Protein AF-A0A931Q323-F1 (afdb_monomer)

Mean predicted aligned error: 14.37 Å

Nearest PDB structures (foldseek):
  3t1w-assembly1_A-2  TM=3.167E-01  e=5.023E-09  Homo sapiens
  5mya-assembly1_A  TM=2.615E-01  e=4.024E-06  Homo sapiens
  7e72-assembly2_F  TM=3.720E-01  e=1.240E-02  Homo sapiens
  4lpt-assembly3_C  TM=5.864E-01  e=3.421E-01  synthetic construct
  4lpt-assembly2_B  TM=4.982E-01  e=3.794E-01  synthetic construct

pLDDT: mean 86.04, std 12.24, range [30.64, 98.75]

Solvent-accessible surface area (backbone atoms only — not comparable to full-atom values): 35130 Å² total; per-residue (Å²): 143,77,72,69,70,62,56,60,58,57,62,63,68,70,67,77,71,87,75,81,74,68,80,55,32,16,36,44,81,39,70,32,75,32,72,71,32,27,53,69,72,26,70,85,70,79,56,30,45,13,72,42,92,86,20,36,86,75,46,52,63,81,30,23,62,63,60,52,23,61,57,66,49,56,24,57,29,52,75,58,35,48,78,43,84,61,65,56,21,63,49,22,55,31,43,44,100,88,23,50,27,44,30,34,27,25,82,87,57,34,41,34,40,36,39,27,19,32,32,82,70,95,68,51,28,13,47,29,38,40,31,28,58,81,79,36,40,25,87,58,72,99,38,34,21,95,46,41,30,74,62,86,52,95,31,40,24,26,36,36,38,42,37,34,40,29,43,16,44,100,54,24,32,38,34,26,45,25,57,62,34,36,68,57,42,81,75,45,74,41,64,65,34,50,34,39,25,38,31,27,32,35,71,51,40,94,80,85,44,62,19,25,34,47,36,37,56,47,58,42,65,71,43,38,31,85,92,66,56,48,54,67,80,38,44,35,40,81,45,48,34,23,19,71,42,56,50,59,49,56,44,20,61,52,10,22,52,70,36,52,58,46,80,77,41,99,47,67,54,56,45,52,40,59,52,56,74,28,47,50,73,35,35,55,57,25,23,17,85,90,30,82,34,56,65,33,32,33,23,43,38,26,46,60,58,76,86,40,61,44,46,74,32,71,50,40,29,41,32,49,53,49,93,54,64,64,52,58,60,39,25,32,37,38,35,23,49,73,83,41,77,78,51,72,45,73,73,44,45,50,77,35,77,50,75,51,72,71,45,79,37,49,70,69,38,36,36,35,32,28,17,31,24,88,83,36,22,69,70,35,66,26,56,77,40,62,17,33,62,56,48,94,88,61,38,42,66,58,58,43,71,80,44,69,44,41,60,16,11,36,23,33,35,62,39,38,82,67,48,32,55,35,56,24,32,60,57,73,72,42,79,46,77,47,91,64,74,60,54,88,54,36,46,58,57,48,83,54,71,72,40,23,32,40,24,35,30,56,8,64,88,38,63,61,52,38,71,46,32,22,31,44,30,30,31,30,23,71,84,60,68,13,52,16,47,67,41,74,45,77,27,49,17,79,57,104,41,44,50,64,45,67,36,51,52,48,41,65,57,32,48,75,84,64,66,52,31,41,78,42,38,50,44,29,29,36,38,46,63,70,18,44,33,38,37,25,52,69,64,42,80,76,47,77,37,56,12,60,93,14,35,36,67,47,71,83,47,85,49,55,62,72,40,38,35,35,39,40,30,36,31,68,77,85,41,56,53,74,12,28,17,59,24,58,39,73,77,42,61,23,36,46,66,29,52,46,25,42,70,62,53,49,100,82,48,30,38,62,47,75,34,54,52,36,29,41,35,87,47,60,61,66,20,36,34,41,34,24,36,79,86,69,45,80,63,32,35,25,45,24,36,82,87,23,32,36,37,26,58,35,84,80,11,46,51,60,61,35,54,37,52,56,75,41,40,34,37,32,29,18,25,45,80,91,32,46,70,21,56,62,21,94,56,74,36,38,20,52,120

Foldseek 3Di:
DPPVVVVVVVVVVVPPPDDPPPQAAQAFPQAQPAPVLCCVQVVVNPRGQFCDSNHPPPDCCVRGPANWFFQAFLFQWDWPLWPDDGTLEAFTQHGDVVRGFKTWFDAPWKIKIKGKGSYHDLDWKKKKKFKAFPQAFACDDPRDAPLWFDDLDQQATDGGTQWMFMDGPQAWTWIWGCGSTLDTHTQDTGRSQSNFWTKTWHPDNPPVHTIMMTMGIDTCVSCCDPPNVDDQPTWMHIWIWMAPHRDDRRRGRTTDTTRARPVVAPHVSLVVRLGSNQFGTDGNQLRYPPHVHGAHTFWDFWAWDDDAAAAFFKTKTAGATDPTPNTDQFWKKFKDWVNHTPDIDGGHGHPDMDIDGGGHGDAQTKMKMFIGDDSGDRRDIYDIHGYHLDDPVQAAAEWAWPDQALEAWTKTWQDFPQKWKWKAFVLQRRTDTDPDQPDDQKHGWDDHPRITMIIGQNHDPDHGWDDFGKIWIWMARNVSRHIYDIDIDGHNTPDPAHALEAKAEWDWCPVVVPAAAQPDFKTKTFIDAQWKKFKDKSRDGPDIFGCHVRMTMDGRDGDDFFIKIKMKIWAHPSGRNHTHHMHMDDIHTHFYDFAAKAWSAPPVLADEFPAKTKTFGPDDWQKKKWKAWPVRHTQKIWTQHPSGMTIQCDCPMVVRHDGDHAQIKMWMWIGDDPGDIHDIHPGTHHYHD

Secondary structure (DSSP, 8-state):
--SSHHHHHHHHSSS-SS---PPPTTBEEE--SSHHHHHHHSTT-SSBSBSSTT--SS-TTTTBSS-PEE---SS---SS--SSS-TTSTT-B---TTS--EEEEE-SSEEEEEEEES---SS--EEEEEEE-SS--SSSSTT--TT-B--SSSS--BSS--EEEEEETTTEEEEEE-TT-SSPEEEEEES-GGGSEEEEE-S--TTSS--EEEEEEEETHHHHSTTT---TT--BEEEEEEESSSS-STTS-EEEETTS-GGGSSSHHHHHHHHHTTSPPB-GGGGSTTS--PPPPBPPPPEE-S---SEEEEEEEEE---SSTT--SEEEEEEEETTEEEEEEEEEETTEEEEEEEEEE-TTPEEEEEEEETTSB-------EE--S--TTTSPPPP-EEEE-SSS-EEEEEEPTTEEEEEEETTTTB--EE-SSSBTTBPPPBS-TT-EEEEETTTTTSSSPPPSEEEEEEEEETTT-PBPPPEEEEE--SSS---S-BPPPPEEEESTT---BTT--EEEEE-STT-EEEEEETTEEEEEEE-BTTEEEEES----TT-EEEEEEEE--S-GGG-EEEEEPPPEEPBPP-PPPEE---TTSEEETTSBPEEE-SSPTT-EEEEEETT--EEEEEE--TTSEEETTSTT-BSSS-BPPTT-EEEEEEE-TTSPPPPP-SSPEEEE-

Radius of gyration: 34.96 Å; Cα contacts (8 Å, |Δi|>4): 1923; chains: 1; bounding box: 77×56×142 Å

Sequence (689 aa):
MKLIFGIILLTICSNAWLLVQGQGDGVINRITTSSTGRAILDPNGDGYTSKTTSGFLGSDVTNSEIAYKIVPSFSTEPFGDLSRGPSHLFSDIVPTAGGSGFYAYYDGTNLLFRFRLGSIISGSKGYSVLIDTDGKFGATGTNADPNYQAATTGANGNPGFEIEVVLETNSRIAIYNVDGTSTPTLVKSYTNWQDMSQVSIAATSDNGTPDFFMDFYVPFSDLTASPFNLTTSSSIRFLATTVMSPQAAIGGPKSDIYGLADNLYSNTNDQYTAYINAQCGTTVTNLGSSGSGLCGMCTAPPTVNSPISTGTVNISGTWTVSSLTGAVTTATITIYKNGVSVGTIASVSSGTTWTLSGVSVAVNDVITAKAQGSGESMCLVSNSVTANSCNSTNKPATPTLNCYTTSKGITGTNLSTGWTIHVDNITRSTTNDNVTNSGGLFAAPTGSSPNLTWNYSSGCTGGSPLLSGSYKVYYTNNTSGCISEAVFVCVAGNGGSALAGTVATPVITSPSSGNITTATTSITGTTDAGASVKLYIDGINTASAAATGGTFTFSGLSLTPGQRVYITAEYNNGTVSTSKCEAQTATITVTCFTNPPIITVDNNNQLTAGQAITGTSGDGTGTTIRVYTLATTLVATTTVQSGGTWSTGNASTTPATYVAVAGTSYYATAQNGSCGVSSSTSNSASVTA

Structure (mmCIF, N/CA/C/O backbone):
data_AF-A0A931Q323-F1
#
_entry.id   AF-A0A931Q323-F1
#
loop_
_atom_site.group_PDB
_atom_site.id
_atom_site.type_symbol
_atom_site.label_atom_id
_atom_site.label_alt_id
_atom_site.label_comp_id
_atom_site.label_asym_id
_atom_site.label_entity_id
_atom_site.label_seq_id
_atom_site.pdbx_PDB_ins_code
_atom_site.Cartn_x
_atom_site.Cartn_y
_atom_site.Cartn_z
_atom_site.occupancy
_atom_site.B_iso_or_equiv
_atom_site.auth_seq_id
_atom_site.auth_comp_id
_atom_site.auth_asym_id
_atom_site.auth_atom_id
_atom_site.pdbx_PDB_model_num
ATOM 1 N N . MET A 1 1 ? 33.764 6.238 -83.952 1.00 49.66 1 MET A N 1
ATOM 2 C CA . MET A 1 1 ? 33.926 5.417 -82.727 1.00 49.66 1 MET A CA 1
ATOM 3 C C . MET A 1 1 ? 34.481 6.220 -81.529 1.00 49.66 1 MET A C 1
ATOM 5 O O . MET A 1 1 ? 35.293 5.710 -80.775 1.00 49.66 1 MET A O 1
ATOM 9 N N . LYS A 1 2 ? 34.043 7.477 -81.332 1.00 46.00 2 LYS A N 1
ATOM 10 C CA . LYS A 1 2 ? 34.343 8.311 -80.141 1.00 46.00 2 LYS A CA 1
ATOM 11 C C . LYS A 1 2 ? 33.105 9.033 -79.574 1.00 46.00 2 LYS A C 1
ATOM 13 O O . LYS A 1 2 ? 33.210 9.707 -78.564 1.00 46.00 2 LYS A O 1
ATOM 18 N N . LEU A 1 3 ? 31.931 8.852 -80.193 1.00 45.31 3 LEU A N 1
ATOM 19 C CA . LEU A 1 3 ? 30.672 9.491 -79.779 1.00 45.31 3 LEU A CA 1
ATOM 20 C C . LEU A 1 3 ? 29.697 8.542 -79.054 1.00 45.31 3 LEU A C 1
ATOM 22 O O . LEU A 1 3 ? 28.712 8.997 -78.495 1.00 45.31 3 LEU A O 1
ATOM 26 N N . ILE A 1 4 ? 29.975 7.232 -79.035 1.00 48.25 4 ILE A N 1
ATOM 27 C CA . ILE A 1 4 ? 29.092 6.219 -78.419 1.00 48.25 4 ILE A CA 1
ATOM 28 C C . ILE A 1 4 ? 29.469 5.951 -76.948 1.00 48.25 4 ILE A C 1
ATOM 30 O O . ILE A 1 4 ? 28.629 5.542 -76.157 1.00 48.25 4 ILE A O 1
ATOM 34 N N . PHE A 1 5 ? 30.696 6.287 -76.535 1.00 44.47 5 PHE A N 1
ATOM 35 C CA . PHE A 1 5 ? 31.138 6.145 -75.139 1.00 44.47 5 PHE A CA 1
ATOM 36 C C . PHE A 1 5 ? 30.662 7.280 -74.213 1.00 44.47 5 PHE A C 1
ATOM 38 O O . PHE A 1 5 ? 30.629 7.099 -73.002 1.00 44.47 5 PHE A O 1
ATOM 45 N N . GLY A 1 6 ? 30.255 8.432 -74.763 1.00 42.28 6 GLY A N 1
ATOM 46 C CA . GLY A 1 6 ? 29.763 9.568 -73.969 1.00 42.28 6 GLY A CA 1
ATOM 47 C C . GLY A 1 6 ? 28.302 9.439 -73.522 1.00 42.28 6 GLY A C 1
ATOM 48 O O . GLY A 1 6 ? 27.932 9.972 -72.483 1.00 42.28 6 GLY A O 1
ATOM 49 N N . ILE A 1 7 ? 27.476 8.699 -74.269 1.00 47.19 7 ILE A N 1
ATOM 50 C CA . ILE A 1 7 ? 26.033 8.568 -73.991 1.00 47.19 7 ILE A CA 1
ATOM 51 C C . ILE A 1 7 ? 25.752 7.416 -73.010 1.00 47.19 7 ILE A C 1
ATOM 53 O O . ILE A 1 7 ? 24.845 7.510 -72.187 1.00 47.19 7 ILE A O 1
ATOM 57 N N . ILE A 1 8 ? 26.586 6.371 -72.994 1.00 46.97 8 ILE A N 1
ATOM 58 C CA . ILE A 1 8 ? 26.449 5.264 -72.030 1.00 46.97 8 ILE A CA 1
ATOM 59 C C . ILE A 1 8 ? 26.866 5.700 -70.612 1.00 46.97 8 ILE A C 1
ATOM 61 O O . ILE A 1 8 ? 26.258 5.262 -69.641 1.00 46.97 8 ILE A O 1
ATOM 65 N N . LEU A 1 9 ? 27.809 6.640 -70.471 1.00 41.31 9 LEU A N 1
ATOM 66 C CA . LEU A 1 9 ? 28.220 7.149 -69.155 1.00 41.31 9 LEU A CA 1
ATOM 67 C C . LEU A 1 9 ? 27.206 8.141 -68.546 1.00 41.31 9 LEU A C 1
ATOM 69 O O . LEU A 1 9 ? 27.075 8.214 -67.328 1.00 41.31 9 LEU A O 1
ATOM 73 N N . LEU A 1 10 ? 26.430 8.855 -69.373 1.00 38.75 10 LEU A N 1
ATOM 74 C CA . LEU A 1 10 ? 25.414 9.810 -68.904 1.00 38.75 10 LEU A CA 1
ATOM 75 C C . LEU A 1 10 ? 24.067 9.146 -68.542 1.00 38.75 10 LEU A C 1
ATOM 77 O O . LEU A 1 10 ? 23.274 9.715 -67.792 1.00 38.75 10 LEU A O 1
ATOM 81 N N . THR A 1 11 ? 23.833 7.916 -69.015 1.00 41.34 11 THR A N 1
ATOM 82 C CA . THR A 1 11 ? 22.621 7.128 -68.703 1.00 41.34 11 THR A CA 1
ATOM 83 C C . THR A 1 11 ? 22.787 6.265 -67.438 1.00 41.34 11 THR A C 1
ATOM 85 O O . THR A 1 11 ? 21.804 5.820 -66.852 1.00 41.34 11 THR A O 1
ATOM 88 N N . ILE A 1 12 ? 24.025 6.071 -66.963 1.00 43.44 12 ILE A N 1
ATOM 89 C CA . ILE A 1 12 ? 24.319 5.376 -65.695 1.00 43.44 12 ILE A CA 1
ATOM 90 C C . ILE A 1 12 ? 24.349 6.361 -64.506 1.00 43.44 12 ILE A C 1
ATOM 92 O O . ILE A 1 12 ? 24.076 5.966 -63.378 1.00 43.44 12 ILE A O 1
ATOM 96 N N . CYS A 1 13 ? 24.567 7.663 -64.737 1.00 38.53 13 CYS A N 1
ATOM 97 C CA . CYS A 1 13 ? 24.536 8.685 -63.676 1.00 38.53 13 CYS A CA 1
ATOM 98 C C . CYS A 1 13 ? 23.164 9.346 -63.437 1.00 38.53 13 CYS A C 1
ATOM 100 O O . CYS A 1 13 ? 23.033 10.131 -62.504 1.00 38.53 13 CYS A O 1
ATOM 102 N N . SER A 1 14 ? 22.138 9.040 -64.236 1.00 36.84 14 SER A N 1
ATOM 103 C CA . SER A 1 14 ? 20.787 9.619 -64.102 1.00 36.84 14 SER A CA 1
ATOM 104 C C . SER A 1 14 ? 19.758 8.688 -63.437 1.00 36.84 14 SER A C 1
ATOM 106 O O . SER A 1 14 ? 18.636 9.114 -63.195 1.00 36.84 14 SER A O 1
ATOM 108 N N . ASN A 1 15 ? 20.156 7.468 -63.048 1.00 36.00 15 ASN A N 1
ATOM 109 C CA . ASN A 1 15 ? 19.351 6.528 -62.244 1.00 36.00 15 ASN A CA 1
ATOM 110 C C . ASN A 1 15 ? 19.906 6.317 -60.817 1.00 36.00 15 ASN A C 1
ATOM 112 O O . ASN A 1 15 ? 19.585 5.331 -60.166 1.00 36.00 15 ASN A O 1
ATOM 116 N N . ALA A 1 16 ? 20.742 7.233 -60.316 1.00 36.12 16 ALA A N 1
ATOM 117 C CA . ALA A 1 16 ? 21.230 7.219 -58.930 1.00 36.12 16 ALA A CA 1
ATOM 118 C C . ALA A 1 16 ? 20.386 8.100 -57.985 1.00 36.12 16 ALA A C 1
ATOM 120 O O . ALA A 1 16 ? 20.840 8.487 -56.911 1.00 36.12 16 ALA A O 1
ATOM 121 N N . TRP A 1 17 ? 19.158 8.434 -58.387 1.00 40.91 17 TRP A N 1
ATOM 122 C CA . TRP A 1 17 ? 18.153 9.017 -57.506 1.00 40.91 17 TRP A CA 1
ATOM 123 C C . TRP A 1 17 ? 17.156 7.913 -57.154 1.00 40.91 17 TRP A C 1
ATOM 125 O O . TRP A 1 17 ? 16.545 7.348 -58.053 1.00 40.91 17 TRP A O 1
ATOM 135 N N . LEU A 1 18 ? 17.009 7.659 -55.848 1.00 40.25 18 LEU A N 1
ATOM 136 C CA . LEU A 1 18 ? 16.135 6.670 -55.191 1.00 40.25 18 LEU A CA 1
ATOM 137 C C . LEU A 1 18 ? 16.700 5.246 -55.077 1.00 40.25 18 LEU A C 1
ATOM 139 O O . LEU A 1 18 ? 16.358 4.354 -55.840 1.00 40.25 18 LEU A O 1
ATOM 143 N N . LEU A 1 19 ? 17.526 5.045 -54.049 1.00 35.38 19 LEU A N 1
ATOM 144 C CA . LEU A 1 19 ? 17.333 4.039 -52.992 1.00 35.38 19 LEU A CA 1
ATOM 145 C C . LEU A 1 19 ? 18.432 4.278 -51.944 1.00 35.38 19 LEU A C 1
ATOM 147 O O . LEU A 1 19 ? 19.365 3.497 -51.781 1.00 35.38 19 LEU A O 1
ATOM 151 N N . VAL A 1 20 ? 18.316 5.385 -51.200 1.00 30.64 20 VAL A N 1
ATOM 152 C CA . VAL A 1 20 ? 18.675 5.291 -49.783 1.00 30.64 20 VAL A CA 1
ATOM 153 C C . VAL A 1 20 ? 17.660 4.290 -49.250 1.00 30.64 20 VAL A C 1
ATOM 155 O O . VAL A 1 20 ? 16.498 4.645 -49.069 1.00 30.64 20 VAL A O 1
ATOM 158 N N . GLN A 1 21 ? 18.038 3.018 -49.117 1.00 38.75 21 GLN A N 1
ATOM 159 C CA . GLN A 1 21 ? 17.304 2.172 -48.192 1.00 38.75 21 GLN A CA 1
ATOM 160 C C . GLN A 1 21 ? 17.534 2.824 -46.835 1.00 38.75 21 GLN A C 1
ATOM 162 O O . GLN A 1 21 ? 18.599 2.671 -46.239 1.00 38.75 21 GLN A O 1
ATOM 167 N N . GLY A 1 22 ? 16.577 3.650 -46.399 1.00 46.25 22 GLY A N 1
ATOM 168 C CA . GLY A 1 22 ? 16.417 3.884 -44.975 1.00 46.25 22 GLY A CA 1
ATOM 169 C C . GLY A 1 22 ? 16.419 2.497 -44.354 1.00 46.25 22 GLY A C 1
ATOM 170 O O . GLY A 1 22 ? 15.710 1.620 -44.852 1.00 46.25 22 GLY A O 1
ATOM 171 N N . GLN A 1 23 ? 17.326 2.259 -43.406 1.00 62.06 23 GLN A N 1
ATOM 172 C CA . GLN A 1 23 ? 17.383 0.975 -42.721 1.00 62.06 23 GLN A CA 1
ATOM 173 C C . GLN A 1 23 ? 15.958 0.659 -42.258 1.00 62.06 23 GLN A C 1
ATOM 175 O O . GLN A 1 23 ? 15.331 1.499 -41.613 1.00 62.06 23 GLN A O 1
ATOM 180 N N . GLY A 1 24 ? 15.432 -0.484 -42.705 1.00 81.31 24 GLY A N 1
ATOM 181 C CA . GLY A 1 24 ? 14.082 -0.905 -42.352 1.00 81.31 24 GLY A CA 1
ATOM 182 C C . GLY A 1 24 ? 13.953 -1.031 -40.839 1.00 81.31 24 GLY A C 1
ATOM 183 O O . GLY A 1 24 ? 14.942 -1.245 -40.131 1.00 81.31 24 GLY A O 1
ATOM 184 N N . ASP A 1 25 ? 12.735 -0.896 -40.344 1.00 89.88 25 ASP A N 1
ATOM 185 C CA . ASP A 1 25 ? 12.428 -1.244 -38.968 1.00 89.88 25 ASP A CA 1
ATOM 186 C C . ASP A 1 25 ? 12.803 -2.712 -38.682 1.00 89.88 25 ASP A C 1
ATOM 188 O O . ASP A 1 25 ? 12.932 -3.546 -39.579 1.00 89.88 25 ASP A O 1
ATOM 192 N N . GLY A 1 26 ? 13.088 -3.023 -37.422 1.00 93.31 26 GLY A N 1
ATOM 193 C CA . GLY A 1 26 ? 13.564 -4.336 -36.988 1.00 93.31 26 GLY A CA 1
ATOM 194 C C . GLY A 1 26 ? 15.043 -4.613 -37.264 1.00 93.31 26 GLY A C 1
ATOM 195 O O . GLY A 1 26 ? 15.602 -5.489 -36.614 1.00 93.31 26 GLY A O 1
ATOM 196 N N . VAL A 1 27 ? 15.723 -3.874 -38.150 1.00 96.12 27 VAL A N 1
ATOM 197 C CA . VAL A 1 27 ? 17.153 -4.100 -38.447 1.00 96.12 27 VAL A CA 1
ATOM 198 C C . VAL A 1 27 ? 18.012 -3.931 -37.190 1.00 96.12 27 VAL A C 1
ATOM 200 O O . VAL A 1 27 ? 17.963 -2.887 -36.533 1.00 96.12 27 VAL A O 1
ATOM 203 N N . ILE A 1 28 ? 18.867 -4.916 -36.896 1.00 96.94 28 ILE A N 1
ATOM 204 C CA . ILE A 1 28 ? 19.886 -4.832 -35.842 1.00 96.94 28 ILE A CA 1
ATOM 205 C C . ILE A 1 28 ? 21.068 -4.002 -36.354 1.00 96.94 28 ILE A C 1
ATOM 207 O O . ILE A 1 28 ? 21.864 -4.445 -37.181 1.00 96.94 28 ILE A O 1
ATOM 211 N N . ASN A 1 29 ? 21.214 -2.780 -35.842 1.00 93.88 29 ASN A N 1
ATOM 212 C CA . ASN A 1 29 ? 22.280 -1.856 -36.244 1.00 93.88 29 ASN A CA 1
ATOM 213 C C . ASN A 1 29 ? 23.520 -1.919 -35.330 1.00 93.88 29 ASN A C 1
ATOM 215 O O . ASN A 1 29 ? 24.600 -1.474 -35.724 1.00 93.88 29 ASN A O 1
ATOM 219 N N . ARG A 1 30 ? 23.399 -2.525 -34.141 1.00 94.81 30 ARG A N 1
ATOM 220 C CA . ARG A 1 30 ? 24.528 -2.939 -33.299 1.00 94.81 30 ARG A CA 1
ATOM 221 C C . ARG A 1 30 ? 24.304 -4.368 -32.838 1.00 94.81 30 ARG A C 1
ATOM 223 O O . ARG A 1 30 ? 23.612 -4.601 -31.851 1.00 94.81 30 ARG A O 1
ATOM 230 N N . ILE A 1 31 ? 24.929 -5.305 -33.535 1.00 94.25 31 ILE A N 1
ATOM 231 C CA . ILE A 1 31 ? 24.814 -6.725 -33.221 1.00 94.25 31 ILE A CA 1
ATOM 232 C C . ILE A 1 31 ? 25.636 -7.115 -31.994 1.00 94.25 31 ILE A C 1
ATOM 234 O O . ILE A 1 31 ? 26.700 -6.549 -31.733 1.00 94.25 31 ILE A O 1
ATOM 238 N N . THR A 1 32 ? 25.161 -8.125 -31.276 1.00 96.44 32 THR A N 1
ATOM 239 C CA . THR A 1 32 ? 25.899 -8.753 -30.183 1.00 96.44 32 THR A CA 1
ATOM 240 C C . THR A 1 32 ? 27.224 -9.345 -30.672 1.00 96.44 32 THR A C 1
ATOM 242 O O . THR A 1 32 ? 27.272 -10.038 -31.694 1.00 96.44 32 THR A O 1
ATOM 245 N N . THR A 1 33 ? 28.321 -9.098 -29.954 1.00 96.25 33 THR A N 1
ATOM 246 C CA . THR A 1 33 ? 29.676 -9.512 -30.375 1.00 96.25 33 THR A CA 1
ATOM 247 C C . THR A 1 33 ? 29.941 -11.007 -30.192 1.00 96.25 33 THR A C 1
ATOM 249 O O . THR A 1 33 ? 30.704 -11.591 -30.960 1.00 96.25 33 THR A O 1
ATOM 252 N N . SER A 1 34 ? 29.255 -11.647 -29.245 1.00 96.31 34 SER A N 1
ATOM 253 C CA . SER A 1 34 ? 29.331 -13.089 -28.990 1.00 96.31 34 SER A CA 1
ATOM 254 C C . SER A 1 34 ? 28.292 -13.877 -29.795 1.00 96.31 34 SER A C 1
ATOM 256 O O . SER A 1 34 ? 27.147 -13.447 -29.944 1.00 96.31 34 SER A O 1
ATOM 258 N N . SER A 1 35 ? 28.663 -15.070 -30.272 1.00 94.81 35 SER A N 1
ATOM 259 C CA . SER A 1 35 ? 27.733 -15.999 -30.931 1.00 94.81 35 SER A CA 1
ATOM 260 C C . SER A 1 35 ? 26.636 -16.496 -29.987 1.00 94.81 35 SER A C 1
ATOM 262 O O . SER A 1 35 ? 25.489 -16.615 -30.408 1.00 94.81 35 SER A O 1
ATOM 264 N N . THR A 1 36 ? 26.960 -16.730 -28.711 1.00 95.50 36 THR A N 1
ATOM 265 C CA . THR A 1 36 ? 25.982 -17.146 -27.695 1.00 95.50 36 THR A CA 1
ATOM 266 C C . THR A 1 36 ? 24.946 -16.058 -27.453 1.00 95.50 36 THR A C 1
ATOM 268 O O . THR A 1 36 ? 23.754 -16.337 -27.455 1.00 95.50 36 THR A O 1
ATOM 271 N N . GLY A 1 37 ? 25.388 -14.810 -27.277 1.00 96.81 37 GLY A N 1
ATOM 272 C CA . GLY A 1 37 ? 24.464 -13.703 -27.049 1.00 96.81 37 GLY A CA 1
ATOM 273 C C . GLY A 1 37 ? 23.607 -13.392 -28.274 1.00 96.81 37 GLY A C 1
ATOM 274 O O . GLY A 1 37 ? 22.427 -13.092 -28.125 1.00 96.81 37 GLY A O 1
ATOM 275 N N . ARG A 1 38 ? 24.160 -13.559 -29.481 1.00 96.31 38 ARG A N 1
ATOM 276 C CA . ARG A 1 38 ? 23.394 -13.454 -30.727 1.00 96.31 38 ARG A CA 1
ATOM 277 C C . ARG A 1 38 ? 22.285 -14.495 -30.801 1.00 96.31 38 ARG A C 1
ATOM 279 O O . ARG A 1 38 ? 21.160 -14.125 -31.060 1.00 96.31 38 ARG A O 1
ATOM 286 N N . ALA A 1 39 ? 22.561 -15.753 -30.460 1.00 96.88 39 ALA A N 1
ATOM 287 C CA . ALA A 1 39 ? 21.526 -16.790 -30.422 1.00 96.88 39 ALA A CA 1
ATOM 288 C C . ALA A 1 39 ? 20.408 -16.524 -29.386 1.00 96.88 39 ALA A C 1
ATOM 290 O O . ALA A 1 39 ? 19.351 -17.143 -29.469 1.00 96.88 39 ALA A O 1
ATOM 291 N N . ILE A 1 40 ? 20.639 -15.639 -28.406 1.00 98.00 40 ILE A N 1
ATOM 292 C CA . ILE A 1 40 ? 19.643 -15.233 -27.401 1.00 98.00 40 ILE A CA 1
ATOM 293 C C . ILE A 1 40 ? 18.823 -14.028 -27.885 1.00 98.00 40 ILE A C 1
ATOM 295 O O . ILE A 1 40 ? 17.607 -14.026 -27.718 1.00 98.00 40 ILE A O 1
ATOM 299 N N . LEU A 1 41 ? 19.474 -13.003 -28.446 1.00 97.81 41 LEU A N 1
ATOM 300 C CA . LEU A 1 41 ? 18.843 -11.723 -28.805 1.00 97.81 41 LEU A CA 1
ATOM 301 C C . LEU A 1 41 ? 18.390 -11.621 -30.280 1.00 97.81 41 LEU A C 1
ATOM 303 O O . LEU A 1 41 ? 17.565 -10.767 -30.602 1.00 97.81 41 LEU A O 1
ATOM 307 N N . ASP A 1 42 ? 18.889 -12.512 -31.135 1.00 97.12 42 ASP A N 1
ATOM 308 C CA . ASP A 1 42 ? 18.546 -12.727 -32.552 1.00 97.12 42 ASP A CA 1
ATOM 309 C C . ASP A 1 42 ? 18.402 -14.254 -32.778 1.00 97.12 42 ASP A C 1
ATOM 311 O O . ASP A 1 42 ? 19.317 -14.916 -33.291 1.00 97.12 42 ASP A O 1
ATOM 315 N N . PRO A 1 43 ? 17.319 -14.881 -32.264 1.00 95.88 43 PRO A N 1
ATOM 316 C CA . PRO A 1 43 ? 17.200 -16.339 -32.232 1.00 95.88 43 PRO A CA 1
ATOM 317 C C . PRO A 1 43 ? 17.158 -17.015 -33.606 1.00 95.88 43 PRO A C 1
ATOM 319 O O . PRO A 1 43 ? 17.490 -18.201 -33.700 1.00 95.88 43 PRO A O 1
ATOM 322 N N . ASN A 1 44 ? 16.729 -16.315 -34.662 1.00 94.94 44 ASN A N 1
ATOM 323 C CA . ASN A 1 44 ? 16.723 -16.863 -36.021 1.00 94.94 44 ASN A CA 1
ATOM 324 C C . ASN A 1 44 ? 18.024 -16.554 -36.799 1.00 94.94 44 ASN A C 1
ATOM 326 O O . ASN A 1 44 ? 18.293 -17.218 -37.804 1.00 94.94 44 ASN A O 1
ATOM 330 N N . GLY A 1 45 ? 18.851 -15.623 -36.307 1.00 95.06 45 GLY A N 1
ATOM 331 C CA . GLY A 1 45 ? 20.154 -15.265 -36.855 1.00 95.06 45 GLY A CA 1
ATOM 332 C C . GLY A 1 45 ? 20.093 -14.459 -38.151 1.00 95.06 45 GLY A C 1
ATOM 333 O O . GLY A 1 45 ? 21.073 -14.476 -38.905 1.00 95.06 45 GLY A O 1
ATOM 334 N N . ASP A 1 46 ? 18.963 -13.823 -38.460 1.00 95.12 46 ASP A N 1
ATOM 335 C CA . ASP A 1 46 ? 18.752 -13.112 -39.722 1.00 95.12 46 ASP A CA 1
ATOM 336 C C . ASP A 1 46 ? 19.178 -11.632 -39.670 1.00 95.12 46 ASP A C 1
ATOM 338 O O . ASP A 1 46 ? 19.230 -10.962 -40.708 1.00 95.12 46 ASP A O 1
ATOM 342 N N . GLY A 1 47 ? 19.581 -11.146 -38.489 1.00 95.62 47 GLY A N 1
ATOM 343 C CA . GLY A 1 47 ? 20.009 -9.769 -38.269 1.00 95.62 47 GLY A CA 1
ATOM 344 C C . GLY A 1 47 ? 18.859 -8.789 -38.028 1.00 95.62 47 GLY A C 1
ATOM 345 O O . GLY A 1 47 ? 19.082 -7.574 -38.108 1.00 95.62 47 GLY A O 1
ATOM 346 N N . TYR A 1 48 ? 17.658 -9.284 -37.734 1.00 96.50 48 TYR A N 1
ATOM 347 C CA . TYR A 1 48 ? 16.495 -8.490 -37.370 1.00 96.50 48 TYR A CA 1
ATOM 348 C C . TYR A 1 48 ? 15.983 -8.873 -35.975 1.00 96.50 48 TYR A C 1
ATOM 350 O O . TYR A 1 48 ? 16.253 -9.936 -35.441 1.00 96.50 48 TYR A O 1
ATOM 358 N N . THR A 1 49 ? 15.260 -7.958 -35.332 1.00 96.31 49 THR A N 1
ATOM 359 C CA . THR A 1 49 ? 14.468 -8.254 -34.126 1.00 96.31 49 THR A CA 1
ATOM 360 C C . THR A 1 49 ? 13.007 -8.551 -34.449 1.00 96.31 49 THR A C 1
ATOM 362 O O . THR A 1 49 ? 12.244 -8.984 -33.579 1.00 96.31 49 THR A O 1
ATOM 365 N N . SER A 1 50 ? 12.603 -8.312 -35.696 1.00 95.38 50 SER A N 1
ATOM 366 C CA . SER A 1 50 ? 11.314 -8.688 -36.262 1.00 95.38 50 SER A CA 1
ATOM 367 C C . SER A 1 50 ? 11.355 -10.110 -36.797 1.00 95.38 50 SER A C 1
ATOM 369 O O . SER A 1 50 ? 12.322 -10.470 -37.439 1.00 95.38 50 SER A O 1
ATOM 371 N N . LYS A 1 51 ? 10.257 -10.868 -36.685 1.00 93.81 51 LYS A N 1
ATOM 372 C CA . LYS A 1 51 ? 10.125 -12.283 -37.112 1.00 93.81 51 LYS A CA 1
ATOM 373 C C . LYS A 1 51 ? 10.653 -12.641 -38.508 1.00 93.81 51 LYS A C 1
ATOM 375 O O . LYS A 1 51 ? 10.781 -13.826 -38.811 1.00 93.81 51 LYS A O 1
ATOM 380 N N . THR A 1 52 ? 10.816 -11.650 -39.377 1.00 92.12 52 THR A N 1
ATOM 381 C CA . THR A 1 52 ? 11.354 -11.799 -40.725 1.00 92.12 52 THR A CA 1
ATOM 382 C C . THR A 1 52 ? 12.217 -10.590 -41.064 1.00 92.12 52 THR A C 1
ATOM 384 O O . THR A 1 52 ? 11.949 -9.490 -40.580 1.00 92.12 52 THR A O 1
ATOM 387 N N . THR A 1 53 ? 13.095 -10.737 -42.052 1.00 92.81 53 THR A N 1
ATOM 388 C CA . THR A 1 53 ? 13.889 -9.646 -42.646 1.00 92.81 53 THR A CA 1
ATOM 389 C C . THR A 1 53 ? 13.081 -8.547 -43.360 1.00 92.81 53 THR A C 1
ATOM 391 O O . THR A 1 53 ? 13.660 -7.670 -43.998 1.00 92.81 53 THR A O 1
ATOM 394 N N . SER A 1 54 ? 11.743 -8.607 -43.340 1.00 91.06 54 SER A N 1
ATOM 395 C CA . SER A 1 54 ? 10.869 -7.564 -43.904 1.00 91.06 54 SER A CA 1
ATOM 396 C C . SER A 1 54 ? 10.546 -6.439 -42.912 1.00 91.06 54 SER A C 1
ATOM 398 O O . SER A 1 54 ? 9.806 -5.533 -43.283 1.00 91.06 54 SER A O 1
ATOM 400 N N . GLY A 1 55 ? 11.063 -6.503 -41.679 1.00 91.00 55 GLY A N 1
ATOM 401 C CA . GLY A 1 55 ? 10.757 -5.551 -40.608 1.00 91.00 55 GLY A CA 1
ATOM 402 C C . GLY A 1 55 ? 9.478 -5.885 -39.837 1.00 91.00 55 GLY A C 1
ATOM 403 O O . GLY A 1 55 ? 8.942 -7.001 -39.926 1.00 91.00 55 GLY A O 1
ATOM 404 N N . PHE A 1 56 ? 8.968 -4.937 -39.045 1.00 91.12 56 PHE A N 1
ATOM 405 C CA . PHE A 1 56 ? 7.754 -5.139 -38.259 1.00 91.12 56 PHE A CA 1
ATOM 406 C C . PHE A 1 56 ? 6.514 -4.853 -39.114 1.00 91.12 56 PHE A C 1
ATOM 408 O O . PHE A 1 56 ? 6.158 -3.720 -39.422 1.00 91.12 56 PHE A O 1
ATOM 415 N N . LEU A 1 57 ? 5.773 -5.908 -39.459 1.00 84.00 57 LEU A N 1
ATOM 416 C CA . LEU A 1 57 ? 4.523 -5.806 -40.220 1.00 84.00 57 LEU A CA 1
ATOM 417 C C . LEU A 1 57 ? 3.365 -5.287 -39.338 1.00 84.00 57 LEU A C 1
ATOM 419 O O . LEU A 1 57 ? 2.442 -6.028 -38.986 1.00 84.00 57 LEU A O 1
ATOM 423 N N . GLY A 1 58 ? 3.433 -4.017 -38.932 1.00 80.50 58 GLY A N 1
ATOM 424 C CA . GLY A 1 58 ? 2.449 -3.329 -38.093 1.00 80.50 58 GLY A CA 1
ATOM 425 C C . GLY A 1 58 ? 2.906 -3.169 -36.643 1.00 80.50 58 GLY A C 1
ATOM 426 O O . GLY A 1 58 ? 3.451 -2.137 -36.278 1.00 80.50 58 GLY A O 1
ATOM 427 N N . SER A 1 59 ? 2.651 -4.170 -35.792 1.00 85.25 59 SER A N 1
ATOM 428 C CA . SER A 1 59 ? 3.021 -4.115 -34.366 1.00 85.25 59 SER A CA 1
ATOM 429 C C . SER A 1 59 ? 4.397 -4.727 -34.131 1.00 85.25 59 SER A C 1
ATOM 431 O O . SER A 1 59 ? 4.579 -5.926 -34.352 1.00 85.25 59 SER A O 1
ATOM 433 N N . ASP A 1 60 ? 5.332 -3.941 -33.609 1.00 88.00 60 ASP A N 1
ATOM 434 C CA . ASP A 1 60 ? 6.655 -4.416 -33.193 1.00 88.00 60 ASP A CA 1
ATOM 435 C C . ASP A 1 60 ? 6.653 -5.234 -31.894 1.00 88.00 60 ASP A C 1
ATOM 437 O O . ASP A 1 60 ? 7.621 -5.924 -31.604 1.00 88.00 60 ASP A O 1
ATOM 441 N N . VAL A 1 61 ? 5.541 -5.264 -31.156 1.00 87.81 61 VAL A N 1
ATOM 442 C CA . VAL A 1 61 ? 5.343 -6.200 -30.036 1.00 87.81 61 VAL A CA 1
ATOM 443 C C . VAL A 1 61 ? 4.922 -7.577 -30.554 1.00 87.81 61 VAL A C 1
ATOM 445 O O . VAL A 1 61 ? 5.505 -8.596 -30.194 1.00 87.81 61 VAL A O 1
ATOM 448 N N . THR A 1 62 ? 3.926 -7.630 -31.445 1.00 88.19 62 THR A N 1
ATOM 449 C CA . THR A 1 62 ? 3.375 -8.907 -31.949 1.00 88.19 62 THR A CA 1
ATOM 450 C C . THR A 1 62 ? 4.277 -9.562 -33.000 1.00 88.19 62 THR A C 1
ATOM 452 O O . THR A 1 62 ? 4.306 -10.792 -33.127 1.00 88.19 62 THR A O 1
ATOM 455 N N . ASN A 1 63 ? 5.019 -8.753 -33.762 1.00 91.62 63 ASN A N 1
ATOM 456 C CA . ASN A 1 63 ? 5.934 -9.213 -34.806 1.00 91.62 63 ASN A CA 1
ATOM 457 C C . ASN A 1 63 ? 7.400 -9.280 -34.357 1.00 91.62 63 ASN A C 1
ATOM 459 O O . ASN A 1 63 ? 8.256 -9.524 -35.200 1.00 91.62 63 ASN A O 1
ATOM 463 N N . SER A 1 64 ? 7.697 -9.104 -33.068 1.00 93.69 64 SER A N 1
ATOM 464 C CA . SER A 1 64 ? 9.033 -9.369 -32.520 1.00 93.69 64 SER A CA 1
ATOM 465 C C . SER A 1 64 ? 9.325 -10.872 -32.497 1.00 93.69 64 SER A C 1
ATOM 467 O O . SER A 1 64 ? 8.429 -11.686 -32.249 1.00 93.69 64 SER A O 1
ATOM 469 N N . GLU A 1 65 ? 10.575 -11.245 -32.767 1.00 94.69 65 GLU A N 1
ATOM 470 C CA . GLU A 1 65 ? 11.062 -12.627 -32.657 1.00 94.69 65 GLU A CA 1
ATOM 471 C C . GLU A 1 65 ? 10.957 -13.148 -31.231 1.00 94.69 65 GLU A C 1
ATOM 473 O O . GLU A 1 65 ? 10.438 -14.236 -30.977 1.00 94.69 65 GLU A O 1
ATOM 478 N N . ILE A 1 66 ? 11.409 -12.323 -30.290 1.00 95.75 66 ILE A N 1
ATOM 479 C CA . ILE A 1 66 ? 11.286 -12.571 -28.863 1.00 95.75 66 ILE A CA 1
ATOM 480 C C . ILE A 1 66 ? 9.947 -12.001 -28.410 1.00 95.75 66 ILE A C 1
ATOM 482 O O . ILE A 1 66 ? 9.652 -10.824 -28.637 1.00 95.75 66 ILE A O 1
ATOM 486 N N . ALA A 1 67 ? 9.139 -12.833 -27.754 1.00 94.12 67 ALA A N 1
ATOM 487 C CA . ALA A 1 67 ? 7.794 -12.494 -27.294 1.00 94.12 67 ALA A CA 1
ATOM 488 C C . ALA A 1 67 ? 7.812 -11.662 -25.997 1.00 94.12 67 ALA A C 1
ATOM 490 O O . ALA A 1 67 ? 7.228 -12.057 -24.983 1.00 94.12 67 ALA A O 1
ATOM 491 N N . TYR A 1 68 ? 8.500 -10.519 -26.041 1.00 94.25 68 TYR A N 1
ATOM 492 C CA . TYR A 1 68 ? 8.588 -9.556 -24.949 1.00 94.25 68 TYR A CA 1
ATOM 493 C C . TYR A 1 68 ? 7.207 -9.199 -24.391 1.00 94.25 68 TYR A C 1
ATOM 495 O O . TYR A 1 68 ? 6.254 -8.945 -25.131 1.00 94.25 68 TYR A O 1
ATOM 503 N N . LYS A 1 69 ? 7.104 -9.175 -23.062 1.00 93.56 69 LYS A N 1
ATOM 504 C CA . LYS A 1 69 ? 5.891 -8.791 -22.342 1.00 93.56 69 LYS A CA 1
ATOM 505 C C . LYS A 1 69 ? 6.005 -7.330 -21.935 1.00 93.56 69 LYS A C 1
ATOM 507 O O . LYS A 1 69 ? 7.028 -6.910 -21.398 1.00 93.56 69 LYS A O 1
ATOM 512 N N . ILE A 1 70 ? 4.945 -6.573 -22.194 1.00 91.94 70 ILE A N 1
ATOM 513 C CA . ILE A 1 70 ? 4.821 -5.183 -21.754 1.00 91.94 70 ILE A CA 1
ATOM 514 C C . ILE A 1 70 ? 4.866 -5.143 -20.229 1.00 91.94 70 ILE A C 1
ATOM 516 O O . ILE A 1 70 ? 4.143 -5.901 -19.579 1.00 91.94 70 ILE A O 1
ATOM 520 N N . VAL A 1 71 ? 5.673 -4.237 -19.678 1.00 92.25 71 VAL A N 1
ATOM 521 C CA . VAL A 1 71 ? 5.540 -3.805 -18.285 1.00 92.25 71 VAL A CA 1
ATOM 522 C C . VAL A 1 71 ? 4.472 -2.698 -18.255 1.00 92.25 71 VAL A C 1
ATOM 524 O O . VAL A 1 71 ? 4.678 -1.661 -18.891 1.00 92.25 71 VAL A O 1
ATOM 527 N N . PRO A 1 72 ? 3.303 -2.918 -17.623 1.00 89.06 72 PRO A N 1
ATOM 528 C CA . PRO A 1 72 ? 2.171 -1.996 -17.712 1.00 89.06 72 PRO A CA 1
ATOM 529 C C . PRO A 1 72 ? 2.432 -0.666 -17.013 1.00 89.06 72 PRO A C 1
ATOM 531 O O . PRO A 1 72 ? 3.106 -0.643 -15.990 1.00 89.06 72 PRO A O 1
ATOM 534 N N . SER A 1 73 ? 1.812 0.393 -17.537 1.00 86.12 73 SER A N 1
ATOM 535 C CA . SER A 1 73 ? 1.720 1.733 -16.948 1.00 86.12 73 SER A CA 1
ATOM 536 C C . SER A 1 73 ? 0.254 2.216 -16.969 1.00 86.12 73 SER A C 1
ATOM 538 O O . SER A 1 73 ? -0.563 1.641 -17.691 1.00 86.12 73 SER A O 1
ATOM 540 N N . PHE A 1 74 ? -0.108 3.233 -16.171 1.00 74.06 74 PHE A N 1
ATOM 541 C CA . PHE A 1 74 ? -1.452 3.846 -16.207 1.00 74.06 74 PHE A CA 1
ATOM 542 C C . PHE A 1 74 ? -1.661 4.762 -17.400 1.00 74.06 74 PHE A C 1
ATOM 544 O O . PHE A 1 74 ? -2.772 4.855 -17.919 1.00 74.06 74 PHE A O 1
ATOM 551 N N . SER A 1 75 ? -0.607 5.449 -17.817 1.00 76.25 75 SER A N 1
ATOM 552 C CA . SER A 1 75 ? -0.625 6.320 -18.977 1.00 76.25 75 SER A CA 1
ATOM 553 C C . SER A 1 75 ? 0.256 5.748 -20.069 1.00 76.25 75 SER A C 1
ATOM 555 O O . SER A 1 75 ? 1.209 5.013 -19.809 1.00 76.25 75 SER A O 1
ATOM 557 N N . THR A 1 76 ? -0.065 6.130 -21.304 1.00 82.50 76 THR A N 1
ATOM 558 C CA . THR A 1 76 ? 0.925 6.180 -22.378 1.00 82.50 76 THR A CA 1
ATOM 559 C C . THR A 1 76 ? 2.181 6.836 -21.829 1.00 82.50 76 THR A C 1
ATOM 561 O O . THR A 1 76 ? 2.066 7.895 -21.205 1.00 82.50 76 THR A O 1
ATOM 564 N N . GLU A 1 77 ? 3.330 6.205 -22.056 1.00 87.12 77 GLU A N 1
ATOM 565 C CA . GLU A 1 77 ? 4.609 6.805 -21.705 1.00 87.12 77 GLU A CA 1
ATOM 566 C C . GLU A 1 77 ? 4.671 8.235 -22.260 1.00 87.12 77 GLU A C 1
ATOM 568 O O . GLU A 1 77 ? 4.459 8.408 -23.470 1.00 87.12 77 GLU A O 1
ATOM 573 N N . PRO A 1 78 ? 4.813 9.265 -21.405 1.00 82.75 78 PRO A N 1
ATOM 574 C CA . PRO A 1 78 ? 4.882 10.633 -21.878 1.00 82.75 78 PRO A CA 1
ATOM 575 C C . PRO A 1 78 ? 6.175 10.858 -22.661 1.00 82.75 78 PRO A C 1
ATOM 577 O O . PRO A 1 78 ? 7.091 10.054 -22.648 1.00 82.75 78 PRO A O 1
ATOM 580 N N . PHE A 1 79 ? 6.218 11.959 -23.400 1.00 82.06 79 PHE A N 1
ATOM 581 C CA . PHE A 1 79 ? 7.416 12.342 -24.130 1.00 82.06 79 PHE A CA 1
ATOM 582 C C . PHE A 1 79 ? 8.082 13.526 -23.453 1.00 82.06 79 PHE A C 1
ATOM 584 O O . PHE A 1 79 ? 7.391 14.483 -23.081 1.00 82.06 79 PHE A O 1
ATOM 591 N N . GLY A 1 80 ? 9.415 13.539 -23.419 1.00 82.81 80 GLY A N 1
ATOM 592 C CA . GLY A 1 80 ? 10.178 14.710 -22.999 1.00 82.81 80 GLY A CA 1
ATOM 593 C C . GLY A 1 80 ? 9.926 15.130 -21.553 1.00 82.81 80 GLY A C 1
ATOM 594 O O . GLY A 1 80 ? 10.150 16.294 -21.218 1.00 82.81 80 GLY A O 1
ATOM 595 N N . ASP A 1 81 ? 9.441 14.212 -20.726 1.00 81.81 81 ASP A N 1
ATOM 596 C CA . ASP A 1 81 ? 9.098 14.378 -19.317 1.00 81.81 81 ASP A CA 1
ATOM 597 C C . ASP A 1 81 ? 10.270 14.121 -18.372 1.00 81.81 81 ASP A C 1
ATOM 599 O O . ASP A 1 81 ? 10.164 14.461 -17.200 1.00 81.81 81 ASP A O 1
ATOM 603 N N . LEU A 1 82 ? 11.400 13.649 -18.893 1.00 82.19 82 LEU A N 1
ATOM 604 C CA . LEU A 1 82 ? 12.671 13.493 -18.192 1.00 82.19 82 LEU A CA 1
ATOM 605 C C . LEU A 1 82 ? 13.066 14.651 -17.264 1.00 82.19 82 LEU A C 1
ATOM 607 O O . LEU A 1 82 ? 13.129 15.831 -17.624 1.00 82.19 82 LEU A O 1
ATOM 611 N N . SER A 1 83 ? 13.549 14.253 -16.094 1.00 79.94 83 SER A N 1
ATOM 612 C CA . SER A 1 83 ? 14.259 15.086 -15.128 1.00 79.94 83 SER A CA 1
ATOM 613 C C . SER A 1 83 ? 15.576 15.676 -15.661 1.00 79.94 83 SER A C 1
ATOM 615 O O . SER A 1 83 ? 16.011 16.744 -15.211 1.00 79.94 83 SER A O 1
ATOM 617 N N . ARG A 1 84 ? 16.286 14.975 -16.561 1.00 81.19 84 ARG A N 1
ATOM 618 C CA . ARG A 1 84 ? 17.591 15.405 -17.108 1.00 81.19 84 ARG A CA 1
ATOM 619 C C . ARG A 1 84 ? 17.789 14.929 -18.540 1.00 81.19 84 ARG A C 1
ATOM 621 O O . ARG A 1 84 ? 17.360 13.851 -18.899 1.00 81.19 84 ARG A O 1
ATOM 628 N N . GLY A 1 85 ? 18.591 15.664 -19.306 1.00 85.06 85 GLY A N 1
ATOM 629 C CA . GLY A 1 85 ? 18.963 15.270 -20.666 1.00 85.06 85 GLY A CA 1
ATOM 630 C C . GLY A 1 85 ? 18.057 15.879 -21.738 1.00 85.06 85 GLY A C 1
ATOM 631 O O . GLY A 1 85 ? 17.247 16.753 -21.436 1.00 85.06 85 GLY A O 1
ATOM 632 N N . PRO A 1 86 ? 18.282 15.524 -23.011 1.00 84.62 86 PRO A N 1
ATOM 633 C CA . PRO A 1 86 ? 17.512 16.062 -24.121 1.00 84.62 86 PRO A CA 1
ATOM 634 C C . PRO A 1 86 ? 16.267 15.218 -24.426 1.00 84.62 86 PRO A C 1
ATOM 636 O O . PRO A 1 86 ? 16.367 14.001 -24.578 1.00 84.62 86 PRO A O 1
ATOM 639 N N . SER A 1 87 ? 15.123 15.888 -24.579 1.00 86.44 87 SER A N 1
ATOM 640 C CA . SER A 1 87 ? 13.851 15.260 -24.946 1.00 86.44 87 SER A CA 1
ATOM 641 C C . SER A 1 87 ? 13.925 14.565 -26.306 1.00 86.44 87 SER A C 1
ATOM 643 O O . SER A 1 87 ? 14.553 15.068 -27.240 1.00 86.44 87 SER A O 1
ATOM 645 N N . HIS A 1 88 ? 13.233 13.435 -26.404 1.00 83.06 88 HIS A N 1
ATOM 646 C CA . HIS A 1 88 ? 13.092 12.542 -27.549 1.00 83.06 88 HIS A CA 1
ATOM 647 C C . HIS A 1 88 ? 14.397 11.953 -28.081 1.00 83.06 88 HIS A C 1
ATOM 649 O O . HIS A 1 88 ? 14.514 11.668 -29.272 1.00 83.06 88 HIS A O 1
ATOM 655 N N . LEU A 1 89 ? 15.403 11.797 -27.223 1.00 88.94 89 LEU A N 1
ATOM 656 C CA . LEU A 1 89 ? 16.699 11.243 -27.604 1.00 88.94 89 LEU A CA 1
ATOM 657 C C . LEU A 1 89 ? 17.064 10.034 -26.724 1.00 88.94 89 LEU A C 1
ATOM 659 O O . LEU A 1 89 ? 16.213 9.293 -26.251 1.00 88.94 89 LEU A O 1
ATOM 663 N N . PHE A 1 90 ? 18.358 9.794 -26.539 1.00 89.75 90 PHE A N 1
ATOM 664 C CA . PHE A 1 90 ? 18.949 8.566 -25.996 1.00 89.75 90 PHE A CA 1
ATOM 665 C C . PHE A 1 90 ? 18.658 8.243 -24.528 1.00 89.75 90 PHE A C 1
ATOM 667 O O . PHE A 1 90 ? 19.094 7.199 -24.047 1.00 89.75 90 PHE A O 1
ATOM 674 N N . SER A 1 91 ? 18.015 9.138 -23.790 1.00 90.62 91 SER A N 1
ATOM 675 C CA . SER A 1 91 ? 17.639 8.907 -22.395 1.00 90.62 91 SER A CA 1
ATOM 676 C C . SER A 1 91 ? 16.153 9.126 -22.137 1.00 90.62 91 SER A C 1
ATOM 678 O O . SER A 1 91 ? 15.746 8.986 -20.994 1.00 90.62 91 SER A O 1
ATOM 680 N N . ASP A 1 92 ? 15.384 9.433 -23.180 1.00 91.00 92 ASP A N 1
ATOM 681 C CA . ASP A 1 92 ? 13.926 9.538 -23.163 1.00 91.00 92 ASP A CA 1
ATOM 682 C C . ASP A 1 92 ? 13.358 8.182 -23.597 1.00 91.00 92 ASP A C 1
ATOM 684 O O . ASP A 1 92 ? 13.666 7.697 -24.698 1.00 91.00 92 ASP A O 1
ATOM 688 N N . ILE A 1 93 ? 12.632 7.526 -22.701 1.00 92.94 93 ILE A N 1
ATOM 689 C CA . ILE A 1 93 ? 11.901 6.300 -22.969 1.00 92.94 93 ILE A CA 1
ATOM 690 C C . ILE A 1 93 ? 10.645 6.711 -23.724 1.00 92.94 93 ILE A C 1
ATOM 692 O O . ILE A 1 93 ? 9.842 7.499 -23.254 1.00 92.94 93 ILE A O 1
ATOM 696 N N . VAL A 1 94 ? 10.465 6.160 -24.920 1.00 91.00 94 VAL A N 1
ATOM 697 C CA . VAL A 1 94 ? 9.358 6.567 -25.790 1.00 91.00 94 VAL A CA 1
ATOM 698 C C . VAL A 1 94 ? 8.321 5.445 -25.927 1.00 91.00 94 VAL A C 1
ATOM 700 O O . VAL A 1 94 ? 8.678 4.258 -25.906 1.00 91.00 94 VAL A O 1
ATOM 703 N N . PRO A 1 95 ? 7.020 5.766 -26.023 1.00 88.62 95 PRO A N 1
ATOM 704 C CA . PRO A 1 95 ? 5.945 4.792 -26.165 1.00 88.62 95 PRO A CA 1
ATOM 705 C C . PRO A 1 95 ? 5.942 4.077 -27.526 1.00 88.62 95 PRO A C 1
ATOM 707 O O . PRO A 1 95 ? 6.363 4.580 -28.553 1.00 88.62 95 PRO A O 1
ATOM 710 N N . THR A 1 96 ? 5.349 2.884 -27.571 1.00 83.75 96 THR A N 1
ATOM 711 C CA . THR A 1 96 ? 4.785 2.335 -28.816 1.00 83.75 96 THR A CA 1
ATOM 712 C C . THR A 1 96 ? 3.452 3.020 -29.151 1.00 83.75 96 THR A C 1
ATOM 714 O O . THR A 1 96 ? 2.871 3.705 -28.313 1.00 83.75 96 THR A O 1
ATOM 717 N N . ALA A 1 97 ? 2.850 2.724 -30.305 1.00 68.50 97 ALA A N 1
ATOM 718 C CA . ALA A 1 97 ? 1.469 3.128 -30.609 1.00 68.50 97 ALA A CA 1
ATOM 719 C C . ALA A 1 97 ? 0.439 2.652 -29.552 1.00 68.50 97 ALA A C 1
ATOM 721 O O . ALA A 1 97 ? -0.621 3.252 -29.398 1.00 68.50 97 ALA A O 1
ATOM 722 N N . GLY A 1 98 ? 0.747 1.575 -28.819 1.00 70.06 98 GLY A N 1
ATOM 723 C CA . GLY A 1 98 ? -0.019 1.083 -27.663 1.00 70.06 98 GLY A CA 1
ATOM 724 C C . GLY A 1 98 ? 0.368 1.682 -26.299 1.00 70.06 98 GLY A C 1
ATOM 725 O O . GLY A 1 98 ? -0.156 1.230 -25.287 1.00 70.06 98 GLY A O 1
ATOM 726 N N . GLY A 1 99 ? 1.285 2.654 -26.256 1.00 81.06 99 GLY A N 1
ATOM 727 C CA . GLY A 1 99 ? 1.654 3.426 -25.066 1.00 81.06 99 GLY A CA 1
ATOM 728 C C . GLY A 1 99 ? 2.796 2.901 -24.192 1.00 81.06 99 GLY A C 1
ATOM 729 O O . GLY A 1 99 ? 3.047 3.490 -23.149 1.00 81.06 99 GLY A O 1
ATOM 730 N N . SER A 1 100 ? 3.500 1.831 -24.578 1.00 88.88 100 SER A N 1
ATOM 731 C CA . SER A 1 100 ? 4.555 1.210 -23.748 1.00 88.88 100 SER A CA 1
ATOM 732 C C . SER A 1 100 ? 5.971 1.404 -24.295 1.00 88.88 100 SER A C 1
ATOM 734 O O . SER A 1 100 ? 6.215 1.189 -25.482 1.00 88.88 100 SER A O 1
ATOM 736 N N . GLY A 1 101 ? 6.921 1.706 -23.416 1.00 92.75 101 GLY A N 1
ATOM 737 C CA . GLY A 1 101 ? 8.340 1.917 -23.733 1.00 92.75 101 GLY A CA 1
ATOM 738 C C . GLY A 1 101 ? 9.283 0.876 -23.121 1.00 92.75 101 GLY A C 1
ATOM 739 O O . GLY A 1 101 ? 10.443 0.781 -23.521 1.00 92.75 101 GLY A O 1
ATOM 740 N N . PHE A 1 102 ? 8.785 0.034 -22.210 1.00 95.31 102 PHE A N 1
ATOM 741 C CA . PHE A 1 102 ? 9.590 -0.959 -21.504 1.00 95.31 102 PHE A CA 1
ATOM 742 C C . PHE A 1 102 ? 8.962 -2.357 -21.505 1.00 95.31 102 PHE A C 1
ATOM 744 O O . PHE A 1 102 ? 7.752 -2.537 -21.325 1.00 95.31 102 PHE A O 1
ATOM 751 N N . TYR A 1 103 ? 9.817 -3.361 -21.705 1.00 95.62 103 TYR A N 1
ATOM 752 C CA . TYR A 1 103 ? 9.415 -4.751 -21.859 1.00 95.62 103 TYR A CA 1
ATOM 753 C C . TYR A 1 103 ? 10.416 -5.708 -21.206 1.00 95.62 103 TYR A C 1
ATOM 755 O O . TYR A 1 103 ? 11.622 -5.454 -21.181 1.00 95.62 103 TYR A O 1
ATOM 763 N N . ALA A 1 104 ? 9.915 -6.856 -20.749 1.00 97.06 104 ALA A N 1
ATOM 764 C CA . ALA A 1 104 ? 10.721 -7.922 -20.160 1.00 97.06 104 ALA A CA 1
ATOM 765 C C . ALA A 1 104 ? 10.339 -9.300 -20.722 1.00 97.06 104 ALA A C 1
ATOM 767 O O . ALA A 1 104 ? 9.207 -9.518 -21.161 1.00 97.06 104 ALA A O 1
ATOM 768 N N . TYR A 1 105 ? 11.281 -10.241 -20.715 1.00 97.81 105 TYR A N 1
ATOM 769 C CA . TYR A 1 105 ? 11.058 -11.617 -21.159 1.00 97.81 105 TYR A CA 1
ATOM 770 C C . TYR A 1 105 ? 11.937 -12.598 -20.385 1.00 97.81 105 TYR A C 1
ATOM 772 O O . TYR A 1 105 ? 13.085 -12.291 -20.078 1.00 97.81 105 TYR A O 1
ATOM 780 N N . TYR A 1 106 ? 11.418 -13.791 -20.100 1.00 98.00 106 TYR A N 1
ATOM 781 C CA . TYR A 1 106 ? 12.196 -14.878 -19.506 1.00 98.00 106 TYR A CA 1
ATOM 782 C C . TYR A 1 106 ? 12.242 -16.066 -20.467 1.00 98.00 106 TYR A C 1
ATOM 784 O O . TYR A 1 106 ? 11.217 -16.685 -20.745 1.00 98.00 106 TYR A O 1
ATOM 792 N N . ASP A 1 107 ? 13.427 -16.409 -20.969 1.00 96.81 107 ASP A N 1
ATOM 793 C CA . ASP A 1 107 ? 13.585 -17.492 -21.955 1.00 96.81 107 ASP A CA 1
ATOM 794 C C . ASP A 1 107 ? 13.670 -18.900 -21.321 1.00 96.81 107 ASP A C 1
ATOM 796 O O . ASP A 1 107 ? 13.823 -19.897 -22.025 1.00 96.81 107 ASP A O 1
ATOM 800 N N . GLY A 1 108 ? 13.564 -18.989 -19.989 1.00 96.19 108 GLY A N 1
ATOM 801 C CA . GLY A 1 108 ? 13.799 -20.206 -19.203 1.00 96.19 108 GLY A CA 1
ATOM 802 C C . GLY A 1 108 ? 15.196 -20.283 -18.572 1.00 96.19 108 GLY A C 1
ATOM 803 O O . GLY A 1 108 ? 15.414 -21.082 -17.666 1.00 96.19 108 GLY A O 1
ATOM 804 N N . THR A 1 109 ? 16.129 -19.428 -18.992 1.00 97.69 109 THR A N 1
ATOM 805 C CA . THR A 1 109 ? 17.521 -19.356 -18.512 1.00 97.69 109 THR A CA 1
ATOM 806 C C . THR A 1 109 ? 17.939 -17.923 -18.175 1.00 97.69 109 THR A C 1
ATOM 808 O O . THR A 1 109 ? 18.537 -17.677 -17.128 1.00 97.69 109 THR A O 1
ATOM 811 N N . ASN A 1 110 ? 17.603 -16.971 -19.035 1.00 98.38 110 ASN A N 1
ATOM 812 C CA . ASN A 1 110 ? 17.980 -15.570 -18.984 1.00 98.38 110 ASN A 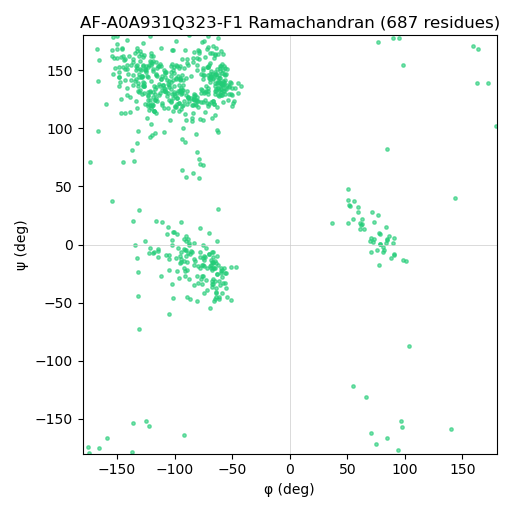CA 1
ATOM 813 C C . ASN A 1 110 ? 16.745 -14.694 -18.792 1.00 98.38 110 ASN A C 1
ATOM 815 O O . ASN A 1 110 ? 15.664 -14.981 -19.312 1.00 98.38 110 ASN A O 1
ATOM 819 N N . LEU A 1 111 ? 16.939 -13.592 -18.074 1.00 98.25 111 LEU A N 1
ATOM 820 C CA . LEU A 1 111 ? 15.989 -12.496 -17.990 1.00 98.25 111 LEU A CA 1
ATOM 821 C C . LEU A 1 111 ? 16.450 -11.388 -18.942 1.00 98.25 111 LEU A C 1
ATOM 823 O O . LEU A 1 111 ? 17.566 -10.880 -18.821 1.00 98.25 111 LEU A O 1
ATOM 827 N N . LEU A 1 112 ? 15.604 -11.072 -19.916 1.00 98.56 112 LEU A N 1
ATOM 828 C CA . LEU A 1 112 ? 15.859 -10.127 -20.993 1.00 98.56 112 LEU A CA 1
ATOM 829 C C . LEU A 1 112 ? 15.035 -8.861 -20.766 1.00 98.56 112 LEU A C 1
ATOM 831 O O . LEU A 1 112 ? 13.874 -8.928 -20.355 1.00 98.56 112 LEU A O 1
ATOM 835 N N . PHE A 1 113 ? 15.614 -7.724 -21.131 1.00 98.50 113 PHE A N 1
ATOM 836 C CA . PHE A 1 113 ? 15.001 -6.407 -21.039 1.00 98.50 113 PHE A CA 1
ATOM 837 C C . PHE A 1 113 ? 15.103 -5.687 -22.379 1.00 98.50 113 PHE A C 1
ATOM 839 O O . PHE A 1 113 ? 16.101 -5.836 -23.087 1.00 98.50 113 PHE A O 1
ATOM 846 N N . ARG A 1 114 ? 14.072 -4.910 -22.710 1.00 97.69 114 ARG A N 1
ATOM 847 C CA . ARG A 1 114 ? 14.012 -4.062 -23.902 1.00 97.69 114 ARG A CA 1
ATOM 848 C C . ARG A 1 114 ? 13.502 -2.683 -23.517 1.00 97.69 114 ARG A C 1
ATOM 850 O O . ARG A 1 114 ? 12.403 -2.559 -22.979 1.00 97.69 114 ARG A O 1
ATOM 857 N N . PHE A 1 115 ? 14.292 -1.666 -23.836 1.00 97.00 115 PHE A N 1
ATOM 858 C CA . PHE A 1 115 ? 13.915 -0.256 -23.744 1.00 97.00 115 PHE A CA 1
ATOM 859 C C . PHE A 1 115 ? 13.654 0.270 -25.151 1.00 97.00 115 PHE A C 1
ATOM 861 O O . PHE A 1 115 ? 14.441 -0.019 -26.052 1.00 97.00 115 PHE A O 1
ATOM 868 N N . ARG A 1 116 ? 12.591 1.052 -25.340 1.00 95.12 116 ARG A N 1
ATOM 869 C CA . ARG A 1 116 ? 12.377 1.862 -26.543 1.00 95.12 116 ARG A CA 1
ATOM 870 C C . ARG A 1 116 ? 12.834 3.290 -26.259 1.00 95.12 116 ARG A C 1
ATOM 872 O O . ARG A 1 116 ? 12.401 3.876 -25.277 1.00 95.12 116 ARG A O 1
ATOM 879 N N . LEU A 1 117 ? 13.717 3.822 -27.095 1.00 94.12 117 LEU A N 1
ATOM 880 C CA . LEU A 1 117 ? 14.353 5.128 -26.913 1.00 94.12 117 LEU A CA 1
ATOM 881 C C . LEU A 1 117 ? 14.202 5.970 -28.179 1.00 94.12 117 LEU A C 1
ATOM 883 O O . LEU A 1 117 ? 14.324 5.431 -29.281 1.00 94.12 117 LEU A O 1
ATOM 887 N N . GLY A 1 118 ? 14.038 7.285 -28.030 1.00 90.75 118 GLY A N 1
ATOM 888 C CA . GLY A 1 118 ? 13.897 8.195 -29.177 1.00 90.75 118 GLY A CA 1
ATOM 889 C C . GLY A 1 118 ? 15.168 8.330 -30.029 1.00 90.75 118 GLY A C 1
ATOM 890 O O . GLY A 1 118 ? 15.126 8.679 -31.207 1.00 90.75 118 GLY A O 1
ATOM 891 N N . SER A 1 119 ? 16.340 8.028 -29.459 1.00 91.06 119 SER A N 1
ATOM 892 C CA . SER A 1 119 ? 17.590 7.928 -30.218 1.00 91.06 119 SER A CA 1
ATOM 893 C C . SER A 1 119 ? 18.599 6.997 -29.545 1.00 91.06 119 SER A C 1
ATOM 895 O O . SER A 1 119 ? 18.389 6.490 -28.449 1.00 91.06 119 SER A O 1
ATOM 897 N N . ILE A 1 120 ? 19.756 6.813 -30.179 1.00 90.56 120 ILE A N 1
ATOM 898 C CA . ILE A 1 120 ? 20.947 6.228 -29.550 1.00 90.56 120 ILE A CA 1
ATOM 899 C C . ILE A 1 120 ? 22.120 7.205 -29.612 1.00 90.56 120 ILE A C 1
ATOM 901 O O . ILE A 1 120 ? 22.154 8.101 -30.455 1.00 90.56 120 ILE A O 1
ATOM 905 N N . ILE A 1 121 ? 23.097 7.038 -28.721 1.00 90.56 121 ILE A N 1
ATOM 906 C CA . ILE A 1 121 ? 24.334 7.826 -28.706 1.00 90.56 121 ILE A CA 1
ATOM 907 C C . ILE A 1 121 ? 25.541 6.923 -28.434 1.00 90.56 121 ILE A C 1
ATOM 909 O O . ILE A 1 121 ? 25.419 5.875 -27.805 1.00 90.56 121 ILE A O 1
ATOM 913 N N . SER A 1 122 ? 26.722 7.341 -28.894 1.00 86.06 122 SER A N 1
ATOM 914 C CA . SER A 1 122 ? 27.993 6.667 -28.596 1.00 86.06 122 SER A CA 1
ATOM 915 C C . SER A 1 122 ? 28.511 6.928 -27.177 1.00 86.06 122 SER A C 1
ATOM 917 O O . SER A 1 122 ? 29.386 6.207 -26.707 1.00 86.06 122 SER A O 1
ATOM 919 N N . GLY A 1 123 ? 28.007 7.961 -26.497 1.00 87.31 123 GLY A N 1
ATOM 920 C CA . GLY A 1 123 ? 28.394 8.309 -25.132 1.00 87.31 123 GLY A CA 1
ATOM 921 C C . GLY A 1 123 ? 27.855 7.321 -24.097 1.00 87.31 123 GLY A C 1
ATOM 922 O O . GLY A 1 123 ? 26.804 6.720 -24.284 1.00 87.31 123 GLY A O 1
ATOM 923 N N . SER A 1 124 ? 28.559 7.190 -22.975 1.00 92.56 124 SER A N 1
ATOM 924 C CA . SER A 1 124 ? 28.199 6.248 -21.912 1.00 92.56 124 SER A CA 1
ATOM 925 C C . SER A 1 124 ? 26.986 6.726 -21.099 1.00 92.56 124 SER A C 1
ATOM 927 O O . SER A 1 124 ? 26.935 7.879 -20.654 1.00 92.56 124 SER A O 1
ATOM 929 N N . LYS A 1 125 ? 26.012 5.836 -20.924 1.00 95.00 125 LYS A N 1
ATOM 930 C CA . LYS A 1 125 ? 24.705 6.010 -20.260 1.00 95.00 125 LYS A CA 1
ATOM 931 C C . LYS A 1 125 ? 24.318 4.733 -19.511 1.00 95.00 125 LYS A C 1
ATOM 933 O O . LYS A 1 125 ? 24.831 3.663 -19.854 1.00 95.00 125 LYS A O 1
ATOM 938 N N . GLY A 1 126 ? 23.426 4.856 -18.532 1.00 96.25 126 GLY A N 1
ATOM 939 C CA . GLY A 1 126 ? 22.826 3.730 -17.816 1.00 96.25 126 GLY A CA 1
ATOM 940 C C . GLY A 1 126 ? 21.379 3.489 -18.252 1.00 96.25 126 GLY A C 1
ATOM 941 O O . GLY A 1 126 ? 20.610 4.442 -18.361 1.00 96.25 126 GLY A O 1
ATOM 942 N N . TYR A 1 127 ? 21.009 2.229 -18.473 1.00 97.75 127 TYR A N 1
ATOM 943 C CA . TYR A 1 127 ? 19.621 1.786 -18.666 1.00 97.75 127 TYR A CA 1
ATOM 944 C C . TYR A 1 127 ? 19.309 0.765 -17.583 1.00 97.75 127 TYR A C 1
ATOM 946 O O . TYR A 1 127 ? 19.829 -0.352 -17.616 1.00 97.75 127 TYR A O 1
ATOM 954 N N . SER A 1 128 ? 18.564 1.198 -16.573 1.00 97.81 128 SER A N 1
ATOM 955 C CA . SER A 1 128 ? 18.424 0.508 -15.299 1.00 97.81 128 SER A CA 1
ATOM 956 C C . SER A 1 128 ? 17.031 -0.084 -15.138 1.00 97.81 128 SER A C 1
ATOM 958 O O . SER A 1 128 ? 16.026 0.548 -15.459 1.00 97.81 128 SER A O 1
ATOM 960 N N . VAL A 1 129 ? 16.993 -1.313 -14.635 1.00 98.50 129 VAL A N 1
ATOM 961 C CA . VAL A 1 129 ? 15.792 -2.037 -14.244 1.00 98.50 129 VAL A CA 1
ATOM 962 C C . VAL A 1 129 ? 15.863 -2.280 -12.744 1.00 98.50 129 VAL A C 1
ATOM 964 O O . VAL A 1 129 ? 16.715 -3.028 -12.260 1.00 98.50 129 VAL A O 1
ATOM 967 N N . LEU A 1 130 ? 14.950 -1.643 -12.023 1.00 98.00 130 LEU A N 1
ATOM 968 C CA . LEU A 1 130 ? 14.766 -1.776 -10.586 1.00 98.00 130 LEU A CA 1
ATOM 969 C C . LEU A 1 130 ? 13.716 -2.854 -10.318 1.00 98.00 130 LEU A C 1
ATOM 971 O O . LEU A 1 130 ? 12.663 -2.876 -10.966 1.00 98.00 130 LEU A O 1
ATOM 975 N N . ILE A 1 131 ? 14.022 -3.758 -9.391 1.00 98.12 131 ILE A N 1
ATOM 976 C CA . ILE A 1 131 ? 13.197 -4.925 -9.083 1.00 98.12 131 ILE A CA 1
ATOM 977 C C . ILE A 1 131 ? 12.896 -4.939 -7.588 1.00 98.12 131 ILE A C 1
ATOM 979 O O . ILE A 1 131 ? 13.810 -4.984 -6.762 1.00 98.12 131 ILE A O 1
ATOM 983 N N . ASP A 1 132 ? 11.606 -4.914 -7.273 1.00 97.56 132 ASP A N 1
ATOM 984 C CA . ASP A 1 132 ? 11.081 -5.257 -5.952 1.00 97.56 132 ASP A CA 1
ATOM 985 C C . ASP A 1 132 ? 10.719 -6.746 -5.947 1.00 97.56 132 ASP A C 1
ATOM 987 O O . ASP A 1 132 ? 10.233 -7.282 -6.949 1.00 97.56 132 ASP A O 1
ATOM 991 N N . THR A 1 133 ? 10.981 -7.411 -4.830 1.00 96.06 133 THR A N 1
ATOM 992 C CA . THR A 1 133 ? 10.974 -8.869 -4.699 1.00 96.06 133 THR A CA 1
ATOM 993 C C . THR A 1 133 ? 10.205 -9.368 -3.477 1.00 96.06 133 THR A C 1
ATOM 995 O O . THR A 1 133 ? 9.906 -10.564 -3.390 1.00 96.06 133 THR A O 1
ATOM 998 N N . ASP A 1 134 ? 9.839 -8.481 -2.550 1.00 92.69 134 ASP A N 1
ATOM 999 C CA . ASP A 1 134 ? 9.133 -8.839 -1.317 1.00 92.69 134 ASP A CA 1
ATOM 1000 C C . ASP A 1 134 ? 7.736 -8.197 -1.193 1.00 92.69 134 ASP A C 1
ATOM 1002 O O . ASP A 1 134 ? 6.949 -8.562 -0.308 1.00 92.69 134 ASP A O 1
ATOM 1006 N N . GLY A 1 135 ? 7.373 -7.304 -2.121 1.00 90.88 135 GLY A N 1
ATOM 1007 C CA . GLY A 1 135 ? 6.073 -6.646 -2.129 1.00 90.88 135 GLY A CA 1
ATOM 1008 C C . GLY A 1 135 ? 5.962 -5.511 -1.106 1.00 90.88 135 GLY A C 1
ATOM 1009 O O . GLY A 1 135 ? 4.848 -5.025 -0.864 1.00 90.88 135 GLY A O 1
ATOM 1010 N N . LYS A 1 136 ? 7.072 -5.106 -0.484 1.00 88.75 136 LYS A N 1
ATOM 1011 C CA . LYS A 1 136 ? 7.165 -3.975 0.434 1.00 88.75 136 LYS A CA 1
ATOM 1012 C C . LYS A 1 136 ? 7.707 -2.763 -0.311 1.00 88.75 136 LYS A C 1
ATOM 1014 O O . LYS A 1 136 ? 8.429 -2.880 -1.281 1.00 88.75 136 LYS A O 1
ATOM 1019 N N . PHE A 1 137 ? 7.190 -1.584 0.010 1.00 92.38 137 PHE A N 1
ATOM 1020 C CA . PHE A 1 137 ? 7.568 -0.347 -0.652 1.00 92.38 137 PHE A CA 1
ATOM 1021 C C . PHE A 1 137 ? 7.081 0.885 0.114 1.00 92.38 137 PHE A C 1
ATOM 1023 O O . PHE A 1 137 ? 5.940 0.958 0.579 1.00 92.38 137 PHE A O 1
ATOM 1030 N N . GLY A 1 138 ? 7.921 1.912 0.152 1.00 86.75 138 GLY A N 1
ATOM 1031 C CA . GLY A 1 138 ? 7.641 3.207 0.756 1.00 86.75 138 GLY A CA 1
ATOM 1032 C C . GLY A 1 138 ? 7.720 3.210 2.285 1.00 86.75 138 GLY A C 1
ATOM 1033 O O . GLY A 1 138 ? 7.887 2.188 2.943 1.00 86.75 138 GLY A O 1
ATOM 1034 N N . ALA A 1 139 ? 7.582 4.400 2.870 1.00 80.12 139 ALA A N 1
ATOM 1035 C CA . ALA A 1 139 ? 7.796 4.618 4.304 1.00 80.12 139 ALA A CA 1
ATOM 1036 C C . ALA A 1 139 ? 6.597 4.261 5.205 1.00 80.12 139 ALA A C 1
ATOM 1038 O O . ALA A 1 139 ? 6.725 4.258 6.429 1.00 80.12 139 ALA A O 1
ATOM 1039 N N . THR A 1 140 ? 5.401 4.072 4.637 1.00 73.56 140 THR A N 1
ATOM 1040 C CA . THR A 1 140 ? 4.145 3.963 5.401 1.00 73.56 140 THR A CA 1
ATOM 1041 C C . THR A 1 140 ? 3.156 2.991 4.754 1.00 73.56 140 THR A C 1
ATOM 1043 O O . THR A 1 140 ? 3.332 2.567 3.615 1.00 73.56 140 THR A O 1
ATOM 1046 N N . GLY A 1 141 ? 2.099 2.634 5.490 1.00 68.25 141 GLY A N 1
ATOM 1047 C CA . GLY A 1 141 ? 1.069 1.695 5.040 1.00 68.25 141 GLY A CA 1
ATOM 1048 C C . GLY A 1 141 ? 1.374 0.236 5.388 1.00 68.25 141 GLY A C 1
ATOM 1049 O O . GLY A 1 141 ? 2.401 -0.093 5.973 1.00 68.25 141 GLY A O 1
ATOM 1050 N N . THR A 1 142 ? 0.457 -0.669 5.041 1.00 67.75 142 THR A N 1
ATOM 1051 C CA . THR A 1 142 ? 0.588 -2.116 5.325 1.00 67.75 142 THR A CA 1
ATOM 1052 C C . THR A 1 142 ? 1.726 -2.786 4.555 1.00 67.75 142 THR A C 1
ATOM 1054 O O . THR A 1 142 ? 2.197 -3.859 4.939 1.00 67.75 142 THR A O 1
ATOM 1057 N N . ASN A 1 143 ? 2.163 -2.142 3.476 1.00 77.19 143 ASN A N 1
ATOM 1058 C CA . ASN A 1 143 ? 3.279 -2.571 2.652 1.00 77.19 143 ASN A CA 1
ATOM 1059 C C . ASN A 1 143 ? 4.522 -1.710 2.882 1.00 77.19 143 ASN A C 1
ATOM 1061 O O . ASN A 1 143 ? 5.417 -1.798 2.065 1.00 77.19 143 ASN A O 1
ATOM 1065 N N . ALA A 1 144 ? 4.602 -0.908 3.953 1.00 78.94 144 ALA A N 1
ATOM 1066 C CA . ALA A 1 144 ? 5.814 -0.146 4.244 1.00 78.94 144 ALA A CA 1
ATOM 1067 C C . ALA A 1 144 ? 7.045 -1.061 4.260 1.00 78.94 144 ALA A C 1
ATOM 1069 O O . ALA A 1 144 ? 7.003 -2.150 4.845 1.00 78.94 144 ALA A O 1
ATOM 1070 N N . ASP A 1 145 ? 8.115 -0.596 3.631 1.00 86.12 145 ASP A N 1
ATOM 1071 C CA . ASP A 1 145 ? 9.383 -1.302 3.568 1.00 86.12 145 ASP A CA 1
ATOM 1072 C C . ASP A 1 145 ? 10.202 -1.058 4.848 1.00 86.12 145 ASP A C 1
ATOM 1074 O O . ASP A 1 145 ? 10.500 0.100 5.170 1.00 86.12 145 ASP A O 1
ATOM 1078 N N . PRO A 1 146 ? 10.571 -2.109 5.611 1.00 84.25 146 PRO A N 1
ATOM 1079 C CA . PRO A 1 146 ? 11.439 -1.974 6.783 1.00 84.25 146 PRO A CA 1
ATOM 1080 C C . PRO A 1 146 ? 12.821 -1.379 6.474 1.00 84.25 146 PRO A C 1
ATOM 1082 O O . PRO A 1 146 ? 13.450 -0.792 7.356 1.00 84.25 146 PRO A O 1
ATOM 1085 N N . ASN A 1 147 ? 13.275 -1.522 5.234 1.00 89.12 147 ASN A N 1
ATOM 1086 C CA . ASN A 1 147 ? 14.551 -1.082 4.703 1.00 89.12 147 ASN A CA 1
ATOM 1087 C C . ASN A 1 147 ? 14.418 0.234 3.910 1.00 89.12 147 ASN A C 1
ATOM 1089 O O . ASN A 1 147 ? 15.376 0.672 3.272 1.00 89.12 147 ASN A O 1
ATOM 1093 N N . TYR A 1 148 ? 13.267 0.913 3.978 1.00 88.06 148 TYR A N 1
ATOM 1094 C CA . TYR A 1 148 ? 13.054 2.211 3.340 1.00 88.06 148 TYR A CA 1
ATOM 1095 C C . TYR A 1 148 ? 14.175 3.218 3.659 1.00 88.06 148 TYR A C 1
ATOM 1097 O O . TYR A 1 148 ? 14.481 3.520 4.816 1.00 88.06 148 TYR A O 1
ATOM 1105 N N . GLN A 1 149 ? 14.727 3.821 2.607 1.00 86.06 149 GLN A N 1
ATOM 1106 C CA . GLN A 1 149 ? 15.706 4.901 2.673 1.00 86.06 149 GLN A CA 1
ATOM 1107 C C . GLN A 1 149 ? 15.131 6.162 2.025 1.00 86.06 149 GLN A C 1
ATOM 1109 O O . GLN A 1 149 ? 14.923 6.224 0.808 1.00 86.06 149 GLN A O 1
ATOM 1114 N N . ALA A 1 150 ? 14.922 7.203 2.830 1.00 81.19 150 ALA A N 1
ATOM 1115 C CA . ALA A 1 150 ? 14.428 8.484 2.339 1.00 81.19 150 ALA A CA 1
ATOM 1116 C C . ALA A 1 150 ? 15.401 9.133 1.343 1.00 81.19 150 ALA A C 1
ATOM 1118 O O . ALA A 1 150 ? 16.617 9.129 1.545 1.00 81.19 150 ALA A O 1
ATOM 1119 N N . ALA A 1 151 ? 14.856 9.755 0.297 1.00 79.31 151 ALA A N 1
ATOM 1120 C CA . ALA A 1 151 ? 15.626 10.671 -0.532 1.00 79.31 151 ALA A CA 1
ATOM 1121 C C . ALA A 1 151 ? 15.880 11.960 0.262 1.00 79.31 151 ALA A C 1
ATOM 1123 O O . ALA A 1 151 ? 14.938 12.621 0.695 1.00 79.31 151 ALA A O 1
ATOM 1124 N N . THR A 1 152 ? 17.147 12.324 0.463 1.00 70.00 152 THR A N 1
ATOM 1125 C CA . THR A 1 152 ? 17.526 13.610 1.089 1.00 70.00 152 THR A CA 1
ATOM 1126 C C . THR A 1 152 ? 18.114 14.601 0.082 1.00 70.00 152 THR A C 1
ATOM 1128 O O . THR A 1 152 ? 18.305 15.773 0.382 1.00 70.00 152 THR A O 1
ATOM 1131 N N . THR A 1 153 ? 18.380 14.137 -1.136 1.00 69.06 153 THR A N 1
ATOM 1132 C CA . THR A 1 153 ? 18.901 14.864 -2.294 1.00 69.06 153 THR A CA 1
ATOM 1133 C C . THR A 1 153 ? 18.276 14.268 -3.560 1.00 69.06 153 THR A C 1
ATOM 1135 O O . THR A 1 153 ? 17.698 13.184 -3.526 1.00 69.06 153 THR A O 1
ATOM 1138 N N . GLY A 1 154 ? 18.444 14.918 -4.713 1.00 64.25 154 GLY A N 1
ATOM 1139 C CA . GLY A 1 154 ? 17.927 14.415 -5.995 1.00 64.25 154 GLY A CA 1
ATOM 1140 C C . GLY A 1 154 ? 18.623 13.164 -6.563 1.00 64.25 154 GLY A C 1
ATOM 1141 O O . GLY A 1 154 ? 18.403 12.856 -7.729 1.00 64.25 154 GLY A O 1
ATOM 1142 N N . ALA A 1 155 ? 19.498 12.488 -5.809 1.00 69.00 155 ALA A N 1
ATOM 1143 C CA . ALA A 1 155 ? 20.224 11.299 -6.276 1.00 69.00 155 ALA A CA 1
ATOM 1144 C C . ALA A 1 155 ? 20.198 10.114 -5.294 1.00 69.00 155 ALA A C 1
ATOM 1146 O O . ALA A 1 155 ? 20.361 8.978 -5.728 1.00 69.00 155 ALA A O 1
ATOM 1147 N N . ASN A 1 156 ? 19.996 10.343 -3.994 1.00 77.38 156 ASN A N 1
ATOM 1148 C CA . ASN A 1 156 ? 20.006 9.286 -2.978 1.00 77.38 156 ASN A CA 1
ATOM 1149 C C . ASN A 1 156 ? 18.591 8.818 -2.602 1.00 77.38 156 ASN A C 1
ATOM 1151 O O . ASN A 1 156 ? 17.591 9.383 -3.035 1.00 77.38 156 ASN A O 1
ATOM 1155 N N . GLY A 1 157 ? 18.536 7.796 -1.756 1.00 86.81 157 GLY A N 1
ATOM 1156 C CA . GLY A 1 157 ? 17.318 7.138 -1.314 1.00 86.81 157 GLY A CA 1
ATOM 1157 C C . GLY A 1 157 ? 17.036 5.860 -2.099 1.00 86.81 157 GLY A C 1
ATOM 1158 O O . GLY A 1 157 ? 17.439 5.703 -3.251 1.00 86.81 157 GLY A O 1
ATOM 1159 N N . ASN A 1 158 ? 16.305 4.965 -1.452 1.00 93.31 158 ASN A N 1
ATOM 1160 C CA . ASN A 1 158 ? 15.732 3.771 -2.046 1.00 93.31 158 ASN A CA 1
ATOM 1161 C C . ASN A 1 158 ? 14.392 3.501 -1.346 1.00 93.31 158 ASN A C 1
ATOM 1163 O O . ASN A 1 158 ? 14.384 3.221 -0.147 1.00 93.31 158 ASN A O 1
ATOM 1167 N N . PRO A 1 159 ? 13.261 3.627 -2.053 1.00 89.62 159 PRO A N 1
ATOM 1168 C CA . PRO A 1 159 ? 11.956 3.459 -1.439 1.00 89.62 159 PRO A CA 1
ATOM 1169 C C . PRO A 1 159 ? 11.588 1.998 -1.138 1.00 89.62 159 PRO A C 1
ATOM 1171 O O . PRO A 1 159 ? 10.606 1.809 -0.430 1.00 89.62 159 PRO A O 1
ATOM 1174 N N . GLY A 1 160 ? 12.344 1.008 -1.623 1.00 94.56 160 GLY A N 1
ATOM 1175 C CA . GLY A 1 160 ? 12.091 -0.412 -1.340 1.00 94.56 160 GLY A CA 1
ATOM 1176 C C . GLY A 1 160 ? 12.384 -1.348 -2.510 1.00 94.56 160 GLY A C 1
ATOM 1177 O O . GLY A 1 160 ? 11.569 -2.185 -2.861 1.00 94.56 160 GLY A O 1
ATOM 1178 N N . PHE A 1 161 ? 13.469 -1.100 -3.244 1.00 97.88 161 PHE A N 1
ATOM 1179 C CA . PHE A 1 161 ? 13.966 -2.042 -4.246 1.00 97.88 161 PHE A CA 1
ATOM 1180 C C . PHE A 1 161 ? 15.089 -2.892 -3.656 1.00 97.88 161 PHE A C 1
ATOM 1182 O O . PHE A 1 161 ? 15.948 -2.361 -2.949 1.00 97.88 161 PHE A O 1
ATOM 1189 N N . GLU A 1 162 ? 15.188 -4.158 -4.058 1.00 97.75 162 GLU A N 1
ATOM 1190 C CA . GLU A 1 162 ? 16.263 -5.044 -3.592 1.00 97.75 162 GLU A CA 1
ATOM 1191 C C . GLU A 1 162 ? 17.349 -5.203 -4.654 1.00 97.75 162 GLU A C 1
ATOM 1193 O O . GLU A 1 162 ? 18.539 -5.310 -4.337 1.00 97.75 162 GLU A O 1
ATOM 1198 N N . ILE A 1 163 ? 16.954 -5.192 -5.931 1.00 98.56 163 ILE A N 1
ATOM 1199 C CA . ILE A 1 163 ? 17.845 -5.487 -7.054 1.00 98.56 163 ILE A CA 1
ATOM 1200 C C . ILE A 1 163 ? 17.803 -4.360 -8.071 1.00 98.56 163 ILE A C 1
ATOM 1202 O O . ILE A 1 163 ? 16.741 -3.892 -8.477 1.00 98.56 163 ILE A O 1
ATOM 1206 N N . GLU A 1 164 ? 18.984 -3.993 -8.552 1.00 98.44 164 GLU A N 1
ATOM 1207 C CA . GLU A 1 164 ? 19.129 -3.167 -9.736 1.00 98.44 164 GLU A CA 1
ATOM 1208 C C . GLU A 1 164 ? 19.957 -3.905 -10.793 1.00 98.44 164 GLU A C 1
ATOM 1210 O O . GLU A 1 164 ? 21.093 -4.309 -10.536 1.00 98.44 164 GLU A O 1
ATOM 1215 N N . VAL A 1 165 ? 19.405 -4.056 -11.998 1.00 98.75 165 VAL A N 1
ATOM 1216 C CA . VAL A 1 165 ? 20.129 -4.551 -13.174 1.00 98.75 165 VAL A CA 1
ATOM 1217 C C . VAL A 1 165 ? 20.290 -3.404 -14.158 1.00 98.75 165 VAL A C 1
ATOM 1219 O O . VAL A 1 165 ? 19.302 -2.863 -14.640 1.00 98.75 165 VAL A O 1
ATOM 1222 N N . VAL A 1 166 ? 21.526 -3.038 -14.488 1.00 98.44 166 VAL A N 1
ATOM 1223 C CA . VAL A 1 166 ? 21.799 -1.878 -15.344 1.00 98.44 166 VAL A CA 1
ATOM 1224 C C . VAL A 1 166 ? 22.754 -2.217 -16.477 1.00 98.44 166 VAL A C 1
ATOM 1226 O O . VAL A 1 166 ? 23.817 -2.811 -16.279 1.00 98.44 166 VAL A O 1
ATOM 1229 N N . LEU A 1 167 ? 22.384 -1.795 -17.684 1.00 98.38 167 LEU A N 1
ATOM 1230 C CA . LEU A 1 167 ? 23.302 -1.695 -18.808 1.00 98.38 167 LEU A CA 1
ATOM 1231 C C . LEU A 1 167 ? 24.034 -0.348 -18.743 1.00 98.38 167 LEU A C 1
ATOM 1233 O O . LEU A 1 167 ? 23.467 0.696 -19.059 1.00 98.38 167 LEU A O 1
ATOM 1237 N N . GLU A 1 168 ? 25.311 -0.379 -18.371 1.00 97.50 168 GLU A N 1
ATOM 1238 C CA . GLU A 1 168 ? 26.235 0.755 -18.386 1.00 97.50 168 GLU A CA 1
ATOM 1239 C C . GLU A 1 168 ? 27.001 0.746 -19.720 1.00 97.50 168 GLU A C 1
ATOM 1241 O O . GLU A 1 168 ? 28.047 0.106 -19.869 1.00 97.50 168 GLU A O 1
ATOM 1246 N N . THR A 1 169 ? 26.468 1.431 -20.732 1.00 95.31 169 THR A N 1
ATOM 1247 C CA . THR A 1 169 ? 27.066 1.434 -22.081 1.00 95.31 169 THR A CA 1
ATOM 1248 C C . THR A 1 169 ? 28.526 1.899 -22.072 1.00 95.31 169 THR A C 1
ATOM 1250 O O . THR A 1 169 ? 28.918 2.800 -21.329 1.00 95.31 169 THR A O 1
ATOM 1253 N N . ASN A 1 170 ? 29.343 1.253 -22.910 1.00 94.56 170 ASN A N 1
ATOM 1254 C CA . ASN A 1 170 ? 30.810 1.355 -22.953 1.00 94.56 170 ASN A CA 1
ATOM 1255 C C . ASN A 1 170 ? 31.540 0.929 -21.664 1.00 94.56 170 ASN A C 1
ATOM 1257 O O . ASN A 1 170 ? 32.730 1.206 -21.532 1.00 94.56 170 ASN A O 1
ATOM 1261 N N . SER A 1 171 ? 30.856 0.267 -20.728 1.00 96.25 171 SER A N 1
ATOM 1262 C CA . SER A 1 171 ? 31.433 -0.173 -19.455 1.00 96.25 171 SER A CA 1
ATOM 1263 C C . SER A 1 171 ? 31.111 -1.641 -19.178 1.00 96.25 171 SER A C 1
ATOM 1265 O O . SER A 1 171 ? 31.992 -2.492 -19.290 1.00 96.25 171 SER A O 1
ATOM 1267 N N . ARG A 1 172 ? 29.859 -1.958 -18.830 1.00 97.94 172 ARG A N 1
ATOM 1268 C CA . ARG A 1 172 ? 29.442 -3.291 -18.370 1.00 97.94 172 ARG A CA 1
ATOM 1269 C C . ARG A 1 172 ? 27.920 -3.441 -18.350 1.00 97.94 172 ARG A C 1
ATOM 1271 O O . ARG A 1 172 ? 27.192 -2.460 -18.401 1.00 97.94 172 ARG A O 1
ATOM 1278 N N . ILE A 1 173 ? 27.444 -4.670 -18.189 1.00 98.69 173 ILE A N 1
ATOM 1279 C CA . ILE A 1 173 ? 26.143 -4.924 -17.553 1.00 98.69 173 ILE A CA 1
ATOM 1280 C C . ILE A 1 173 ? 26.422 -5.276 -16.095 1.00 98.69 173 ILE A C 1
ATOM 1282 O O . ILE A 1 173 ? 27.296 -6.102 -15.824 1.00 98.69 173 ILE A O 1
ATOM 1286 N N . ALA A 1 174 ? 25.729 -4.635 -15.162 1.00 98.50 174 ALA A N 1
ATOM 1287 C CA . ALA A 1 174 ? 25.938 -4.811 -13.732 1.00 98.50 174 ALA A CA 1
ATOM 1288 C C . ALA A 1 174 ? 24.647 -5.225 -13.022 1.00 98.50 174 ALA A C 1
ATOM 1290 O O . ALA A 1 174 ? 23.558 -4.787 -13.384 1.00 98.50 174 ALA A O 1
ATOM 1291 N N . ILE A 1 175 ? 24.801 -6.061 -11.998 1.00 98.75 175 ILE A N 1
ATOM 1292 C CA . ILE A 1 175 ? 23.750 -6.408 -11.041 1.00 98.75 175 ILE A CA 1
ATOM 1293 C C . ILE A 1 175 ? 24.202 -5.874 -9.687 1.00 98.75 175 ILE A C 1
ATOM 1295 O O . ILE A 1 175 ? 25.287 -6.233 -9.213 1.00 98.75 175 ILE A O 1
ATOM 1299 N N . TYR A 1 176 ? 23.382 -5.031 -9.074 1.00 98.62 176 TYR A N 1
ATOM 1300 C CA . TYR A 1 176 ? 23.625 -4.444 -7.766 1.00 98.62 176 TYR A CA 1
ATOM 1301 C C . TYR A 1 176 ? 22.593 -4.916 -6.748 1.00 98.62 176 TYR A C 1
ATOM 1303 O O . TYR A 1 176 ? 21.416 -5.074 -7.067 1.00 98.62 176 TYR A O 1
ATOM 1311 N N . ASN A 1 177 ? 23.050 -5.088 -5.508 1.00 98.25 177 ASN A N 1
ATOM 1312 C CA . ASN A 1 177 ? 22.182 -5.109 -4.342 1.00 98.25 177 ASN A CA 1
ATOM 1313 C C . ASN A 1 177 ? 21.941 -3.665 -3.897 1.00 98.25 177 ASN A C 1
ATOM 1315 O O . ASN A 1 177 ? 22.900 -2.941 -3.592 1.00 98.25 177 ASN A O 1
ATOM 1319 N N . VAL A 1 178 ? 20.674 -3.266 -3.894 1.00 97.19 178 VAL A N 1
ATOM 1320 C CA . VAL A 1 178 ? 20.230 -1.923 -3.515 1.00 97.19 178 VAL A CA 1
ATOM 1321 C C . VAL A 1 178 ? 19.379 -1.914 -2.246 1.00 97.19 178 VAL A C 1
ATOM 1323 O O . VAL A 1 178 ? 19.103 -0.829 -1.738 1.00 97.19 178 VAL A O 1
ATOM 1326 N N . ASP A 1 179 ? 19.065 -3.079 -1.673 1.00 95.31 179 ASP A N 1
ATOM 1327 C CA . ASP A 1 179 ? 18.261 -3.204 -0.454 1.00 95.31 179 ASP A CA 1
ATOM 1328 C C . ASP A 1 179 ? 18.830 -2.348 0.693 1.00 95.31 179 ASP A C 1
ATOM 1330 O O . ASP A 1 179 ? 20.011 -2.432 1.052 1.00 95.31 179 ASP A O 1
ATOM 1334 N N . GLY A 1 180 ? 17.989 -1.472 1.246 1.00 90.44 180 GLY A N 1
ATOM 1335 C CA . GLY A 1 180 ? 18.326 -0.660 2.411 1.00 90.44 180 GLY A CA 1
ATOM 1336 C C . GLY A 1 180 ? 19.458 0.345 2.216 1.00 90.44 180 GLY A C 1
ATOM 1337 O O . GLY A 1 180 ? 19.954 0.888 3.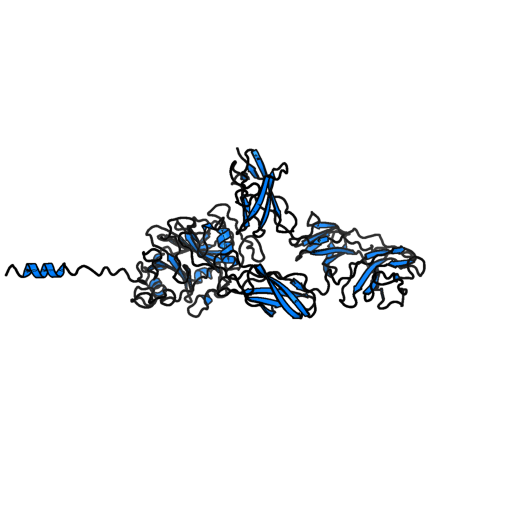206 1.00 90.44 180 GLY A O 1
ATOM 1338 N N . THR A 1 181 ? 19.887 0.622 0.979 1.00 90.06 181 THR A N 1
ATOM 1339 C CA . THR A 1 181 ? 21.041 1.485 0.699 1.00 90.06 181 THR A CA 1
ATOM 1340 C C . THR A 1 181 ? 20.770 2.518 -0.394 1.00 90.06 181 THR A C 1
ATOM 1342 O O . THR A 1 181 ? 20.007 2.305 -1.327 1.00 90.06 181 THR A O 1
ATOM 1345 N N . SER A 1 182 ? 21.443 3.667 -0.291 1.00 88.88 182 SER A N 1
ATOM 1346 C CA . SER A 1 182 ? 21.559 4.654 -1.382 1.00 88.88 182 SER A CA 1
ATOM 1347 C C . SER A 1 182 ? 22.861 4.516 -2.174 1.00 88.88 182 SER A C 1
ATOM 1349 O O . SER A 1 182 ? 23.087 5.258 -3.126 1.00 88.88 182 SER A O 1
ATOM 1351 N N . THR A 1 183 ? 23.730 3.600 -1.749 1.00 91.38 183 THR A N 1
ATOM 1352 C CA . THR A 1 183 ? 25.025 3.309 -2.359 1.00 91.38 183 THR A CA 1
ATOM 1353 C C . THR A 1 183 ? 25.000 1.844 -2.786 1.00 91.38 183 THR A C 1
ATOM 1355 O O . THR A 1 183 ? 25.253 0.966 -1.953 1.00 91.38 183 THR A O 1
ATOM 1358 N N . PRO A 1 184 ? 24.643 1.562 -4.048 1.00 95.19 184 PRO A N 1
ATOM 1359 C CA . PRO A 1 184 ? 24.488 0.201 -4.543 1.00 95.19 184 PRO A CA 1
ATOM 1360 C C . PRO A 1 184 ? 25.757 -0.628 -4.363 1.00 95.19 184 PRO A C 1
ATOM 1362 O O . PRO A 1 184 ? 26.867 -0.167 -4.638 1.00 95.19 184 PRO A O 1
ATOM 1365 N N . THR A 1 185 ? 25.598 -1.878 -3.937 1.00 97.38 185 THR A N 1
ATOM 1366 C CA . THR A 1 185 ? 26.714 -2.821 -3.805 1.00 97.38 185 THR A CA 1
ATOM 1367 C C . THR A 1 185 ? 26.768 -3.717 -5.031 1.00 97.38 185 THR A C 1
ATOM 1369 O O . THR A 1 185 ? 25.807 -4.420 -5.329 1.00 97.38 185 THR A O 1
ATOM 1372 N N . LEU A 1 186 ? 27.887 -3.704 -5.758 1.00 98.06 186 LEU A N 1
ATOM 1373 C CA . LEU A 1 186 ? 28.053 -4.526 -6.957 1.00 98.06 186 LEU A CA 1
ATOM 1374 C C . LEU A 1 186 ? 28.078 -6.016 -6.591 1.00 98.06 186 LEU A C 1
ATOM 1376 O O . LEU A 1 186 ? 28.937 -6.450 -5.828 1.00 98.06 186 LEU A O 1
ATOM 1380 N N . VAL A 1 187 ? 27.178 -6.795 -7.188 1.00 98.31 187 VAL A N 1
ATOM 1381 C CA . VAL A 1 187 ? 27.102 -8.256 -7.028 1.00 98.31 187 VAL A CA 1
ATOM 1382 C C . VAL A 1 187 ? 27.720 -8.961 -8.231 1.00 98.31 187 VAL A C 1
ATOM 1384 O O . VAL A 1 187 ? 28.526 -9.879 -8.076 1.00 98.31 187 VAL A O 1
ATOM 1387 N N . LYS A 1 188 ? 27.380 -8.516 -9.446 1.00 98.38 188 LYS A N 1
ATOM 1388 C CA . LYS A 1 188 ? 27.862 -9.120 -10.694 1.00 98.38 188 LYS A CA 1
ATOM 1389 C C . LYS A 1 188 ? 28.173 -8.060 -11.740 1.00 98.38 188 LYS A C 1
ATOM 1391 O O . LYS A 1 188 ? 27.510 -7.032 -11.803 1.00 98.38 188 LYS A O 1
ATOM 1396 N N . SER A 1 189 ? 29.177 -8.325 -12.574 1.00 98.00 189 SER A N 1
ATOM 1397 C CA . SER A 1 189 ? 29.590 -7.451 -13.673 1.00 98.00 189 SER A CA 1
ATOM 1398 C C . SER A 1 189 ? 29.974 -8.279 -14.898 1.00 98.00 189 SER A C 1
ATOM 1400 O O . SER A 1 189 ? 30.834 -9.154 -14.801 1.00 98.00 189 SER A O 1
ATOM 1402 N N . TYR A 1 190 ? 29.404 -7.944 -16.054 1.00 98.00 190 TYR A N 1
ATOM 1403 C CA . TYR A 1 190 ? 29.787 -8.452 -17.372 1.00 98.00 190 TYR A CA 1
ATOM 1404 C C . TYR A 1 190 ? 30.452 -7.313 -18.145 1.00 98.00 190 TYR A C 1
ATOM 1406 O O . TYR A 1 190 ? 29.779 -6.448 -18.701 1.00 98.00 190 TYR A O 1
ATOM 1414 N N . THR A 1 191 ? 31.785 -7.275 -18.135 1.00 96.12 191 THR A N 1
ATOM 1415 C CA . THR A 1 191 ? 32.573 -6.172 -18.719 1.00 96.12 191 THR A CA 1
ATOM 1416 C C . THR A 1 191 ? 32.465 -6.113 -20.242 1.00 96.12 191 THR A C 1
ATOM 1418 O O . THR A 1 191 ? 32.461 -5.034 -20.826 1.00 96.12 191 THR A O 1
ATOM 1421 N N . ASN A 1 192 ? 32.297 -7.260 -20.902 1.00 95.38 192 ASN A N 1
ATOM 1422 C CA . ASN A 1 192 ? 32.007 -7.317 -22.334 1.00 95.38 192 ASN A CA 1
ATOM 1423 C C . ASN A 1 192 ? 30.502 -7.151 -22.572 1.00 95.38 192 ASN A C 1
ATOM 1425 O O . ASN A 1 192 ? 29.834 -8.045 -23.076 1.00 95.38 192 ASN A O 1
ATOM 1429 N N . TRP A 1 193 ? 29.941 -6.010 -22.187 1.00 95.50 193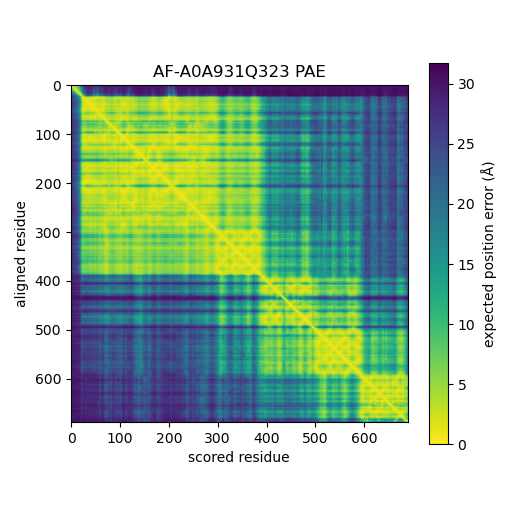 TRP A N 1
ATOM 1430 C CA . TRP A 1 193 ? 28.498 -5.748 -22.275 1.00 95.50 193 TRP A CA 1
ATOM 1431 C C . TRP A 1 193 ? 27.916 -5.914 -23.692 1.00 95.50 193 TRP A C 1
ATOM 1433 O O . TRP A 1 193 ? 26.732 -6.206 -23.855 1.00 95.50 193 TRP A O 1
ATOM 1443 N N . GLN A 1 194 ? 28.746 -5.765 -24.729 1.00 96.81 194 GLN A N 1
ATOM 1444 C CA . GLN A 1 194 ? 28.374 -6.004 -26.127 1.00 96.81 194 GLN A CA 1
ATOM 1445 C C . GLN A 1 194 ? 28.135 -7.488 -26.445 1.00 96.81 194 GLN A C 1
ATOM 1447 O O . GLN A 1 194 ? 27.460 -7.782 -27.425 1.00 96.81 194 GLN A O 1
ATOM 1452 N N . ASP A 1 195 ? 28.619 -8.421 -25.617 1.00 97.88 195 ASP A N 1
ATOM 1453 C CA . ASP A 1 195 ? 28.331 -9.857 -25.740 1.00 97.88 195 ASP A CA 1
ATOM 1454 C C . ASP A 1 195 ? 26.912 -10.210 -25.270 1.00 97.88 195 ASP A C 1
ATOM 1456 O O . ASP A 1 195 ? 26.444 -11.324 -25.505 1.00 97.88 195 ASP A O 1
ATOM 1460 N N . MET A 1 196 ? 26.227 -9.277 -24.601 1.00 98.31 196 MET A N 1
ATOM 1461 C CA . MET A 1 196 ? 24.932 -9.512 -23.959 1.00 98.31 196 MET A CA 1
ATOM 1462 C C . MET A 1 196 ? 23.931 -8.378 -24.204 1.00 98.31 196 MET A C 1
ATOM 1464 O O . MET A 1 196 ? 22.971 -8.214 -23.454 1.00 98.31 196 MET A O 1
ATOM 1468 N N . SER A 1 197 ? 24.165 -7.576 -25.242 1.00 98.19 197 SER A N 1
ATOM 1469 C CA . SER A 1 197 ? 23.266 -6.501 -25.650 1.00 98.19 197 SER A CA 1
ATOM 1470 C C . SER A 1 197 ? 23.274 -6.299 -27.161 1.00 98.19 197 SER A C 1
ATOM 1472 O O . SER A 1 197 ? 24.219 -6.689 -27.854 1.00 98.19 197 SER A O 1
ATOM 1474 N N . GLN A 1 198 ? 22.239 -5.640 -27.670 1.00 97.62 198 GLN A N 1
ATOM 1475 C CA . GLN A 1 198 ? 22.138 -5.214 -29.066 1.00 97.62 198 GLN A CA 1
ATOM 1476 C C . GLN A 1 198 ? 21.310 -3.933 -29.191 1.00 97.62 198 GLN A C 1
ATOM 1478 O O . GLN A 1 198 ? 20.666 -3.504 -28.233 1.00 97.62 198 GLN A O 1
ATOM 1483 N N . VAL A 1 199 ? 21.356 -3.317 -30.372 1.00 97.44 199 VAL A N 1
ATOM 1484 C CA . VAL A 1 199 ? 20.441 -2.233 -30.751 1.00 97.44 199 VAL A CA 1
ATOM 1485 C C . VAL A 1 199 ? 19.794 -2.566 -32.081 1.00 97.44 199 VAL A C 1
ATOM 1487 O O . VAL A 1 199 ? 20.473 -3.025 -33.003 1.00 97.44 199 VAL A O 1
ATOM 1490 N N . SER A 1 200 ? 18.492 -2.311 -32.172 1.00 96.25 200 SER A N 1
ATOM 1491 C CA . SER A 1 200 ? 17.730 -2.397 -33.417 1.00 96.25 200 SER A CA 1
ATOM 1492 C C . SER A 1 200 ? 16.815 -1.191 -33.598 1.00 96.25 200 SER A C 1
ATOM 1494 O O . SER A 1 200 ? 16.596 -0.422 -32.662 1.00 96.25 200 SER A O 1
ATOM 1496 N N . ILE A 1 201 ? 16.324 -0.998 -34.816 1.00 94.81 201 ILE A N 1
ATOM 1497 C CA . ILE A 1 201 ? 15.390 0.080 -35.157 1.00 94.81 201 ILE A CA 1
ATOM 1498 C C . ILE A 1 201 ? 13.972 -0.363 -34.785 1.00 94.81 201 ILE A C 1
ATOM 1500 O O . ILE A 1 201 ? 13.559 -1.454 -35.169 1.00 94.81 201 ILE A O 1
ATOM 1504 N N . ALA A 1 202 ? 13.231 0.449 -34.035 1.00 93.12 202 ALA A N 1
ATOM 1505 C CA . ALA A 1 202 ? 11.835 0.175 -33.698 1.00 93.12 202 ALA A CA 1
ATOM 1506 C C . ALA A 1 202 ? 10.896 0.525 -34.869 1.00 93.12 202 ALA A C 1
ATOM 1508 O O . ALA A 1 202 ? 11.296 1.198 -35.816 1.00 93.12 202 ALA A O 1
ATOM 1509 N N . ALA A 1 203 ? 9.636 0.078 -34.820 1.00 91.00 203 ALA A N 1
ATOM 1510 C CA . ALA A 1 203 ? 8.660 0.417 -35.866 1.00 91.00 203 ALA A CA 1
ATOM 1511 C C . ALA A 1 203 ? 8.162 1.868 -35.785 1.00 91.00 203 ALA A C 1
ATOM 1513 O O . ALA A 1 203 ? 7.575 2.378 -36.740 1.00 91.00 203 ALA A O 1
ATOM 1514 N N . THR A 1 204 ? 8.335 2.516 -34.631 1.00 88.81 204 THR A N 1
ATOM 1515 C CA . THR A 1 204 ? 7.878 3.886 -34.393 1.00 88.81 204 THR A CA 1
ATOM 1516 C C . THR A 1 204 ? 8.936 4.912 -34.778 1.00 88.81 204 THR A C 1
ATOM 1518 O O . THR A 1 204 ? 10.126 4.619 -34.927 1.00 88.81 204 THR A O 1
ATOM 1521 N N . SER A 1 205 ? 8.455 6.132 -34.993 1.00 86.06 205 SER A N 1
ATOM 1522 C CA . SER A 1 205 ? 9.282 7.292 -35.283 1.00 86.06 205 SER A CA 1
ATOM 1523 C C . SER A 1 205 ? 8.639 8.515 -34.646 1.00 86.06 205 SER A C 1
ATOM 1525 O O . SER A 1 205 ? 8.039 9.344 -35.343 1.00 86.06 205 SER A O 1
ATOM 1527 N N . ASP A 1 206 ? 8.688 8.592 -33.320 1.00 72.38 206 ASP A N 1
ATOM 1528 C CA . ASP A 1 206 ? 7.823 9.489 -32.550 1.00 72.38 206 ASP A CA 1
ATOM 1529 C C . ASP A 1 206 ? 8.071 10.986 -32.809 1.00 72.38 206 ASP A C 1
ATOM 1531 O O . ASP A 1 206 ? 7.199 11.808 -32.544 1.00 72.38 206 ASP A O 1
ATOM 1535 N N . ASN A 1 207 ? 9.189 11.341 -33.456 1.00 74.62 207 ASN A N 1
ATOM 1536 C CA . ASN A 1 207 ? 9.489 12.698 -33.939 1.00 74.62 207 ASN A CA 1
ATOM 1537 C C . ASN A 1 207 ? 9.952 12.764 -35.403 1.00 74.62 207 ASN A C 1
ATOM 1539 O O . ASN A 1 207 ? 10.738 13.629 -35.799 1.00 74.62 207 ASN A O 1
ATOM 1543 N N . GLY A 1 208 ? 9.487 11.833 -36.237 1.00 80.69 208 GLY A N 1
ATOM 1544 C CA . GLY A 1 208 ? 9.901 11.747 -37.642 1.00 80.69 208 GLY A CA 1
ATOM 1545 C C . GLY A 1 208 ? 11.333 11.231 -37.841 1.00 80.69 208 GLY A C 1
ATOM 1546 O O . GLY A 1 208 ? 11.794 11.123 -38.978 1.00 80.69 208 GLY A O 1
ATOM 1547 N N . THR A 1 209 ? 12.020 10.876 -36.754 1.00 85.56 209 THR A N 1
ATOM 1548 C CA . THR A 1 209 ? 13.238 10.060 -36.736 1.00 85.56 209 THR A CA 1
ATOM 1549 C C . THR A 1 209 ? 12.918 8.684 -36.164 1.00 85.56 209 THR A C 1
ATOM 1551 O O . THR A 1 209 ? 12.042 8.614 -35.307 1.00 85.56 209 THR A O 1
ATOM 1554 N N . PRO A 1 210 ? 13.593 7.608 -36.607 1.00 89.62 210 PRO A N 1
ATOM 1555 C CA . PRO A 1 210 ? 13.343 6.274 -36.070 1.00 89.62 210 PRO A CA 1
ATOM 1556 C C . PRO A 1 210 ? 13.647 6.197 -34.575 1.00 89.62 210 PRO A C 1
ATOM 1558 O O . PRO A 1 210 ? 14.678 6.713 -34.140 1.00 89.62 210 PRO A O 1
ATOM 1561 N N . ASP A 1 211 ? 12.795 5.495 -33.834 1.00 92.75 211 ASP A N 1
ATOM 1562 C CA . ASP A 1 211 ? 13.085 5.090 -32.462 1.00 92.75 211 ASP A CA 1
ATOM 1563 C C . ASP A 1 211 ? 13.933 3.808 -32.465 1.00 92.75 211 ASP A C 1
ATOM 1565 O O . ASP A 1 211 ? 14.070 3.114 -33.481 1.00 92.75 211 ASP A O 1
ATOM 1569 N N . PHE A 1 212 ? 14.521 3.464 -31.323 1.00 94.75 212 PHE A N 1
ATOM 1570 C CA . PHE A 1 212 ? 15.445 2.338 -31.206 1.00 94.75 212 PHE A CA 1
ATOM 1571 C C . PHE A 1 212 ? 15.097 1.438 -30.032 1.00 94.75 212 PHE A C 1
ATOM 1573 O O . PHE A 1 212 ? 14.729 1.907 -28.958 1.00 94.75 212 PHE A O 1
ATOM 1580 N N . PHE A 1 213 ? 15.307 0.137 -30.212 1.00 96.69 213 PHE A N 1
ATOM 1581 C CA . PHE A 1 213 ? 15.342 -0.811 -29.110 1.00 96.69 213 PHE A CA 1
ATOM 1582 C C . PHE A 1 213 ? 16.760 -0.965 -28.574 1.00 96.69 213 PHE A C 1
ATOM 1584 O O . PHE A 1 213 ? 17.687 -1.246 -29.333 1.00 96.69 213 PHE A O 1
ATOM 1591 N N . MET A 1 214 ? 16.914 -0.823 -27.259 1.00 97.38 214 MET A N 1
ATOM 1592 C CA . MET A 1 214 ? 18.095 -1.243 -26.512 1.00 97.38 214 MET A CA 1
ATOM 1593 C C . MET A 1 214 ? 17.755 -2.531 -25.764 1.00 97.38 214 MET A C 1
ATOM 1595 O O . MET A 1 214 ? 17.031 -2.501 -24.766 1.00 97.38 214 MET A O 1
ATOM 1599 N N . ASP A 1 215 ? 18.302 -3.644 -26.245 1.00 98.38 215 ASP A N 1
ATOM 1600 C CA . ASP A 1 215 ? 18.071 -4.966 -25.670 1.00 98.38 215 ASP A CA 1
ATOM 1601 C C . ASP A 1 215 ? 19.308 -5.425 -24.903 1.00 98.38 215 ASP A C 1
ATOM 1603 O O . ASP A 1 215 ? 20.437 -5.278 -25.383 1.00 98.38 215 ASP A O 1
ATOM 1607 N N . PHE A 1 216 ? 19.108 -6.021 -23.731 1.00 98.62 216 PHE A N 1
ATOM 1608 C CA . PHE A 1 216 ? 20.160 -6.710 -22.987 1.00 98.62 216 PHE A CA 1
ATOM 1609 C C . PHE A 1 216 ? 19.581 -7.782 -22.070 1.00 98.62 216 PHE A C 1
ATOM 1611 O O . PHE A 1 216 ? 18.371 -7.841 -21.847 1.00 98.62 216 PHE A O 1
ATOM 1618 N N . TYR A 1 217 ? 20.441 -8.650 -21.543 1.00 98.75 217 TYR A N 1
ATOM 1619 C CA . TYR A 1 217 ? 20.009 -9.735 -20.669 1.00 98.75 217 TYR A CA 1
ATOM 1620 C C . TYR A 1 217 ? 21.009 -10.045 -19.563 1.00 98.75 217 TYR A C 1
ATOM 1622 O O . TYR A 1 217 ? 22.190 -9.703 -19.645 1.00 98.75 217 TYR A O 1
ATOM 1630 N N . VAL A 1 218 ? 20.518 -10.742 -18.541 1.00 98.69 218 VAL A N 1
ATOM 1631 C CA . VAL A 1 218 ? 21.331 -11.385 -17.505 1.00 98.69 218 VAL A CA 1
ATOM 1632 C C . VAL A 1 218 ? 20.883 -12.839 -17.308 1.00 98.69 218 VAL A C 1
ATOM 1634 O O . VAL A 1 218 ? 19.689 -13.129 -17.429 1.00 98.69 218 VAL A O 1
ATOM 1637 N N . PRO A 1 219 ? 21.790 -13.776 -16.985 1.00 98.44 219 PRO A N 1
ATOM 1638 C CA . PRO A 1 219 ? 21.419 -15.121 -16.573 1.00 98.44 219 PRO A CA 1
ATOM 1639 C C . PRO A 1 219 ? 20.601 -15.063 -15.282 1.00 98.44 219 PRO A C 1
ATOM 1641 O O . PRO A 1 219 ? 21.034 -14.486 -14.283 1.00 98.44 219 PRO A O 1
ATOM 1644 N N . PHE A 1 220 ? 19.434 -15.708 -15.262 1.00 98.25 220 PHE A N 1
ATOM 1645 C CA . PHE A 1 220 ? 18.586 -15.735 -14.069 1.00 98.25 220 PHE A CA 1
ATOM 1646 C C . PHE A 1 220 ? 19.281 -16.446 -12.899 1.00 98.25 220 PHE A C 1
ATOM 1648 O O . PHE A 1 220 ? 19.038 -16.116 -11.742 1.00 98.25 220 PHE A O 1
ATOM 1655 N N . SER A 1 221 ? 20.224 -17.352 -13.184 1.00 98.25 221 SER A N 1
ATOM 1656 C CA . SER A 1 221 ? 21.044 -18.011 -12.165 1.00 98.25 221 SER A CA 1
ATOM 1657 C C . SER A 1 221 ? 21.803 -17.030 -11.264 1.00 98.25 221 SER A C 1
ATOM 1659 O O . SER A 1 221 ? 21.965 -17.305 -10.077 1.00 98.25 221 SER A O 1
ATOM 1661 N N . ASP A 1 222 ? 22.228 -15.876 -11.788 1.00 98.44 222 ASP A N 1
ATOM 1662 C CA . ASP A 1 222 ? 22.917 -14.852 -10.993 1.00 98.44 222 ASP A CA 1
ATOM 1663 C C . ASP A 1 222 ? 21.961 -14.125 -10.021 1.00 98.44 222 ASP A C 1
ATOM 1665 O O . ASP A 1 222 ? 22.412 -13.591 -9.012 1.00 98.44 222 ASP A O 1
ATOM 1669 N N . LEU A 1 223 ? 20.645 -14.171 -10.269 1.00 98.19 223 LEU A N 1
ATOM 1670 C CA . LEU A 1 223 ? 19.606 -13.680 -9.353 1.00 98.19 223 LEU A CA 1
ATOM 1671 C C . LEU A 1 223 ? 19.105 -14.765 -8.384 1.00 98.19 223 LEU A C 1
ATOM 1673 O O . LEU A 1 223 ? 18.601 -14.457 -7.309 1.00 98.19 223 LEU A O 1
ATOM 1677 N N . THR A 1 224 ? 19.262 -16.045 -8.734 1.00 97.50 224 THR A N 1
ATOM 1678 C CA . THR A 1 224 ? 18.973 -17.165 -7.816 1.00 97.50 224 THR A CA 1
ATOM 1679 C C . THR A 1 224 ? 20.064 -17.368 -6.763 1.00 97.50 224 THR A C 1
ATOM 1681 O O . THR A 1 224 ? 19.845 -18.034 -5.754 1.00 97.50 224 THR A O 1
ATOM 1684 N N . ALA A 1 225 ? 21.256 -16.814 -6.997 1.00 96.06 225 ALA A N 1
ATOM 1685 C CA . ALA A 1 225 ? 22.372 -16.876 -6.068 1.00 96.06 225 ALA A CA 1
ATOM 1686 C C . ALA A 1 225 ? 22.225 -15.855 -4.924 1.00 96.06 225 ALA A C 1
ATOM 1688 O O . ALA A 1 225 ? 21.451 -14.897 -4.995 1.00 96.06 225 ALA A O 1
ATOM 1689 N N . SER A 1 226 ? 23.013 -16.044 -3.863 1.00 93.50 226 SER A N 1
ATOM 1690 C CA . SER A 1 226 ? 23.180 -15.035 -2.811 1.00 93.50 226 SER A CA 1
ATOM 1691 C C . SER A 1 226 ? 23.722 -13.724 -3.412 1.00 93.50 226 SER A C 1
ATOM 1693 O O . SER A 1 226 ? 24.631 -13.789 -4.246 1.00 93.50 226 SER A O 1
ATOM 1695 N N . PRO A 1 227 ? 23.213 -12.544 -3.004 1.00 96.06 227 PRO A N 1
ATOM 1696 C CA . PRO A 1 227 ? 22.346 -12.309 -1.841 1.00 96.06 227 PRO A CA 1
ATOM 1697 C C . PRO A 1 227 ? 20.834 -12.404 -2.104 1.00 96.06 227 PRO A C 1
ATOM 1699 O O . PRO A 1 227 ? 20.068 -12.411 -1.146 1.00 96.06 227 PRO A O 1
ATOM 1702 N N . PHE A 1 228 ? 20.396 -12.494 -3.360 1.00 97.12 228 PHE A N 1
ATOM 1703 C CA . PHE A 1 228 ? 18.985 -12.310 -3.722 1.00 97.12 228 PHE A CA 1
ATOM 1704 C C . PHE A 1 228 ? 18.129 -13.561 -3.536 1.00 97.12 228 PHE A C 1
ATOM 1706 O O . PHE A 1 228 ? 16.970 -13.461 -3.148 1.00 97.12 228 PHE A O 1
ATOM 1713 N N . ASN A 1 229 ? 18.699 -14.746 -3.778 1.00 96.56 229 ASN A N 1
ATOM 1714 C CA . ASN A 1 229 ? 18.023 -16.034 -3.593 1.00 96.56 229 ASN A CA 1
ATOM 1715 C C . ASN A 1 229 ? 16.653 -16.121 -4.300 1.00 96.56 229 ASN A C 1
ATOM 1717 O O . ASN A 1 229 ? 15.725 -16.756 -3.788 1.00 96.56 229 ASN A O 1
ATOM 1721 N N . LEU A 1 230 ? 16.504 -15.480 -5.468 1.00 97.00 230 LEU A N 1
ATOM 1722 C CA . LEU A 1 230 ? 15.247 -15.526 -6.205 1.00 97.00 230 LEU A CA 1
ATOM 1723 C C . LEU A 1 230 ? 14.938 -16.942 -6.682 1.00 97.00 230 LEU A C 1
ATOM 1725 O O . LEU A 1 230 ? 15.811 -17.737 -7.021 1.00 97.00 230 LEU A O 1
ATOM 1729 N N . THR A 1 231 ? 13.649 -17.234 -6.757 1.00 96.69 231 THR A N 1
ATOM 1730 C CA . THR A 1 231 ? 13.118 -18.457 -7.351 1.00 96.69 231 THR A CA 1
ATOM 1731 C C . THR A 1 231 ? 12.202 -18.089 -8.504 1.00 96.69 231 THR A C 1
ATOM 1733 O O . THR A 1 231 ? 11.729 -16.958 -8.611 1.00 96.69 231 THR A O 1
ATOM 1736 N N . THR A 1 232 ? 11.878 -19.058 -9.355 1.00 95.12 232 THR A N 1
ATOM 1737 C CA . THR A 1 232 ? 10.894 -18.840 -10.421 1.00 95.12 232 THR A CA 1
ATOM 1738 C C . THR A 1 232 ? 9.484 -18.546 -9.894 1.00 95.12 232 THR A C 1
ATOM 1740 O O . THR A 1 232 ? 8.666 -18.026 -10.646 1.00 95.12 232 THR A O 1
ATOM 1743 N N . SER A 1 233 ? 9.211 -18.838 -8.615 1.00 95.38 233 SER A N 1
ATOM 1744 C CA . SER A 1 233 ? 7.970 -18.511 -7.899 1.00 95.38 233 SER A CA 1
ATOM 1745 C C . SER A 1 233 ? 8.016 -17.200 -7.112 1.00 95.38 233 SER A C 1
ATOM 1747 O O . SER A 1 233 ? 6.994 -16.813 -6.548 1.00 95.38 233 SER A O 1
ATOM 1749 N N . SER A 1 234 ? 9.172 -16.535 -7.029 1.00 95.81 234 SER A N 1
ATOM 1750 C CA . SER A 1 234 ? 9.285 -15.259 -6.323 1.00 95.81 234 SER A CA 1
ATOM 1751 C C . SER A 1 234 ? 8.390 -14.214 -6.989 1.00 95.81 234 SER A C 1
ATOM 1753 O O . SER A 1 234 ? 8.361 -14.107 -8.218 1.00 95.81 234 SER A O 1
ATOM 1755 N N . SER A 1 235 ? 7.655 -13.466 -6.164 1.00 94.75 235 SER A N 1
ATOM 1756 C CA . SER A 1 235 ? 6.886 -12.311 -6.616 1.00 94.75 235 SER A CA 1
ATOM 1757 C C . SER A 1 235 ? 7.853 -11.188 -6.971 1.00 94.75 235 SER A C 1
ATOM 1759 O O . SER A 1 235 ? 8.744 -10.903 -6.185 1.00 94.75 235 SER A O 1
ATOM 1761 N N . ILE A 1 236 ? 7.684 -10.562 -8.131 1.00 95.50 236 ILE A N 1
ATOM 1762 C CA . ILE A 1 236 ? 8.521 -9.456 -8.595 1.00 95.50 236 ILE A CA 1
ATOM 1763 C C . ILE A 1 236 ? 7.675 -8.331 -9.193 1.00 95.50 236 ILE A C 1
ATOM 1765 O O . ILE A 1 236 ? 6.653 -8.594 -9.838 1.00 95.50 236 ILE A O 1
ATOM 1769 N N . ARG A 1 237 ? 8.123 -7.089 -9.008 1.00 95.50 237 ARG A N 1
ATOM 1770 C CA . ARG A 1 237 ? 7.620 -5.870 -9.666 1.00 95.50 237 ARG A CA 1
ATOM 1771 C C . ARG A 1 237 ? 8.787 -5.157 -10.349 1.00 95.50 237 ARG A C 1
ATOM 1773 O O . ARG A 1 237 ? 9.917 -5.254 -9.878 1.00 95.50 237 ARG A O 1
ATOM 1780 N N . PHE A 1 238 ? 8.530 -4.470 -11.462 1.00 94.31 238 PHE A N 1
ATOM 1781 C CA . PHE A 1 238 ? 9.584 -3.880 -12.294 1.00 94.31 238 PHE A CA 1
ATOM 1782 C C . PHE A 1 238 ? 9.342 -2.402 -12.553 1.00 94.31 238 PHE A C 1
ATOM 1784 O O . PHE A 1 238 ? 8.232 -2.000 -12.909 1.00 94.31 238 PHE A O 1
ATOM 1791 N N . LEU A 1 239 ? 10.421 -1.629 -12.518 1.00 94.88 239 LEU A N 1
ATOM 1792 C CA . LEU A 1 239 ? 10.449 -0.270 -13.034 1.00 94.88 239 LEU A CA 1
ATOM 1793 C C . LEU A 1 239 ? 11.727 -0.031 -13.835 1.00 94.88 239 LEU A C 1
ATOM 1795 O O . LEU A 1 239 ? 12.815 -0.426 -13.421 1.00 94.88 239 LEU A O 1
ATOM 1799 N N . ALA A 1 240 ? 11.583 0.629 -14.978 1.00 95.81 240 ALA A N 1
ATOM 1800 C CA . ALA A 1 240 ? 12.698 1.054 -15.807 1.00 95.81 240 ALA A CA 1
ATOM 1801 C C . ALA A 1 240 ? 13.021 2.530 -15.564 1.00 95.81 240 ALA A C 1
ATOM 1803 O O . ALA A 1 240 ? 12.127 3.354 -15.378 1.00 95.81 240 ALA A O 1
ATOM 1804 N N . THR A 1 241 ? 14.306 2.864 -15.593 1.00 94.56 241 THR A N 1
ATOM 1805 C CA . THR A 1 241 ? 14.789 4.243 -15.528 1.00 94.56 241 THR A CA 1
ATOM 1806 C C . THR A 1 241 ? 16.078 4.392 -16.325 1.00 94.56 241 THR A C 1
ATOM 1808 O O . THR A 1 241 ? 16.915 3.484 -16.371 1.00 94.56 241 THR A O 1
ATOM 1811 N N . THR A 1 242 ? 16.263 5.536 -16.972 1.00 95.00 242 THR A N 1
ATOM 1812 C CA . THR A 1 242 ? 17.512 5.871 -17.661 1.00 95.00 242 THR A CA 1
ATOM 1813 C C . THR A 1 242 ? 18.388 6.761 -16.779 1.00 95.00 242 THR A C 1
ATOM 1815 O O . THR A 1 242 ? 17.920 7.495 -15.907 1.00 95.00 242 THR A O 1
ATOM 1818 N N . VAL A 1 243 ? 19.703 6.702 -16.988 1.00 93.00 243 VAL A N 1
ATOM 1819 C CA . VAL A 1 243 ? 20.705 7.409 -16.179 1.00 93.00 243 VAL A CA 1
ATOM 1820 C C . VAL A 1 243 ? 21.680 8.140 -17.099 1.00 93.00 243 VAL A C 1
ATOM 1822 O O . VAL A 1 243 ? 22.238 7.566 -18.040 1.00 93.00 243 VAL A O 1
ATOM 1825 N N . MET A 1 244 ? 21.943 9.419 -16.810 1.00 90.31 244 MET A N 1
ATOM 1826 C CA . MET A 1 244 ? 22.801 10.261 -17.661 1.00 90.31 244 MET A CA 1
ATOM 1827 C C . MET A 1 244 ? 24.293 9.891 -17.625 1.00 90.31 244 MET A C 1
ATOM 1829 O O . MET A 1 244 ? 25.076 10.408 -18.433 1.00 90.31 244 MET A O 1
ATOM 1833 N N . SER A 1 245 ? 24.687 8.982 -16.735 1.00 90.75 245 SER A N 1
ATOM 1834 C CA . SER A 1 245 ? 26.035 8.430 -16.594 1.00 90.75 245 SER A CA 1
ATOM 1835 C C . SER A 1 245 ? 25.999 6.892 -16.546 1.00 90.75 245 SER A C 1
ATOM 1837 O O . SER A 1 245 ? 24.955 6.316 -16.247 1.00 90.75 245 SER A O 1
ATOM 1839 N N . PRO A 1 246 ? 27.111 6.203 -16.870 1.00 92.00 246 PRO A N 1
ATOM 1840 C CA . PRO A 1 246 ? 27.191 4.739 -16.851 1.00 92.00 246 PRO A CA 1
ATOM 1841 C C . PRO A 1 246 ? 27.344 4.212 -15.417 1.00 92.00 246 PRO A C 1
ATOM 1843 O O . PRO A 1 246 ? 28.412 3.752 -15.025 1.00 92.00 246 PRO A O 1
ATOM 1846 N N . GLN A 1 247 ? 26.292 4.339 -14.617 1.00 94.12 247 GLN A N 1
ATOM 1847 C CA . GLN A 1 247 ? 26.240 3.868 -13.234 1.00 94.12 247 GLN A CA 1
ATOM 1848 C C . GLN A 1 247 ? 24.806 3.485 -12.857 1.00 94.12 247 GLN A C 1
ATOM 1850 O O . GLN A 1 247 ? 23.868 3.761 -13.606 1.00 94.12 247 GLN A O 1
ATOM 1855 N N . ALA A 1 248 ? 24.655 2.902 -11.670 1.00 94.50 248 ALA A N 1
ATOM 1856 C CA . ALA A 1 248 ? 23.364 2.609 -11.066 1.00 94.50 248 ALA A CA 1
ATOM 1857 C C . ALA A 1 248 ? 22.477 3.862 -10.896 1.00 94.50 248 ALA A C 1
ATOM 1859 O O . ALA A 1 248 ? 22.967 4.967 -10.641 1.00 94.50 248 ALA A O 1
ATOM 1860 N N . ALA A 1 249 ? 21.168 3.677 -11.024 1.00 94.12 249 ALA A N 1
ATOM 1861 C CA . ALA A 1 249 ? 20.122 4.663 -10.834 1.00 94.12 249 ALA A CA 1
ATOM 1862 C C . ALA A 1 249 ? 19.901 4.967 -9.352 1.00 94.12 249 ALA A C 1
ATOM 1864 O O . ALA A 1 249 ? 19.764 6.140 -8.997 1.00 94.12 249 ALA A O 1
ATOM 1865 N N . ILE A 1 250 ? 19.901 3.963 -8.467 1.00 93.12 250 ILE A N 1
ATOM 1866 C CA . ILE A 1 250 ? 19.925 4.220 -7.021 1.00 93.12 250 ILE A CA 1
ATOM 1867 C C . ILE A 1 250 ? 21.272 4.871 -6.677 1.00 93.12 250 ILE A C 1
ATOM 1869 O O . ILE A 1 250 ? 22.333 4.334 -6.978 1.00 93.12 250 ILE A O 1
ATOM 1873 N N . GLY A 1 251 ? 21.250 6.077 -6.105 1.00 86.62 251 GLY A N 1
ATOM 1874 C CA . GLY A 1 251 ? 22.465 6.872 -5.887 1.00 86.62 251 GLY A CA 1
ATOM 1875 C C . GLY A 1 251 ? 22.958 7.651 -7.119 1.00 86.62 251 GLY A C 1
ATOM 1876 O O . GLY A 1 251 ? 23.953 8.373 -7.017 1.00 86.62 251 GLY A O 1
ATOM 1877 N N . GLY A 1 252 ? 22.306 7.525 -8.282 1.00 87.81 252 GLY A N 1
ATOM 1878 C CA . GLY A 1 252 ? 22.756 8.103 -9.551 1.00 87.81 252 GLY A CA 1
ATOM 1879 C C . GLY A 1 252 ? 21.900 9.239 -10.120 1.00 87.81 252 GLY A C 1
ATOM 1880 O O . GLY A 1 252 ? 20.794 9.507 -9.648 1.00 87.81 252 GLY A O 1
ATOM 1881 N N . PRO A 1 253 ? 22.409 9.943 -11.156 1.00 86.88 253 PRO A N 1
ATOM 1882 C CA . PRO A 1 253 ? 21.708 11.042 -11.811 1.00 86.88 253 PRO A CA 1
ATOM 1883 C C . PRO A 1 253 ? 20.674 10.502 -12.810 1.00 86.88 253 PRO A C 1
ATOM 1885 O O . PRO A 1 253 ? 20.926 10.459 -14.021 1.00 86.88 253 PRO A O 1
ATOM 1888 N N . LYS A 1 254 ? 19.521 10.092 -12.276 1.00 89.88 254 LYS A N 1
ATOM 1889 C CA . LYS A 1 254 ? 18.347 9.653 -13.043 1.00 89.88 254 LYS A CA 1
ATOM 1890 C C . LYS A 1 254 ? 17.968 10.694 -14.102 1.00 89.88 254 LYS A C 1
ATOM 1892 O O . LYS A 1 254 ? 18.083 11.901 -13.865 1.00 89.88 254 LYS A O 1
ATOM 1897 N N . SER A 1 255 ? 17.602 10.201 -15.275 1.00 90.00 255 SER A N 1
ATOM 1898 C CA . SER A 1 255 ? 17.194 10.992 -16.431 1.00 90.00 255 SER A CA 1
ATOM 1899 C C . SER A 1 255 ? 15.694 10.922 -16.606 1.00 90.00 255 SER A C 1
ATOM 1901 O O . SER A 1 255 ? 15.069 11.968 -16.553 1.00 90.00 255 SER A O 1
ATOM 1903 N N . ASP A 1 256 ? 15.174 9.714 -16.797 1.00 90.25 256 ASP A N 1
ATOM 1904 C CA . ASP A 1 256 ? 13.780 9.446 -17.130 1.00 90.25 256 ASP A CA 1
ATOM 1905 C C . ASP A 1 256 ? 13.279 8.198 -16.399 1.00 90.25 256 ASP A C 1
ATOM 1907 O O . ASP A 1 256 ? 14.079 7.299 -16.080 1.00 90.25 256 ASP A O 1
ATOM 1911 N N . ILE A 1 257 ? 11.984 8.144 -16.106 1.00 91.88 257 ILE A N 1
ATOM 1912 C CA . ILE A 1 257 ? 11.350 7.090 -15.321 1.00 91.88 257 ILE A CA 1
ATOM 1913 C C . ILE A 1 257 ? 10.097 6.612 -16.027 1.00 91.88 257 ILE A C 1
ATOM 1915 O O . ILE A 1 257 ? 9.089 7.303 -16.112 1.00 91.88 257 ILE A O 1
ATOM 1919 N N . TYR A 1 258 ? 10.137 5.338 -16.400 1.00 92.12 258 TYR A N 1
ATOM 1920 C CA . TYR A 1 258 ? 9.094 4.750 -17.209 1.00 92.12 258 TYR A CA 1
ATOM 1921 C C . TYR A 1 258 ? 7.706 4.825 -16.561 1.00 92.12 258 TYR A C 1
ATOM 1923 O O . TYR A 1 258 ? 7.476 4.340 -15.449 1.00 92.12 258 TYR A O 1
ATOM 1931 N N . GLY A 1 259 ? 6.760 5.332 -17.337 1.00 86.69 259 GLY A N 1
ATOM 1932 C CA . GLY A 1 259 ? 5.322 5.210 -17.186 1.00 86.69 259 GLY A CA 1
ATOM 1933 C C . GLY A 1 259 ? 4.628 6.423 -16.574 1.00 86.69 259 GLY A C 1
ATOM 1934 O O . GLY A 1 259 ? 3.398 6.502 -16.645 1.00 86.69 259 GLY A O 1
ATOM 1935 N N . LEU A 1 260 ? 5.359 7.358 -15.970 1.00 84.06 260 LEU A N 1
ATOM 1936 C CA . LEU A 1 260 ? 4.796 8.505 -15.260 1.00 84.06 260 LEU A CA 1
ATOM 1937 C C . LEU A 1 260 ? 5.591 9.761 -15.584 1.00 84.06 260 LEU A C 1
ATOM 1939 O O . LEU A 1 260 ? 6.806 9.716 -15.541 1.00 84.06 260 LEU A O 1
ATOM 1943 N N . ALA A 1 261 ? 4.907 10.893 -15.739 1.00 81.19 261 ALA A N 1
ATOM 1944 C CA . ALA A 1 261 ? 5.574 12.168 -15.984 1.00 81.19 261 ALA A CA 1
ATOM 1945 C C . ALA A 1 261 ? 6.444 12.613 -14.796 1.00 81.19 261 ALA A C 1
ATOM 1947 O O . ALA A 1 261 ? 5.892 12.992 -13.755 1.00 81.19 261 ALA A O 1
ATOM 1948 N N . ASP A 1 262 ? 7.778 12.617 -14.951 1.00 80.06 262 ASP A N 1
ATOM 1949 C CA . ASP A 1 262 ? 8.712 12.938 -13.852 1.00 80.06 262 ASP A CA 1
ATOM 1950 C C . ASP A 1 262 ? 8.419 14.304 -13.223 1.00 80.06 262 ASP A C 1
ATOM 1952 O O . ASP A 1 262 ? 8.500 14.484 -12.006 1.00 80.06 262 ASP A O 1
ATOM 1956 N N . ASN A 1 263 ? 8.032 15.281 -14.045 1.00 76.69 263 ASN A N 1
ATOM 1957 C CA . ASN A 1 263 ? 7.777 16.653 -13.612 1.00 76.69 263 ASN A CA 1
ATOM 1958 C C . ASN A 1 263 ? 6.563 16.815 -12.672 1.00 76.69 263 ASN A C 1
ATOM 1960 O O . ASN A 1 263 ? 6.386 17.894 -12.101 1.00 76.69 263 ASN A O 1
ATOM 1964 N N . LEU A 1 264 ? 5.728 15.782 -12.505 1.00 76.75 264 LEU A N 1
ATOM 1965 C CA . LEU A 1 264 ? 4.594 15.784 -11.575 1.00 76.75 264 LEU A CA 1
ATOM 1966 C C . LEU A 1 264 ? 4.975 15.354 -10.152 1.00 76.75 264 LEU A C 1
ATOM 1968 O O . LEU A 1 264 ? 4.146 15.468 -9.244 1.00 76.75 264 LEU A O 1
ATOM 1972 N N . TYR A 1 265 ? 6.205 14.882 -9.938 1.00 77.31 265 TYR A N 1
ATOM 1973 C CA . TYR A 1 265 ? 6.667 14.371 -8.651 1.00 77.31 265 TYR A CA 1
ATOM 1974 C C . TYR A 1 265 ? 7.755 15.261 -8.053 1.00 77.31 265 TYR A C 1
ATOM 1976 O O . TYR A 1 265 ? 8.673 15.728 -8.719 1.00 77.31 265 TYR A O 1
ATOM 1984 N N . SER A 1 266 ? 7.665 15.488 -6.744 1.00 72.69 266 SER A N 1
ATOM 1985 C CA . SER A 1 266 ? 8.623 16.290 -5.975 1.00 72.69 266 SER A CA 1
ATOM 1986 C C . SER A 1 266 ? 10.018 15.684 -5.913 1.00 72.69 266 SER A C 1
ATOM 1988 O O . SER A 1 266 ? 11.009 16.401 -5.781 1.00 72.69 266 SER A O 1
ATOM 1990 N N . ASN A 1 267 ? 10.090 14.358 -5.939 1.00 80.12 267 ASN A N 1
ATOM 1991 C CA . ASN A 1 267 ? 11.324 13.604 -6.024 1.00 80.12 267 ASN A CA 1
ATOM 1992 C C . ASN A 1 267 ? 11.044 12.231 -6.647 1.00 80.12 267 ASN A C 1
ATOM 1994 O O . ASN A 1 267 ? 9.918 11.734 -6.645 1.00 80.12 267 ASN A O 1
ATOM 1998 N N . THR A 1 268 ? 12.106 11.589 -7.120 1.00 83.56 268 THR A N 1
ATOM 1999 C CA . THR A 1 268 ? 12.031 10.276 -7.755 1.00 83.56 268 THR A CA 1
ATOM 2000 C C . THR A 1 268 ? 11.476 9.170 -6.850 1.00 83.56 268 THR A C 1
ATOM 2002 O O . THR A 1 268 ? 10.804 8.268 -7.341 1.00 83.56 268 THR A O 1
ATOM 2005 N N . ASN A 1 269 ? 11.748 9.181 -5.541 1.00 85.44 269 ASN A N 1
ATOM 2006 C CA . ASN A 1 269 ? 11.266 8.111 -4.665 1.00 85.44 269 ASN A CA 1
ATOM 2007 C C . ASN A 1 269 ? 9.739 8.134 -4.549 1.00 85.44 269 ASN A C 1
ATOM 2009 O O . ASN A 1 269 ? 9.132 7.065 -4.485 1.00 85.44 269 ASN A O 1
ATOM 2013 N N . ASP A 1 270 ? 9.119 9.315 -4.584 1.00 83.81 270 ASP A N 1
ATOM 2014 C CA . ASP A 1 270 ? 7.660 9.450 -4.616 1.00 83.81 270 ASP A CA 1
ATOM 2015 C C . ASP A 1 270 ? 7.089 8.850 -5.909 1.00 83.81 270 ASP A C 1
ATOM 2017 O O . ASP A 1 270 ? 6.099 8.121 -5.866 1.00 83.81 270 ASP A O 1
ATOM 2021 N N . GLN A 1 271 ? 7.744 9.096 -7.047 1.00 86.44 271 GLN A N 1
ATOM 2022 C CA . GLN A 1 271 ? 7.351 8.547 -8.348 1.00 86.44 271 GLN A CA 1
ATOM 2023 C C . GLN A 1 271 ? 7.495 7.023 -8.393 1.00 86.44 271 GLN A C 1
ATOM 2025 O O . GLN A 1 271 ? 6.544 6.320 -8.734 1.00 86.44 271 GLN A O 1
ATOM 2030 N N . TYR A 1 272 ? 8.646 6.500 -7.960 1.00 91.12 272 TYR A N 1
ATOM 2031 C CA . TYR A 1 272 ? 8.885 5.064 -7.808 1.00 91.12 272 TYR A CA 1
ATOM 2032 C C . TYR A 1 272 ? 7.819 4.423 -6.917 1.00 91.12 272 TYR A C 1
ATOM 2034 O O . TYR A 1 272 ? 7.252 3.390 -7.267 1.00 91.12 272 TYR A O 1
ATOM 2042 N N . THR A 1 273 ? 7.502 5.068 -5.790 1.00 88.88 273 THR A N 1
ATOM 2043 C CA . THR A 1 273 ? 6.493 4.591 -4.837 1.00 88.88 273 THR A CA 1
ATOM 2044 C C . THR A 1 273 ? 5.112 4.560 -5.460 1.00 88.88 273 THR A C 1
ATOM 2046 O O . THR A 1 273 ? 4.396 3.572 -5.306 1.00 88.88 273 THR A O 1
ATOM 2049 N N . ALA A 1 274 ? 4.736 5.613 -6.181 1.00 86.19 274 ALA A N 1
ATOM 2050 C CA . ALA A 1 274 ? 3.439 5.699 -6.825 1.00 86.19 274 ALA A CA 1
ATOM 2051 C C . ALA A 1 274 ? 3.270 4.620 -7.907 1.00 86.19 274 ALA A C 1
ATOM 2053 O O . ALA A 1 274 ? 2.218 3.985 -7.978 1.00 86.19 274 ALA A O 1
ATOM 2054 N N . TYR A 1 275 ? 4.319 4.365 -8.693 1.00 89.69 275 TYR A N 1
ATOM 2055 C CA . TYR A 1 275 ? 4.308 3.341 -9.732 1.00 89.69 275 TYR A CA 1
ATOM 2056 C C . TYR A 1 275 ? 4.264 1.921 -9.155 1.00 89.69 275 TYR A C 1
ATOM 2058 O O . TYR A 1 275 ? 3.357 1.145 -9.457 1.00 89.69 275 TYR A O 1
ATOM 2066 N N . ILE A 1 276 ? 5.210 1.581 -8.274 1.00 92.38 276 ILE A N 1
ATOM 2067 C CA . ILE A 1 276 ? 5.368 0.220 -7.749 1.00 92.38 276 ILE A CA 1
ATOM 2068 C C . ILE A 1 276 ? 4.199 -0.189 -6.849 1.00 92.38 276 ILE A C 1
ATOM 2070 O O . ILE A 1 276 ? 3.735 -1.329 -6.931 1.00 92.38 276 ILE A O 1
ATOM 2074 N N . ASN A 1 277 ? 3.643 0.724 -6.044 1.00 88.62 277 ASN A N 1
ATOM 2075 C CA . ASN A 1 277 ? 2.455 0.417 -5.233 1.00 88.62 277 ASN A CA 1
ATOM 2076 C C . ASN A 1 277 ? 1.194 0.169 -6.057 1.00 88.62 277 ASN A C 1
ATOM 2078 O O . ASN A 1 277 ? 0.220 -0.382 -5.542 1.00 88.62 277 ASN A O 1
ATOM 2082 N N . ALA A 1 278 ? 1.212 0.557 -7.325 1.00 88.62 278 ALA A N 1
ATOM 2083 C CA . ALA A 1 278 ? 0.126 0.307 -8.239 1.00 88.62 278 ALA A CA 1
ATOM 2084 C C . ALA A 1 278 ? 0.442 -0.794 -9.262 1.00 88.62 278 ALA A C 1
ATOM 2086 O O . ALA A 1 278 ? -0.363 -1.038 -10.153 1.00 88.62 278 ALA A O 1
ATOM 2087 N N . GLN A 1 279 ? 1.553 -1.515 -9.113 1.00 90.62 279 GLN A N 1
ATOM 2088 C CA . GLN A 1 279 ? 1.773 -2.789 -9.789 1.00 90.62 279 GLN A CA 1
ATOM 2089 C C . GLN A 1 279 ? 1.353 -3.959 -8.900 1.00 90.62 279 GLN A C 1
ATOM 2091 O O . GLN A 1 279 ? 1.546 -3.955 -7.684 1.00 90.62 279 GLN A O 1
ATOM 2096 N N . CYS A 1 280 ? 0.833 -5.013 -9.521 1.00 89.44 280 CYS A N 1
ATOM 2097 C CA . CYS A 1 280 ? 0.762 -6.314 -8.870 1.00 89.44 280 CYS A CA 1
ATOM 2098 C C . CYS A 1 280 ? 2.109 -7.032 -8.944 1.00 89.44 280 CYS A C 1
ATOM 2100 O O . CYS A 1 280 ? 2.876 -6.850 -9.888 1.00 89.44 280 CYS A O 1
ATOM 2102 N N . GLY A 1 281 ? 2.347 -7.935 -7.996 1.00 91.00 281 GLY A N 1
ATOM 2103 C CA . GLY A 1 281 ? 3.419 -8.912 -8.129 1.00 91.00 281 GLY A CA 1
ATOM 2104 C C . GLY A 1 281 ? 3.172 -9.874 -9.294 1.00 91.00 281 GLY A C 1
ATOM 2105 O O . GLY A 1 281 ? 2.053 -10.352 -9.495 1.00 91.00 281 GLY A O 1
ATOM 2106 N N . THR A 1 282 ? 4.226 -10.184 -10.045 1.00 93.31 282 THR A N 1
ATOM 2107 C CA . THR A 1 282 ? 4.250 -11.261 -11.045 1.00 93.31 282 THR A CA 1
ATOM 2108 C C . THR A 1 282 ? 5.343 -12.277 -10.715 1.00 93.31 282 THR A C 1
ATOM 2110 O O . THR A 1 282 ? 6.063 -12.108 -9.746 1.00 93.31 282 THR A O 1
ATOM 2113 N N . THR A 1 283 ? 5.508 -13.328 -11.513 1.00 95.50 283 THR A N 1
ATOM 2114 C CA . THR A 1 283 ? 6.681 -14.214 -11.430 1.00 95.50 283 THR A CA 1
ATOM 2115 C C . THR A 1 283 ? 7.442 -14.187 -12.749 1.00 95.50 283 THR A C 1
ATOM 2117 O O . THR A 1 283 ? 6.851 -13.907 -13.795 1.00 95.50 283 THR A O 1
ATOM 2120 N N . VAL A 1 284 ? 8.731 -14.544 -12.753 1.00 95.50 284 VAL A N 1
ATOM 2121 C CA . VAL A 1 284 ? 9.495 -14.638 -14.014 1.00 95.50 284 VAL A CA 1
ATOM 2122 C C . VAL A 1 284 ? 8.881 -15.637 -15.001 1.00 95.50 284 VAL A C 1
ATOM 2124 O O . VAL A 1 284 ? 8.974 -15.436 -16.206 1.00 95.50 284 VAL A O 1
ATOM 2127 N N . THR A 1 285 ? 8.178 -16.675 -14.532 1.00 95.62 285 THR A N 1
ATOM 2128 C CA . THR A 1 285 ? 7.509 -17.636 -15.431 1.00 95.62 285 THR A CA 1
ATOM 2129 C 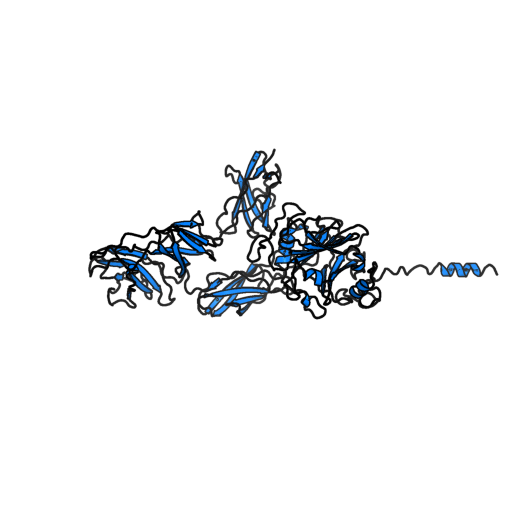C . THR A 1 285 ? 6.361 -17.012 -16.224 1.00 95.62 285 THR A C 1
ATOM 2131 O O . THR A 1 285 ? 6.141 -17.382 -17.378 1.00 95.62 285 THR A O 1
ATOM 2134 N N . ASN A 1 286 ? 5.696 -15.990 -15.674 1.00 96.00 286 ASN A N 1
ATOM 2135 C CA . ASN A 1 286 ? 4.687 -15.225 -16.406 1.0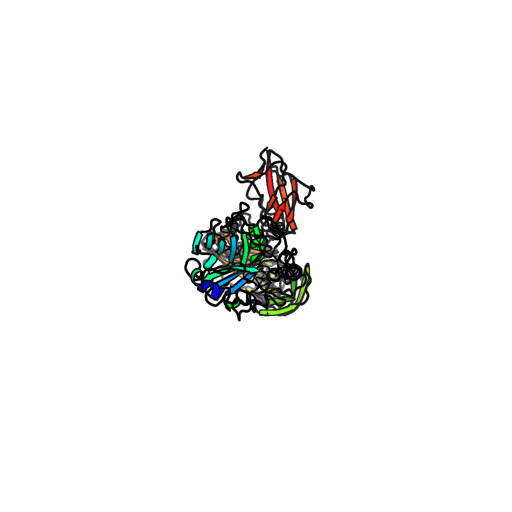0 96.00 286 ASN A CA 1
ATOM 2136 C C . ASN A 1 286 ? 5.298 -14.383 -17.537 1.00 96.00 286 ASN A C 1
ATOM 2138 O O . ASN A 1 286 ? 4.574 -13.981 -18.446 1.00 96.00 286 ASN A O 1
ATOM 2142 N N . LEU A 1 287 ? 6.613 -14.139 -17.514 1.00 95.88 287 LEU A N 1
ATOM 2143 C CA . LEU A 1 287 ? 7.338 -13.425 -18.569 1.00 95.88 287 LEU A CA 1
ATOM 2144 C C . LEU A 1 287 ? 7.782 -14.335 -19.720 1.00 95.88 287 LEU A C 1
ATOM 2146 O O . LEU A 1 287 ? 8.328 -13.837 -20.701 1.00 95.88 287 LEU A O 1
ATOM 2150 N N . GLY A 1 288 ? 7.576 -15.650 -19.614 1.00 95.06 288 GLY A N 1
ATOM 2151 C CA . GLY A 1 288 ? 7.955 -16.599 -20.658 1.00 95.06 288 GLY A CA 1
ATOM 2152 C C . GLY A 1 288 ? 7.034 -16.583 -21.877 1.00 95.06 288 GLY A C 1
ATOM 2153 O O . GLY A 1 288 ? 5.988 -15.927 -21.896 1.00 95.06 288 GLY A O 1
ATOM 2154 N N . SER A 1 289 ? 7.397 -17.356 -22.904 1.00 90.31 289 SER A N 1
ATOM 2155 C CA . SER A 1 289 ? 6.644 -17.467 -24.166 1.00 90.31 289 SER A CA 1
ATOM 2156 C C . SER A 1 289 ? 5.159 -17.777 -23.946 1.00 90.31 289 SER A C 1
ATOM 2158 O O . SER A 1 289 ? 4.298 -17.074 -24.477 1.00 90.31 289 SER A O 1
ATOM 2160 N N . SER A 1 290 ? 4.858 -18.762 -23.097 1.00 89.25 290 SER A N 1
ATOM 2161 C CA . SER A 1 290 ? 3.498 -19.158 -22.704 1.00 89.25 290 SER A CA 1
ATOM 2162 C C . SER A 1 290 ? 2.956 -18.420 -21.474 1.00 89.25 290 SER A C 1
ATOM 2164 O O . SER A 1 290 ? 1.875 -18.750 -20.993 1.00 89.25 290 SER A O 1
ATOM 2166 N N . GLY A 1 291 ? 3.712 -17.469 -20.924 1.00 91.31 291 GLY A N 1
ATOM 2167 C CA . GLY A 1 291 ? 3.336 -16.720 -19.733 1.00 91.31 291 GLY A CA 1
ATOM 2168 C C . GLY A 1 291 ? 2.272 -15.657 -20.017 1.00 91.31 291 GLY A C 1
ATOM 2169 O O . GLY A 1 291 ? 2.196 -15.102 -21.122 1.00 91.31 291 GLY A O 1
ATOM 2170 N N . SER A 1 292 ? 1.463 -15.349 -19.000 1.00 90.69 292 SER A N 1
ATOM 2171 C CA . SER A 1 292 ? 0.378 -14.359 -19.070 1.00 90.69 292 SER A CA 1
ATOM 2172 C C . SER A 1 292 ? 0.853 -12.906 -19.183 1.00 90.69 292 SER A C 1
ATOM 2174 O O . SER A 1 292 ? 0.028 -12.021 -19.381 1.00 90.69 292 SER A O 1
ATOM 2176 N N . GLY A 1 293 ? 2.156 -12.645 -19.050 1.00 90.69 293 GLY A N 1
ATOM 2177 C CA . GLY A 1 293 ? 2.702 -11.307 -18.853 1.00 90.69 293 GLY A CA 1
ATOM 2178 C C . GLY A 1 293 ? 2.481 -10.792 -17.430 1.00 90.69 293 GLY A C 1
ATOM 2179 O O . GLY A 1 293 ? 2.054 -11.526 -16.534 1.00 90.69 293 GLY A O 1
ATOM 2180 N N . LEU A 1 294 ? 2.803 -9.518 -17.222 1.00 89.94 294 LEU A N 1
ATOM 2181 C CA . LEU A 1 294 ? 2.467 -8.803 -15.995 1.00 89.94 294 LEU A CA 1
ATOM 2182 C C . LEU A 1 294 ? 0.970 -8.478 -16.001 1.00 89.94 294 LEU A C 1
ATOM 2184 O O . LEU A 1 294 ? 0.395 -8.214 -17.058 1.00 89.94 294 LEU A O 1
ATOM 2188 N N . CYS A 1 295 ? 0.331 -8.486 -14.831 1.00 88.31 295 CYS A N 1
ATOM 2189 C CA . CYS A 1 295 ? -1.044 -8.008 -14.751 1.00 88.31 295 CYS A CA 1
ATOM 2190 C C . CYS A 1 295 ? -1.075 -6.479 -14.923 1.00 88.31 295 CYS A C 1
ATOM 2192 O O . CYS A 1 295 ? -0.096 -5.806 -14.603 1.00 88.31 295 CYS A O 1
ATOM 2194 N N . GLY A 1 296 ? -2.189 -5.933 -15.424 1.00 89.25 296 GLY A N 1
ATOM 2195 C CA . GLY A 1 296 ? -2.359 -4.482 -15.562 1.00 89.25 296 GLY A CA 1
ATOM 2196 C C . GLY A 1 296 ? -2.212 -3.750 -14.225 1.00 89.25 296 GLY A C 1
ATOM 2197 O O . GLY A 1 296 ? -2.313 -4.374 -13.164 1.00 89.25 296 GLY A O 1
ATOM 2198 N N . MET A 1 297 ? -2.011 -2.433 -14.268 1.00 91.19 297 MET A N 1
ATOM 2199 C CA . MET A 1 297 ? -1.887 -1.625 -13.052 1.00 91.19 297 MET A CA 1
ATOM 2200 C C . MET A 1 297 ? -3.114 -1.785 -12.143 1.00 91.19 297 MET A C 1
ATOM 2202 O O . MET A 1 297 ? -4.234 -1.991 -12.610 1.00 91.19 297 MET A O 1
ATOM 2206 N N . CYS A 1 298 ? -2.908 -1.739 -10.832 1.00 92.19 298 CYS A N 1
ATOM 2207 C CA . CYS A 1 298 ? -3.942 -1.951 -9.837 1.00 92.19 298 CYS A CA 1
ATOM 2208 C C . CYS A 1 298 ? -4.929 -0.789 -9.787 1.00 92.19 298 CYS A C 1
ATOM 2210 O O . CYS A 1 298 ? -4.541 0.356 -9.560 1.00 92.19 298 CYS A O 1
ATOM 2212 N N . THR A 1 299 ? -6.220 -1.093 -9.845 1.00 93.25 299 THR A N 1
ATOM 2213 C CA . THR A 1 299 ? -7.249 -0.101 -9.530 1.00 93.25 299 THR A CA 1
ATOM 2214 C C . THR A 1 299 ? -7.153 0.305 -8.062 1.00 93.25 299 THR A C 1
ATOM 2216 O O . THR A 1 299 ? -7.009 -0.550 -7.181 1.00 93.25 299 THR A O 1
ATOM 2219 N N . ALA A 1 300 ? -7.266 1.609 -7.788 1.00 88.69 300 ALA A N 1
ATOM 2220 C CA . ALA A 1 300 ? -7.280 2.138 -6.425 1.00 88.69 300 ALA A CA 1
ATOM 2221 C C . ALA A 1 300 ? -8.342 1.416 -5.568 1.00 88.69 300 ALA A C 1
ATOM 2223 O O . ALA A 1 300 ? -9.461 1.195 -6.048 1.00 88.69 300 ALA A O 1
ATOM 2224 N N . PRO A 1 301 ? -8.031 1.031 -4.317 1.00 90.38 301 PRO A N 1
ATOM 2225 C CA . PRO A 1 301 ? -8.973 0.295 -3.490 1.00 90.38 301 PRO A CA 1
ATOM 2226 C C . PRO A 1 301 ? -10.161 1.190 -3.094 1.00 90.38 301 PRO A C 1
ATOM 2228 O O . PRO A 1 301 ? -9.983 2.384 -2.845 1.00 90.38 301 PRO A O 1
ATOM 2231 N N . PRO A 1 302 ? -11.385 0.643 -3.000 1.00 94.62 302 PRO A N 1
ATOM 2232 C CA . PRO A 1 302 ? -12.512 1.368 -2.424 1.00 94.62 302 PRO A CA 1
ATOM 2233 C C . PRO A 1 302 ? -12.342 1.508 -0.904 1.00 94.62 302 PRO A C 1
ATOM 2235 O O . PRO A 1 302 ? -11.501 0.851 -0.293 1.00 94.62 302 PRO A O 1
ATOM 2238 N N . THR A 1 303 ? -13.187 2.314 -0.272 1.00 88.44 303 THR A N 1
ATOM 2239 C CA . THR A 1 303 ? -13.374 2.317 1.184 1.00 88.44 303 THR A CA 1
ATOM 2240 C C . THR A 1 303 ? -14.671 1.602 1.535 1.00 88.44 303 THR A C 1
ATOM 2242 O O . THR A 1 303 ? -15.637 1.696 0.786 1.00 88.44 303 THR A O 1
ATOM 2245 N N . VAL A 1 304 ? -14.710 0.888 2.659 1.00 91.38 304 VAL A N 1
ATOM 2246 C CA . VAL A 1 304 ? -15.925 0.277 3.219 1.00 91.38 304 VAL A CA 1
ATOM 2247 C C . VAL A 1 304 ? -16.349 1.084 4.440 1.00 91.38 304 VAL A C 1
ATOM 2249 O O . VAL A 1 304 ? -15.542 1.303 5.348 1.00 91.38 304 VAL A O 1
ATOM 2252 N N . ASN A 1 305 ? -17.610 1.512 4.480 1.00 86.06 305 ASN A N 1
ATOM 2253 C CA . ASN A 1 305 ? -18.148 2.277 5.599 1.00 86.06 305 ASN A CA 1
ATOM 2254 C C . ASN A 1 305 ? -18.306 1.401 6.850 1.00 86.06 305 ASN A C 1
ATOM 2256 O O . ASN A 1 305 ? -18.672 0.227 6.772 1.00 86.06 305 ASN A O 1
ATOM 2260 N N . SER A 1 306 ? -18.088 2.003 8.017 1.00 78.81 306 SER A N 1
ATOM 2261 C CA . SER A 1 306 ? -18.380 1.418 9.325 1.00 78.81 306 SER A CA 1
ATOM 2262 C C . SER A 1 306 ? -19.374 2.303 10.096 1.00 78.81 306 SER A C 1
ATOM 2264 O O . SER A 1 306 ? -19.443 3.509 9.839 1.00 78.81 306 SER A O 1
ATOM 2266 N N . PRO A 1 307 ? -20.161 1.742 11.037 1.00 79.12 307 PRO A N 1
ATOM 2267 C CA . PRO A 1 307 ? -20.223 0.329 11.431 1.00 79.12 307 PRO A CA 1
ATOM 2268 C C . PRO A 1 307 ? -21.040 -0.546 10.461 1.00 79.12 307 PRO A C 1
ATOM 2270 O O . PRO A 1 307 ? -21.908 -0.051 9.748 1.00 79.12 307 PRO A O 1
ATOM 2273 N N . ILE A 1 308 ? -20.810 -1.866 10.496 1.00 83.94 308 ILE A N 1
ATOM 2274 C CA . ILE A 1 308 ? -21.642 -2.871 9.811 1.00 83.94 308 ILE A CA 1
ATOM 2275 C C . ILE A 1 308 ? -22.390 -3.689 10.868 1.00 83.94 308 ILE A C 1
ATOM 2277 O O . ILE A 1 308 ? -21.768 -4.300 11.739 1.00 83.94 308 ILE A O 1
ATOM 2281 N N . SER A 1 309 ? -23.725 -3.687 10.806 1.00 81.94 309 SER A N 1
ATOM 2282 C CA . SER A 1 309 ? -24.565 -4.525 11.668 1.00 81.94 309 SER A CA 1
ATOM 2283 C C . SER A 1 309 ? -24.643 -5.966 11.159 1.00 81.94 309 SER A C 1
ATOM 2285 O O . SER A 1 309 ? -24.287 -6.268 10.022 1.00 81.94 309 SER A O 1
ATOM 2287 N N . THR A 1 310 ? -25.159 -6.863 11.994 1.00 84.62 310 THR A N 1
ATOM 2288 C CA . THR A 1 310 ? -25.428 -8.257 11.616 1.00 84.62 310 THR A CA 1
ATOM 2289 C C . THR A 1 310 ? -26.843 -8.437 11.067 1.00 84.62 310 THR A C 1
ATOM 2291 O O . THR A 1 310 ? -27.687 -7.546 11.175 1.00 84.62 310 THR A O 1
ATOM 2294 N N . GLY A 1 311 ? -27.105 -9.594 10.460 1.00 87.06 311 GLY A N 1
ATOM 2295 C CA . GLY A 1 311 ? -28.348 -9.905 9.762 1.00 87.06 311 GLY A CA 1
ATOM 2296 C C . GLY A 1 311 ? -28.231 -9.672 8.258 1.00 87.06 311 GLY A C 1
ATOM 2297 O O . GLY A 1 311 ? -27.157 -9.804 7.681 1.00 87.06 311 GLY A O 1
ATOM 2298 N N . THR A 1 312 ? -29.352 -9.364 7.608 1.00 92.50 312 THR A N 1
ATOM 2299 C CA . THR A 1 312 ? -29.362 -8.982 6.188 1.00 92.50 312 THR A CA 1
ATOM 2300 C C . THR A 1 312 ? -29.220 -7.469 6.096 1.00 92.50 312 THR A C 1
ATOM 2302 O O . THR A 1 312 ? -30.118 -6.746 6.521 1.00 92.50 312 THR A O 1
ATOM 2305 N N . VAL A 1 313 ? -28.087 -6.996 5.580 1.00 91.81 313 VAL A N 1
ATOM 2306 C CA . VAL A 1 313 ? -27.700 -5.580 5.610 1.00 91.81 313 VAL A CA 1
ATOM 2307 C C . VAL A 1 313 ? -27.297 -5.064 4.233 1.00 91.81 313 VAL A C 1
ATOM 2309 O O . VAL A 1 313 ? -27.013 -5.830 3.312 1.00 91.81 313 VAL A O 1
ATOM 2312 N N . ASN A 1 314 ? -27.261 -3.740 4.103 1.00 94.56 314 ASN A N 1
ATOM 2313 C CA . ASN A 1 314 ? -26.645 -3.075 2.965 1.00 94.56 314 ASN A CA 1
ATOM 2314 C C . ASN A 1 314 ? -25.202 -2.726 3.333 1.00 94.56 314 ASN A C 1
ATOM 2316 O O . ASN A 1 314 ? -24.965 -2.114 4.372 1.00 94.56 314 ASN A O 1
ATOM 2320 N N . ILE A 1 315 ? -24.252 -3.093 2.479 1.00 95.88 315 ILE A N 1
ATOM 2321 C CA . ILE A 1 315 ? -22.842 -2.726 2.624 1.00 95.88 315 ILE A CA 1
ATOM 2322 C C . ILE A 1 315 ? -22.573 -1.577 1.663 1.00 95.88 315 ILE A C 1
ATOM 2324 O O . ILE A 1 315 ? -22.858 -1.695 0.474 1.00 95.88 315 ILE A O 1
ATOM 2328 N N . SER A 1 316 ? -22.042 -0.469 2.170 1.00 95.94 316 SER A N 1
ATOM 2329 C CA . SER A 1 316 ? -21.749 0.718 1.371 1.00 95.94 316 SER A CA 1
ATOM 2330 C C . SER A 1 316 ? -20.335 1.225 1.603 1.00 95.94 316 SER A C 1
ATOM 2332 O O . SER A 1 316 ? -19.655 0.838 2.555 1.00 95.94 316 SER A O 1
ATOM 2334 N N . GLY A 1 317 ? -19.903 2.109 0.717 1.00 94.56 317 GLY A N 1
ATOM 2335 C CA . GLY A 1 317 ? -18.581 2.703 0.753 1.00 94.56 317 GLY A CA 1
ATOM 2336 C C . GLY A 1 317 ? -18.423 3.756 -0.328 1.00 94.56 317 GLY A C 1
ATOM 2337 O O . GLY A 1 317 ? -19.384 4.074 -1.030 1.00 94.56 317 GLY A O 1
ATOM 2338 N N . THR A 1 318 ? -17.220 4.294 -0.481 1.00 89.25 318 THR A N 1
ATOM 2339 C CA . THR A 1 318 ? -16.877 5.170 -1.608 1.00 89.25 318 THR A CA 1
ATOM 2340 C C . THR A 1 318 ? -15.741 4.567 -2.412 1.00 89.25 318 THR A C 1
ATOM 2342 O O . THR A 1 318 ? -14.981 3.729 -1.924 1.00 89.25 318 THR A O 1
ATOM 2345 N N . TRP A 1 319 ? -15.636 4.950 -3.676 1.00 92.12 319 TRP A N 1
ATOM 2346 C CA . TRP A 1 319 ? -14.469 4.638 -4.485 1.00 92.12 319 TRP A CA 1
ATOM 2347 C C . TRP A 1 319 ? -14.000 5.907 -5.178 1.00 92.12 319 TRP A C 1
ATOM 2349 O O . TRP A 1 319 ? -14.804 6.624 -5.771 1.00 92.12 319 TRP A O 1
ATOM 2359 N N . THR A 1 320 ? -12.705 6.175 -5.090 1.00 86.06 320 THR A N 1
ATOM 2360 C CA . THR A 1 320 ? -12.060 7.313 -5.737 1.00 86.06 320 THR A CA 1
ATOM 2361 C C . THR A 1 320 ? -10.954 6.762 -6.616 1.00 86.06 320 THR A C 1
ATOM 2363 O O . THR A 1 320 ? -10.169 5.924 -6.173 1.00 86.06 320 THR A O 1
ATOM 2366 N N . VAL A 1 321 ? -10.922 7.215 -7.865 1.00 85.50 321 VAL A N 1
ATOM 2367 C CA . VAL A 1 321 ? -9.878 6.861 -8.829 1.00 85.50 321 VAL A CA 1
ATOM 2368 C C . VAL A 1 321 ? -8.487 7.215 -8.293 1.00 85.50 321 VAL A C 1
ATOM 2370 O O . VAL A 1 321 ? -8.334 8.153 -7.507 1.00 85.50 321 VAL A O 1
ATOM 2373 N N . SER A 1 322 ? -7.473 6.468 -8.733 1.00 81.38 322 SER A N 1
ATOM 2374 C CA . SER A 1 322 ? -6.073 6.812 -8.479 1.00 81.38 322 SER A CA 1
ATOM 2375 C C . SER A 1 322 ? -5.762 8.224 -8.982 1.00 81.38 322 SER A C 1
ATOM 2377 O O . SER A 1 322 ? -6.293 8.657 -10.002 1.00 81.38 322 SER A O 1
ATOM 2379 N N . SER A 1 323 ? -4.867 8.936 -8.297 1.00 74.12 323 SER A N 1
ATOM 2380 C CA . SER A 1 323 ? -4.358 10.230 -8.769 1.00 74.12 323 SER A CA 1
ATOM 2381 C C . SER A 1 323 ? -3.384 10.099 -9.946 1.00 74.12 323 SER A C 1
ATOM 2383 O O . SER A 1 323 ? -2.890 11.111 -10.434 1.00 74.12 323 SER A O 1
ATOM 2385 N N . LEU A 1 324 ? -3.059 8.871 -10.358 1.00 78.31 324 LEU A N 1
ATOM 2386 C CA . LEU A 1 324 ? -2.162 8.590 -11.471 1.00 78.31 324 LEU A CA 1
ATOM 2387 C C . LEU A 1 324 ? -2.845 8.902 -12.805 1.00 78.31 324 LEU A C 1
ATOM 2389 O O . LEU A 1 324 ? -3.982 8.493 -13.053 1.00 78.31 324 LEU A O 1
ATOM 2393 N N . THR A 1 325 ? -2.137 9.628 -13.667 1.00 77.81 325 THR A N 1
ATOM 2394 C CA . THR A 1 325 ? -2.607 9.983 -15.009 1.00 77.81 325 THR A CA 1
ATOM 2395 C C . THR A 1 325 ? -2.955 8.724 -15.802 1.00 77.81 325 THR A C 1
ATOM 2397 O O . THR A 1 325 ? -2.181 7.776 -15.828 1.00 77.81 325 THR A O 1
ATOM 2400 N N . GLY A 1 326 ? -4.122 8.712 -16.450 1.00 78.38 326 GLY A N 1
ATOM 2401 C CA . GLY A 1 326 ? -4.593 7.585 -17.266 1.00 78.38 326 GLY A CA 1
ATOM 2402 C C . GLY A 1 326 ? -5.436 6.539 -16.524 1.00 78.38 326 GLY A C 1
ATOM 2403 O O . GLY A 1 326 ? -6.074 5.716 -17.178 1.00 78.38 326 GLY A O 1
ATOM 2404 N N . ALA A 1 327 ? -5.539 6.618 -15.192 1.00 85.56 327 ALA A N 1
ATOM 2405 C CA . ALA A 1 327 ? -6.435 5.756 -14.422 1.00 85.56 327 ALA A CA 1
ATOM 2406 C C . ALA A 1 327 ? -7.908 5.924 -14.842 1.00 85.56 327 ALA A C 1
ATOM 2408 O O . ALA A 1 327 ? -8.398 7.039 -15.065 1.00 85.56 327 ALA A O 1
ATOM 2409 N N . VAL A 1 328 ? -8.640 4.811 -14.936 1.00 88.62 328 VAL A N 1
ATOM 2410 C CA . VAL A 1 328 ? -10.028 4.839 -15.422 1.00 88.62 328 VAL A CA 1
ATOM 2411 C C . VAL A 1 328 ? -10.988 5.398 -14.369 1.00 88.62 328 VAL A C 1
ATOM 2413 O O . VAL A 1 328 ? -10.876 5.116 -13.182 1.00 88.62 328 VAL A O 1
ATOM 2416 N N . THR A 1 329 ? -11.993 6.171 -14.789 1.00 90.88 329 THR A N 1
ATOM 2417 C CA . THR A 1 329 ? -12.901 6.895 -13.872 1.00 90.88 329 THR A CA 1
ATOM 2418 C C . THR A 1 329 ? -14.113 6.090 -13.399 1.00 90.88 329 THR A C 1
ATOM 2420 O O . THR A 1 329 ? -14.932 6.605 -12.630 1.00 90.88 329 THR A O 1
ATOM 2423 N N . THR A 1 330 ? -14.229 4.830 -13.826 1.00 94.62 330 THR A N 1
ATOM 2424 C CA . THR A 1 330 ? -15.275 3.893 -13.399 1.00 94.62 330 THR A CA 1
ATOM 2425 C C . THR A 1 330 ? -14.687 2.527 -13.075 1.00 94.62 330 THR A C 1
ATOM 2427 O O . THR A 1 330 ? -13.858 2.032 -13.839 1.00 94.62 330 THR A O 1
ATOM 2430 N N . ALA A 1 331 ? -15.180 1.875 -12.023 1.00 97.00 331 ALA A N 1
ATOM 2431 C CA . ALA A 1 331 ? -14.747 0.534 -11.639 1.00 97.00 331 ALA A CA 1
ATOM 2432 C C . ALA A 1 331 ? -15.916 -0.389 -11.270 1.00 97.00 331 ALA A C 1
ATOM 2434 O O . ALA A 1 331 ? -16.999 0.052 -10.881 1.00 97.00 331 ALA A O 1
ATOM 2435 N N . THR A 1 332 ? -15.677 -1.695 -11.368 1.00 98.12 332 THR A N 1
ATOM 2436 C CA . THR A 1 332 ? -16.515 -2.717 -10.735 1.00 98.12 332 THR A CA 1
ATOM 2437 C C . THR A 1 332 ? -16.007 -2.959 -9.319 1.00 98.12 332 THR A C 1
ATOM 2439 O O . THR A 1 332 ? -14.841 -3.299 -9.132 1.00 98.12 332 THR A O 1
ATOM 2442 N N . ILE A 1 333 ? -16.868 -2.794 -8.318 1.00 98.38 333 ILE A N 1
ATOM 2443 C CA . ILE A 1 333 ? -16.542 -3.031 -6.908 1.00 98.38 333 ILE A CA 1
ATOM 2444 C C . ILE A 1 333 ? -17.003 -4.437 -6.537 1.00 98.38 333 ILE A C 1
ATOM 2446 O O . ILE A 1 333 ? -18.187 -4.740 -6.643 1.00 98.38 333 ILE A O 1
ATOM 2450 N N . THR A 1 334 ? -16.084 -5.281 -6.075 1.00 98.56 334 THR A N 1
ATOM 2451 C CA . THR A 1 334 ? -16.370 -6.620 -5.547 1.00 98.56 334 THR A CA 1
ATOM 2452 C C . THR A 1 334 ? -16.254 -6.606 -4.030 1.00 98.56 334 THR A C 1
ATOM 2454 O O . THR A 1 334 ? -15.206 -6.243 -3.498 1.00 98.56 334 THR A O 1
ATOM 2457 N N . ILE A 1 335 ? -17.314 -7.012 -3.330 1.00 98.38 335 ILE A N 1
ATOM 2458 C CA . ILE A 1 335 ? -17.348 -7.068 -1.866 1.00 98.38 335 ILE A CA 1
ATOM 2459 C C . ILE A 1 335 ? -17.008 -8.490 -1.433 1.00 98.38 335 ILE A C 1
ATOM 2461 O O . ILE A 1 335 ? -17.504 -9.464 -2.005 1.00 98.38 335 ILE A O 1
ATOM 2465 N N . TYR A 1 336 ? -16.183 -8.598 -0.398 1.00 98.00 336 TYR A N 1
ATOM 2466 C CA . TYR A 1 336 ? -15.738 -9.845 0.195 1.00 98.00 336 TYR A CA 1
ATOM 2467 C C . TYR A 1 336 ? -16.139 -9.910 1.664 1.00 98.00 336 TYR A C 1
ATOM 2469 O O . TYR A 1 336 ? -16.038 -8.934 2.404 1.00 98.00 336 TYR A O 1
ATOM 2477 N N . LYS A 1 337 ? -16.550 -11.099 2.087 1.00 97.12 337 LYS A N 1
ATOM 2478 C CA . LYS A 1 337 ? -16.843 -11.462 3.466 1.00 97.12 337 LYS A CA 1
ATOM 2479 C C . LYS A 1 337 ? -15.935 -12.615 3.858 1.00 97.12 337 LYS A C 1
ATOM 2481 O O . LYS A 1 337 ? -16.000 -13.676 3.240 1.00 97.12 337 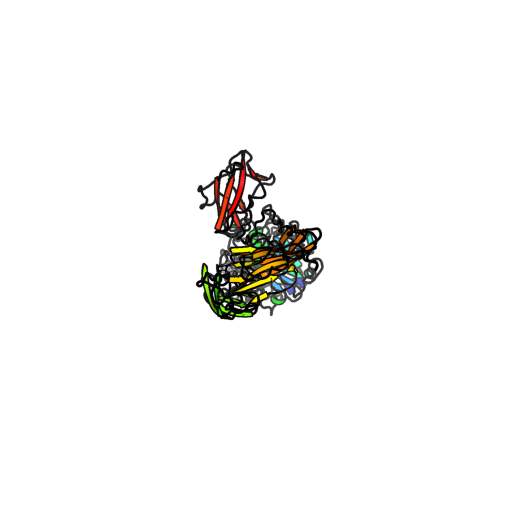LYS A O 1
ATOM 2486 N N . ASN A 1 338 ? -15.064 -12.403 4.842 1.00 92.12 338 ASN A N 1
ATOM 2487 C CA . ASN A 1 338 ? -14.034 -13.367 5.254 1.00 92.12 338 ASN A CA 1
ATOM 2488 C C . ASN A 1 338 ? -13.206 -13.892 4.061 1.00 92.12 338 ASN A C 1
ATOM 2490 O O . ASN A 1 338 ? -12.907 -15.079 3.966 1.00 92.12 338 ASN A O 1
ATOM 2494 N N . GLY A 1 339 ? -12.897 -13.011 3.102 1.00 90.06 339 GLY A N 1
ATOM 2495 C CA . GLY A 1 339 ? -12.151 -13.350 1.884 1.00 90.06 339 GLY A CA 1
ATOM 2496 C C . GLY A 1 339 ? -12.969 -13.985 0.751 1.00 90.06 339 GLY A C 1
ATOM 2497 O O . GLY A 1 339 ? -12.434 -14.159 -0.341 1.00 90.06 339 GLY A O 1
ATOM 2498 N N . VAL A 1 340 ? -14.258 -14.281 0.948 1.00 95.88 340 VAL A N 1
ATOM 2499 C CA . VAL A 1 340 ? -15.142 -14.852 -0.084 1.00 95.88 340 VAL A CA 1
ATOM 2500 C C . VAL A 1 340 ? -16.014 -13.760 -0.698 1.00 95.88 340 VAL A C 1
ATOM 2502 O O . VAL A 1 340 ? -16.629 -12.985 0.029 1.00 95.88 340 VAL A O 1
ATOM 2505 N N . SER A 1 341 ? -16.085 -13.686 -2.031 1.00 97.44 341 SER A N 1
ATOM 2506 C CA . SER A 1 341 ? -16.926 -12.691 -2.711 1.00 97.44 341 SER A CA 1
ATOM 2507 C C . SER A 1 341 ? -18.411 -12.920 -2.407 1.00 97.44 341 SER A C 1
ATOM 2509 O O . SER A 1 341 ? -18.900 -14.044 -2.500 1.00 97.44 341 SER A O 1
ATOM 2511 N N . VAL A 1 342 ? -19.123 -11.850 -2.048 1.00 97.62 342 VAL A N 1
ATOM 2512 C CA . VAL A 1 342 ? -20.569 -11.864 -1.747 1.00 97.62 342 VAL A CA 1
ATOM 2513 C C . VAL A 1 342 ? -21.404 -11.064 -2.748 1.00 97.62 342 VAL A C 1
ATOM 2515 O O . VAL A 1 342 ? -22.629 -11.082 -2.673 1.00 97.62 342 VAL A O 1
ATOM 2518 N N . GLY A 1 343 ? -20.762 -10.371 -3.690 1.00 97.62 343 GLY A N 1
ATOM 2519 C CA . GLY A 1 343 ? -21.441 -9.636 -4.753 1.00 97.62 343 GLY A CA 1
ATOM 2520 C C . GLY A 1 343 ? -20.576 -8.547 -5.375 1.00 97.62 343 GLY A C 1
ATOM 2521 O O . GLY A 1 343 ? -19.493 -8.225 -4.875 1.00 97.62 343 GLY A O 1
ATOM 2522 N N . THR A 1 344 ? -21.076 -7.981 -6.472 1.00 97.94 344 THR A N 1
ATOM 2523 C CA . THR A 1 344 ? -20.410 -6.923 -7.234 1.00 97.94 344 THR A CA 1
ATOM 2524 C C . THR A 1 344 ? -21.363 -5.776 -7.568 1.00 97.94 344 THR A C 1
ATOM 2526 O O . THR A 1 344 ? -22.569 -5.976 -7.711 1.00 97.94 344 THR A O 1
ATOM 2529 N N . ILE A 1 345 ? -20.815 -4.569 -7.711 1.00 98.00 345 ILE A N 1
ATOM 2530 C CA . ILE A 1 345 ? -21.494 -3.402 -8.284 1.00 98.00 345 ILE A CA 1
ATOM 2531 C C . ILE A 1 345 ? -20.674 -2.942 -9.483 1.00 98.00 345 ILE A C 1
ATOM 2533 O O . ILE A 1 345 ? -19.502 -2.604 -9.333 1.00 98.00 345 ILE A O 1
ATOM 2537 N N . ALA A 1 346 ? -21.279 -2.933 -10.667 1.00 96.81 346 ALA A N 1
ATOM 2538 C CA . ALA A 1 346 ? -20.626 -2.476 -11.889 1.00 96.81 346 ALA A CA 1
ATOM 2539 C C . ALA A 1 346 ? -20.702 -0.949 -12.041 1.00 96.81 346 ALA A C 1
ATOM 2541 O O . ALA A 1 346 ? -21.616 -0.310 -11.519 1.00 96.81 346 ALA A O 1
ATOM 2542 N N . SER A 1 347 ? -19.768 -0.390 -12.814 1.00 94.69 347 SER A N 1
ATOM 2543 C CA . SER A 1 347 ? -19.800 1.003 -13.287 1.00 94.69 347 SER A CA 1
ATOM 2544 C C . SER A 1 347 ? -19.917 2.056 -12.175 1.00 94.69 347 SER A C 1
ATOM 2546 O O . SER A 1 347 ? -20.582 3.076 -12.349 1.00 94.69 347 SER A O 1
ATOM 2548 N N . VAL A 1 348 ? -19.262 1.830 -11.034 1.00 96.56 348 VAL A N 1
ATOM 2549 C CA . VAL A 1 348 ? -19.178 2.818 -9.953 1.00 96.56 348 VAL A CA 1
ATOM 2550 C C . VAL A 1 348 ? -18.265 3.956 -10.398 1.00 96.56 348 VAL A C 1
ATOM 2552 O O . VAL A 1 348 ? -17.091 3.728 -10.685 1.00 96.56 348 VAL A O 1
ATOM 2555 N N . SER A 1 349 ? -18.802 5.174 -10.457 1.00 93.69 349 SER A N 1
ATOM 2556 C CA . SER A 1 349 ? -18.046 6.376 -10.818 1.00 93.69 349 SER A CA 1
ATOM 2557 C C . SER A 1 349 ? -17.171 6.862 -9.665 1.00 93.69 349 SER A C 1
ATOM 2559 O O . SER A 1 349 ? -17.563 6.786 -8.496 1.00 93.69 349 SER A O 1
ATOM 2561 N N . SER A 1 350 ? -16.010 7.423 -9.993 1.00 90.62 350 SER A N 1
ATOM 2562 C CA . SER A 1 350 ? -15.108 8.031 -9.010 1.00 90.62 350 SER A CA 1
ATOM 2563 C C . SER A 1 350 ? -15.812 9.094 -8.152 1.00 90.62 350 SER A C 1
ATOM 2565 O O . SER A 1 350 ? -16.590 9.905 -8.657 1.00 90.62 350 SER A O 1
ATOM 2567 N N . GLY A 1 351 ? -15.542 9.084 -6.846 1.00 82.94 351 GLY A N 1
ATOM 2568 C CA . GLY A 1 351 ? -16.099 10.008 -5.857 1.00 82.94 351 GLY A CA 1
ATOM 2569 C C . GLY A 1 351 ? -17.534 9.694 -5.424 1.00 82.94 351 GLY A C 1
ATOM 2570 O O . GLY A 1 351 ? -18.088 10.420 -4.600 1.00 82.94 351 GLY A O 1
ATOM 2571 N N . THR A 1 352 ? -18.150 8.629 -5.948 1.00 84.56 352 THR A N 1
ATOM 2572 C CA . THR A 1 352 ? -19.537 8.269 -5.621 1.00 84.56 352 THR A CA 1
ATOM 2573 C C . THR A 1 352 ? -19.629 7.176 -4.559 1.00 84.56 352 THR A C 1
ATOM 2575 O O . THR A 1 352 ? -18.717 6.364 -4.370 1.00 84.56 352 THR A O 1
ATOM 2578 N N . THR A 1 353 ? -20.752 7.166 -3.837 1.00 90.56 353 THR A N 1
ATOM 2579 C CA . THR A 1 353 ? -21.091 6.087 -2.907 1.00 90.56 353 THR A CA 1
ATOM 2580 C C . THR A 1 353 ? -21.599 4.876 -3.680 1.00 90.56 353 THR A C 1
ATOM 2582 O O . THR A 1 353 ? -22.517 4.991 -4.489 1.00 90.56 353 THR A O 1
ATOM 2585 N N . TRP A 1 354 ? -21.053 3.702 -3.382 1.00 96.94 354 TRP A N 1
ATOM 2586 C CA . TRP A 1 354 ? -21.563 2.420 -3.857 1.00 96.94 354 TRP A CA 1
ATOM 2587 C C . TRP A 1 354 ? -22.320 1.705 -2.735 1.00 96.94 354 TRP A C 1
ATOM 2589 O O . TRP A 1 354 ? -22.091 1.954 -1.550 1.00 96.94 354 TRP A O 1
ATOM 2599 N N . THR A 1 355 ? -23.272 0.837 -3.080 1.00 97.50 355 THR A N 1
ATOM 2600 C CA . THR A 1 355 ? -24.036 0.048 -2.101 1.00 97.50 355 THR A CA 1
ATOM 2601 C C . THR A 1 355 ? -24.396 -1.319 -2.675 1.00 97.50 355 THR A C 1
ATOM 2603 O O . THR A 1 355 ? -25.024 -1.400 -3.727 1.00 97.50 355 THR A O 1
ATOM 2606 N N . LEU A 1 356 ? -24.024 -2.386 -1.965 1.00 98.06 356 LEU A N 1
ATOM 2607 C CA . LEU A 1 356 ? -24.493 -3.750 -2.192 1.00 98.06 356 LEU A CA 1
ATOM 2608 C C . LEU A 1 356 ? -25.591 -4.075 -1.176 1.00 98.06 356 LEU A C 1
ATOM 2610 O O . LEU A 1 356 ? -25.344 -4.065 0.031 1.00 98.06 356 LEU A O 1
ATOM 2614 N N . SER A 1 357 ? -26.799 -4.363 -1.652 1.00 96.94 357 SER A N 1
ATOM 2615 C CA . SER A 1 357 ? -27.942 -4.667 -0.788 1.00 96.94 357 SER A CA 1
ATOM 2616 C C . SER A 1 357 ? -28.095 -6.156 -0.495 1.00 96.94 357 SER A C 1
ATOM 2618 O O . SER A 1 357 ? -27.755 -6.999 -1.319 1.00 96.94 357 SER A O 1
ATOM 2620 N N . GLY A 1 358 ? -28.682 -6.474 0.661 1.00 93.31 358 GLY A N 1
ATOM 2621 C CA . GLY A 1 358 ? -29.128 -7.835 0.971 1.00 93.31 358 GLY A CA 1
ATOM 2622 C C . GLY A 1 358 ? -28.016 -8.811 1.361 1.00 93.31 358 GLY A C 1
ATOM 2623 O O . GLY A 1 358 ? -28.172 -10.018 1.186 1.00 93.31 358 GLY A O 1
ATOM 2624 N N . VAL A 1 359 ? -26.896 -8.319 1.892 1.00 96.44 359 VAL A N 1
ATOM 2625 C CA . VAL A 1 359 ? -25.777 -9.171 2.304 1.00 96.44 359 VAL A CA 1
ATOM 2626 C C . VAL A 1 359 ? -26.063 -9.764 3.679 1.00 96.44 359 VAL A C 1
ATOM 2628 O O . VAL A 1 359 ? -26.308 -9.035 4.637 1.00 96.44 359 VAL A O 1
ATOM 2631 N N . SER A 1 360 ? -26.016 -11.092 3.793 1.00 94.81 360 SER A N 1
ATOM 2632 C CA . SER A 1 360 ? -26.113 -11.781 5.082 1.00 94.81 360 SER A CA 1
ATOM 2633 C C . SER A 1 360 ? -24.768 -11.737 5.810 1.00 94.81 360 SER A C 1
ATOM 2635 O O . SER A 1 360 ? -23.770 -12.270 5.314 1.00 94.81 360 SER A O 1
ATOM 2637 N N . VAL A 1 361 ? -24.747 -11.110 6.983 1.00 92.75 361 VAL A N 1
ATOM 2638 C CA . VAL A 1 361 ? -23.551 -10.832 7.783 1.00 92.75 361 VAL A CA 1
ATOM 2639 C C . VAL A 1 361 ? -23.756 -11.320 9.221 1.00 92.75 361 VAL A C 1
ATOM 2641 O O . VAL A 1 361 ? -24.764 -11.008 9.856 1.00 92.75 361 VAL A O 1
ATOM 2644 N N . ALA A 1 362 ? -22.804 -12.086 9.746 1.00 88.69 362 ALA A N 1
ATOM 2645 C CA . ALA A 1 362 ? -22.773 -12.558 11.128 1.00 88.69 362 ALA A CA 1
ATOM 2646 C C . ALA A 1 362 ? -21.804 -11.731 11.990 1.00 88.69 362 ALA A C 1
ATOM 2648 O O . ALA A 1 362 ? -21.010 -10.941 11.482 1.00 88.69 362 ALA A O 1
ATOM 2649 N N . VAL A 1 363 ? -21.877 -11.898 13.314 1.00 80.94 363 VAL A N 1
ATOM 2650 C CA . VAL A 1 363 ? -20.910 -11.278 14.237 1.00 80.94 363 VAL A CA 1
ATOM 2651 C C . VAL A 1 363 ? -19.505 -11.763 13.878 1.00 80.94 363 VAL A C 1
ATOM 2653 O O . VAL A 1 363 ? -19.316 -12.954 13.641 1.00 80.94 363 VAL A O 1
ATOM 2656 N N . ASN A 1 364 ? -18.533 -10.850 13.882 1.00 79.81 364 ASN A N 1
ATOM 2657 C CA . ASN A 1 364 ? -17.128 -11.084 13.534 1.00 79.81 364 ASN A CA 1
ATOM 2658 C C . ASN A 1 364 ? -16.845 -11.368 12.051 1.00 79.81 364 ASN A C 1
ATOM 2660 O O . ASN A 1 364 ? -15.682 -11.574 11.708 1.00 79.81 364 ASN A O 1
ATOM 2664 N N . ASP A 1 365 ? -17.849 -11.334 11.167 1.00 89.44 365 ASP A N 1
ATOM 2665 C CA . ASP A 1 365 ? -17.577 -11.346 9.729 1.00 89.44 365 ASP A CA 1
ATOM 2666 C C . ASP A 1 365 ? -16.758 -10.099 9.362 1.00 89.44 365 ASP A C 1
ATOM 2668 O O . ASP A 1 365 ? -17.137 -8.971 9.683 1.00 89.44 365 ASP A O 1
ATOM 2672 N N . VAL A 1 366 ? -15.630 -10.297 8.682 1.00 87.25 366 VAL A N 1
ATOM 2673 C CA . VAL A 1 366 ? -14.765 -9.220 8.198 1.00 87.25 366 VAL A CA 1
ATOM 2674 C C . VAL A 1 366 ? -15.153 -8.886 6.768 1.00 87.25 366 VAL A C 1
ATOM 2676 O O . VAL A 1 366 ? -15.064 -9.731 5.872 1.00 87.25 366 VAL A O 1
ATOM 2679 N N . ILE A 1 367 ? -15.571 -7.644 6.557 1.00 95.50 367 ILE A N 1
ATOM 2680 C CA . ILE A 1 367 ? -15.952 -7.116 5.254 1.00 95.50 367 ILE A CA 1
ATOM 2681 C C . ILE A 1 367 ? -14.796 -6.313 4.667 1.00 95.50 367 ILE A C 1
ATOM 2683 O O . ILE A 1 367 ? -14.275 -5.394 5.300 1.00 95.50 367 ILE A O 1
ATOM 2687 N N . THR A 1 368 ? -14.435 -6.643 3.433 1.00 96.25 368 THR A N 1
ATOM 2688 C CA . THR A 1 368 ? -13.520 -5.871 2.588 1.00 96.25 368 THR A CA 1
ATOM 2689 C C . THR A 1 368 ? -14.123 -5.704 1.198 1.00 96.25 368 THR A C 1
ATOM 2691 O O . THR A 1 368 ? -15.118 -6.337 0.845 1.00 96.25 368 THR A O 1
ATOM 2694 N N . ALA A 1 369 ? -13.533 -4.842 0.386 1.00 97.62 369 ALA A N 1
ATOM 2695 C CA . ALA A 1 369 ? -13.898 -4.658 -1.003 1.00 97.62 369 ALA A CA 1
ATOM 2696 C C . ALA A 1 369 ? -12.647 -4.439 -1.859 1.00 97.62 369 ALA A C 1
ATOM 2698 O O . ALA A 1 369 ? -11.607 -3.984 -1.379 1.00 97.62 369 ALA A O 1
ATOM 2699 N N . LYS A 1 370 ? -12.754 -4.772 -3.142 1.00 97.12 370 LYS A N 1
ATOM 2700 C CA . LYS A 1 370 ? -11.747 -4.486 -4.166 1.00 97.12 370 LYS A CA 1
ATOM 2701 C C . LYS A 1 370 ? -12.419 -3.821 -5.358 1.00 97.12 370 LYS A C 1
ATOM 2703 O O . LYS A 1 370 ? -13.587 -4.095 -5.626 1.00 97.12 370 LYS A O 1
ATOM 2708 N N . ALA A 1 371 ? -11.690 -2.977 -6.072 1.00 96.88 371 ALA A N 1
ATOM 2709 C CA . ALA A 1 371 ? -12.156 -2.351 -7.302 1.00 96.88 371 ALA A CA 1
ATOM 2710 C C . ALA A 1 371 ? -11.412 -2.936 -8.506 1.00 96.88 371 ALA A C 1
ATOM 2712 O O . ALA A 1 371 ? -10.260 -3.349 -8.379 1.00 96.88 371 ALA A O 1
ATOM 2713 N N . GLN A 1 372 ? -12.070 -2.961 -9.661 1.00 96.31 372 GLN A N 1
ATOM 2714 C CA . GLN A 1 372 ? -11.452 -3.296 -10.937 1.00 96.31 372 GLN A CA 1
ATOM 2715 C C . GLN A 1 372 ? -11.962 -2.373 -12.045 1.00 96.31 372 GLN A C 1
ATOM 2717 O O . GLN A 1 372 ? -13.143 -2.400 -12.405 1.00 96.31 372 GLN A O 1
ATOM 2722 N N . GLY A 1 373 ? -11.059 -1.562 -12.578 1.00 94.00 373 GLY A N 1
ATOM 2723 C CA . GLY A 1 373 ? -11.231 -0.768 -13.781 1.00 94.00 373 GLY A CA 1
ATOM 2724 C C . GLY A 1 373 ? -11.027 -1.595 -15.054 1.00 94.00 373 GLY A C 1
ATOM 2725 O O . GLY A 1 373 ? -10.428 -2.669 -15.035 1.00 94.00 373 GLY A O 1
ATOM 2726 N N . SER A 1 374 ? -11.528 -1.105 -16.187 1.00 91.31 374 SER A N 1
ATOM 2727 C CA . SER A 1 374 ? -11.291 -1.752 -17.484 1.00 91.31 374 SER A CA 1
ATOM 2728 C C . SER A 1 374 ? -9.810 -1.662 -17.867 1.00 91.31 374 SER A C 1
ATOM 2730 O O . SER A 1 374 ? -9.279 -0.563 -17.956 1.00 91.31 374 SER A O 1
ATOM 2732 N N . GLY A 1 375 ? -9.160 -2.803 -18.122 1.00 87.25 375 GLY A N 1
ATOM 2733 C CA . GLY A 1 375 ? -7.719 -2.871 -18.423 1.00 87.25 375 GLY A CA 1
ATOM 2734 C C . GLY A 1 375 ? -6.805 -2.823 -17.190 1.00 87.25 375 GLY A C 1
ATOM 2735 O O . GLY A 1 375 ? -5.605 -3.052 -17.312 1.00 87.25 375 GLY A O 1
ATOM 2736 N N . GLU A 1 376 ? -7.376 -2.596 -16.007 1.00 92.38 376 GLU A N 1
ATOM 2737 C CA . GLU A 1 376 ? -6.682 -2.578 -14.721 1.00 92.38 376 GLU A CA 1
ATOM 2738 C C . GLU A 1 376 ? -6.917 -3.885 -13.935 1.00 92.38 376 GLU A C 1
ATOM 2740 O O . GLU A 1 376 ? -7.794 -4.704 -14.247 1.00 92.38 376 GLU A O 1
ATOM 2745 N N . SER A 1 377 ? -6.131 -4.081 -12.877 1.00 92.62 377 SER A N 1
ATOM 2746 C CA . SER A 1 377 ? -6.152 -5.287 -12.048 1.00 92.62 377 SER A CA 1
ATOM 2747 C C . SER A 1 377 ? -6.752 -5.062 -10.663 1.00 92.62 377 SER A C 1
ATOM 2749 O O . SER A 1 377 ? -6.588 -4.023 -10.028 1.00 92.62 377 SER A O 1
ATOM 2751 N N . MET A 1 378 ? -7.389 -6.108 -10.139 1.00 93.12 378 MET A N 1
ATOM 2752 C CA . MET A 1 378 ? -8.032 -6.127 -8.821 1.00 93.12 378 MET A CA 1
ATOM 2753 C C . MET A 1 378 ? -7.062 -6.584 -7.708 1.00 93.12 378 MET A C 1
ATOM 2755 O O . MET A 1 378 ? -7.288 -7.593 -7.029 1.00 93.12 378 MET A O 1
ATOM 2759 N N . CYS A 1 379 ? -5.940 -5.879 -7.544 1.00 89.38 379 CYS A N 1
ATOM 2760 C CA . CYS A 1 379 ? -4.868 -6.268 -6.612 1.00 89.38 379 CYS A CA 1
ATOM 2761 C C . CYS A 1 379 ? -4.902 -5.556 -5.253 1.00 89.38 379 CYS A C 1
ATOM 2763 O O . CYS A 1 379 ? -4.400 -6.119 -4.282 1.00 89.38 379 CYS A O 1
ATOM 2765 N N . LEU A 1 380 ? -5.525 -4.379 -5.148 1.00 90.12 380 LEU A N 1
ATOM 2766 C CA . LEU A 1 380 ? -5.585 -3.613 -3.898 1.00 90.12 380 LEU A CA 1
ATOM 2767 C C . LEU A 1 380 ? -6.887 -3.885 -3.128 1.00 90.12 380 LEU A C 1
ATOM 2769 O O . LEU A 1 380 ? -7.951 -4.082 -3.718 1.00 90.12 380 LEU A O 1
ATOM 2773 N N . VAL A 1 381 ? -6.789 -3.922 -1.796 1.00 90.50 381 VAL A N 1
ATOM 2774 C CA . VAL A 1 381 ? -7.896 -4.214 -0.867 1.00 90.50 381 VAL A CA 1
ATOM 2775 C C . VAL A 1 381 ? -8.240 -2.954 -0.077 1.00 90.50 381 VAL A C 1
ATOM 2777 O O . VAL A 1 381 ? -7.350 -2.198 0.303 1.00 90.50 381 VAL A O 1
ATOM 2780 N N . SER A 1 382 ? -9.529 -2.739 0.181 1.00 91.12 382 SER A N 1
ATOM 2781 C CA . SER A 1 382 ? -10.028 -1.685 1.065 1.00 91.12 382 SER A CA 1
ATOM 2782 C C . SER A 1 382 ? -9.558 -1.830 2.517 1.00 91.12 382 SER A C 1
ATOM 2784 O O . SER A 1 382 ? -8.991 -2.845 2.929 1.00 91.12 382 SER A O 1
ATOM 2786 N N . ASN A 1 383 ? -9.938 -0.864 3.356 1.00 83.75 383 ASN A N 1
ATOM 2787 C CA . ASN A 1 383 ? -10.005 -1.085 4.798 1.00 83.75 383 ASN A CA 1
ATOM 2788 C C . ASN A 1 383 ? -10.895 -2.300 5.134 1.00 83.75 383 ASN A C 1
ATOM 2790 O O . ASN A 1 383 ? -11.843 -2.618 4.411 1.00 83.75 383 ASN A O 1
ATOM 2794 N N . SER A 1 384 ? -10.589 -2.962 6.249 1.00 85.88 384 SER A N 1
ATOM 2795 C CA . SER A 1 384 ? -11.393 -4.063 6.788 1.00 85.88 384 SER A CA 1
ATOM 2796 C C . SER A 1 384 ? -12.384 -3.537 7.821 1.00 85.88 384 SER A C 1
ATOM 2798 O O . SER A 1 384 ? -12.001 -2.767 8.701 1.00 85.88 384 SER A O 1
ATOM 2800 N N . VAL A 1 385 ? -13.646 -3.956 7.731 1.00 85.25 385 VAL A N 1
ATOM 2801 C CA . VAL A 1 385 ? -14.692 -3.617 8.706 1.00 85.25 385 VAL A CA 1
ATOM 2802 C C . VAL A 1 385 ? -15.271 -4.898 9.285 1.00 85.25 385 VAL A C 1
ATOM 2804 O O . VAL A 1 385 ? -15.892 -5.683 8.573 1.00 85.25 385 VAL A O 1
ATOM 2807 N N . THR A 1 386 ? -15.082 -5.106 10.585 1.00 84.38 386 THR A N 1
ATOM 2808 C CA . THR A 1 386 ? -15.658 -6.251 11.294 1.00 84.38 386 THR A CA 1
ATOM 2809 C C . THR A 1 386 ? -17.096 -5.947 11.684 1.00 84.38 386 THR A C 1
ATOM 2811 O O . THR A 1 386 ? -17.379 -4.945 12.344 1.00 84.38 386 THR A O 1
ATOM 2814 N N . ALA A 1 387 ? -18.011 -6.819 11.281 1.00 85.00 387 ALA A N 1
ATOM 2815 C CA . ALA A 1 387 ? -19.411 -6.696 11.620 1.00 85.00 387 ALA A CA 1
ATOM 2816 C C . ALA A 1 387 ? -19.654 -6.996 13.100 1.00 85.00 387 ALA A C 1
ATOM 2818 O O . ALA A 1 387 ? -19.171 -7.991 13.650 1.00 85.00 387 ALA A O 1
ATOM 2819 N N . ASN A 1 388 ? -20.449 -6.140 13.735 1.00 79.19 388 ASN A N 1
ATOM 2820 C CA . ASN A 1 388 ? -20.802 -6.265 15.140 1.00 79.19 388 ASN A CA 1
ATOM 2821 C C . ASN A 1 388 ? -22.325 -6.230 15.295 1.00 79.19 388 ASN A C 1
ATOM 2823 O O . ASN A 1 388 ? -23.024 -5.459 14.635 1.00 79.19 388 ASN A O 1
ATOM 2827 N N . SER A 1 389 ? -22.865 -7.075 16.173 1.00 73.50 389 SER A N 1
ATOM 2828 C CA . SER A 1 389 ? -24.276 -7.000 16.557 1.00 73.50 389 SER A CA 1
ATOM 2829 C C . SER A 1 389 ? -24.574 -5.739 17.362 1.00 73.50 389 SER A C 1
ATOM 2831 O O . SER A 1 389 ? -25.728 -5.322 17.387 1.00 73.50 389 SER A O 1
ATOM 2833 N N . CYS A 1 390 ? -23.558 -5.109 17.958 1.00 72.88 390 CYS A N 1
ATOM 2834 C CA . CYS A 1 390 ? -23.700 -3.950 18.825 1.00 72.88 390 CYS A CA 1
ATOM 2835 C C . CYS A 1 390 ? -23.032 -2.705 18.261 1.00 72.88 390 CYS A C 1
ATOM 2837 O O . CYS A 1 390 ? -21.848 -2.694 17.945 1.00 72.88 390 CYS A O 1
ATOM 2839 N N . ASN A 1 391 ? -23.813 -1.636 18.166 1.00 68.69 391 ASN A N 1
ATOM 2840 C CA . ASN A 1 391 ? -23.387 -0.315 17.738 1.00 68.69 391 ASN A CA 1
ATOM 2841 C C . ASN A 1 391 ? -24.096 0.764 18.573 1.00 68.69 391 ASN A C 1
ATOM 2843 O O . ASN A 1 391 ? -24.957 0.477 19.409 1.00 68.69 391 ASN A O 1
ATOM 2847 N N . SER A 1 392 ? -23.742 2.025 18.336 1.00 65.94 392 SER A N 1
ATOM 2848 C CA . SER A 1 392 ? -24.299 3.180 19.051 1.00 65.94 392 SER A CA 1
ATOM 2849 C C . SER A 1 392 ? -25.826 3.299 18.974 1.00 65.94 392 SER A C 1
ATOM 2851 O O . SER A 1 392 ? -26.416 3.961 19.821 1.00 65.94 392 SER A O 1
ATOM 2853 N N . THR A 1 393 ? -26.471 2.664 17.991 1.00 65.81 393 THR A N 1
ATOM 2854 C CA . THR A 1 393 ? -27.921 2.760 17.765 1.00 65.81 393 THR A CA 1
ATOM 2855 C C . THR A 1 393 ? -28.710 1.671 18.498 1.00 65.81 393 THR A C 1
ATOM 2857 O O . THR A 1 393 ? -29.873 1.883 18.826 1.00 65.81 393 THR A O 1
ATOM 2860 N N . ASN A 1 394 ? -28.114 0.505 18.772 1.00 73.19 394 ASN A N 1
ATOM 2861 C CA . ASN A 1 394 ? -28.830 -0.646 19.346 1.00 73.19 394 ASN A CA 1
ATOM 2862 C C . ASN A 1 394 ? -28.277 -1.152 20.694 1.00 73.19 394 ASN A C 1
ATOM 2864 O O . ASN A 1 394 ? -28.858 -2.070 21.290 1.00 73.19 394 ASN A O 1
ATOM 2868 N N . LYS A 1 395 ? -27.185 -0.555 21.186 1.00 79.25 395 LYS A N 1
ATOM 2869 C CA . LYS A 1 395 ? -26.637 -0.799 22.522 1.00 79.25 395 LYS A CA 1
ATOM 2870 C C . LYS A 1 395 ? -27.519 -0.132 23.593 1.00 79.25 395 LYS A C 1
ATOM 2872 O O . LYS A 1 395 ? -27.838 1.049 23.446 1.00 79.25 395 LYS A O 1
ATOM 2877 N N . PRO A 1 396 ? -27.906 -0.837 24.675 1.00 86.94 396 PRO A N 1
ATOM 2878 C CA . PRO A 1 396 ? -28.608 -0.207 25.788 1.00 86.94 396 PRO A CA 1
ATOM 2879 C C . PRO A 1 396 ? -27.801 0.919 26.438 1.00 86.94 396 PRO A C 1
ATOM 2881 O O . PRO A 1 396 ? -26.567 0.887 26.462 1.00 86.94 396 PRO A O 1
ATOM 2884 N N . ALA A 1 397 ? -28.505 1.877 27.041 1.00 87.81 397 ALA A N 1
ATOM 2885 C CA . ALA A 1 397 ? -27.880 2.904 27.868 1.00 87.81 397 ALA A CA 1
ATOM 2886 C C . ALA A 1 397 ? -27.196 2.286 29.101 1.00 87.81 397 ALA A C 1
ATOM 2888 O O . ALA A 1 397 ? -27.632 1.258 29.611 1.00 87.81 397 ALA A O 1
ATOM 2889 N N . THR A 1 398 ? -26.143 2.926 29.606 1.00 87.81 398 THR A N 1
ATOM 2890 C CA . THR A 1 398 ? -25.494 2.550 30.872 1.00 87.81 398 THR A CA 1
ATOM 2891 C C . THR A 1 398 ? -26.499 2.639 32.029 1.00 87.81 398 THR A C 1
ATOM 2893 O O . THR A 1 398 ? -27.202 3.651 32.106 1.00 87.81 398 THR A O 1
ATOM 2896 N N . PRO A 1 399 ? -26.595 1.646 32.936 1.00 90.81 399 PRO A N 1
ATOM 2897 C CA . PRO A 1 399 ? -27.498 1.718 34.078 1.00 90.81 399 PRO A CA 1
ATOM 2898 C C . PRO A 1 399 ? -27.270 2.969 34.917 1.00 90.81 399 PRO A C 1
ATOM 2900 O O . PRO A 1 399 ? -26.142 3.300 35.268 1.00 90.81 399 PRO A O 1
ATOM 2903 N N . THR A 1 400 ? -28.348 3.658 35.273 1.00 92.50 400 THR A N 1
ATOM 2904 C CA . THR A 1 400 ? -28.292 4.770 36.225 1.00 92.50 400 THR A CA 1
ATOM 2905 C C . THR A 1 400 ? -28.653 4.240 37.602 1.00 92.50 400 THR A C 1
ATOM 2907 O O . THR A 1 400 ? -29.778 3.791 37.813 1.00 92.50 400 THR A O 1
ATOM 2910 N N . LEU A 1 401 ? -27.707 4.268 38.540 1.00 91.19 401 LEU A N 1
ATOM 2911 C CA . LEU A 1 401 ? -27.953 3.849 39.919 1.00 91.19 401 LEU A CA 1
ATOM 2912 C C . LEU A 1 401 ? -28.431 5.044 40.740 1.00 91.19 401 LEU A C 1
ATOM 2914 O O . LEU A 1 401 ? -27.718 6.035 40.874 1.00 91.19 401 LEU A O 1
ATOM 2918 N N . ASN A 1 402 ? -29.621 4.938 41.323 1.00 88.44 402 ASN A N 1
ATOM 2919 C CA . ASN A 1 402 ? -30.148 5.960 42.225 1.00 88.44 402 ASN A CA 1
ATOM 2920 C C . ASN A 1 402 ? -29.534 5.825 43.617 1.00 88.44 402 ASN A C 1
ATOM 2922 O O . ASN A 1 402 ? -29.366 6.815 44.324 1.00 88.44 402 ASN A O 1
ATOM 2926 N N . CYS A 1 403 ? -29.236 4.591 44.022 1.00 85.12 403 CYS A N 1
ATOM 2927 C CA . CYS A 1 403 ? -28.566 4.305 45.275 1.00 85.12 403 CYS A CA 1
ATOM 2928 C C . CYS A 1 403 ? -28.049 2.864 45.316 1.00 85.12 403 CYS A C 1
ATOM 2930 O O . CYS A 1 403 ? -28.535 1.960 44.633 1.00 85.12 403 CYS A O 1
ATOM 2932 N N . TYR A 1 404 ? -27.073 2.667 46.188 1.00 83.44 404 TYR A N 1
ATOM 2933 C CA . TYR A 1 404 ? -26.594 1.385 46.675 1.00 83.44 404 TYR A CA 1
ATOM 2934 C C . TYR A 1 404 ? -26.136 1.641 48.110 1.00 83.44 404 TYR A C 1
ATOM 2936 O O . TYR A 1 404 ? -25.533 2.678 48.392 1.00 83.44 404 TYR A O 1
ATOM 2944 N N . THR A 1 405 ? -26.465 0.757 49.048 1.00 71.31 405 THR A N 1
ATOM 2945 C CA . THR A 1 405 ? -26.010 0.920 50.435 1.00 71.31 405 THR A CA 1
ATOM 2946 C C . THR A 1 405 ? -25.218 -0.295 50.879 1.00 71.31 405 THR A C 1
ATOM 2948 O O . THR A 1 405 ? -25.413 -1.406 50.395 1.00 71.31 405 THR A O 1
ATOM 2951 N N . THR A 1 406 ? -24.328 -0.088 51.844 1.00 65.19 406 THR A N 1
ATOM 2952 C CA . THR A 1 406 ? -23.527 -1.152 52.464 1.00 65.19 406 THR A CA 1
ATOM 2953 C C . THR A 1 406 ? -24.374 -2.145 53.272 1.00 65.19 406 THR A C 1
ATOM 2955 O O . THR A 1 406 ? -23.913 -3.231 53.598 1.00 65.19 406 THR A O 1
ATOM 2958 N N . SER A 1 407 ? -25.632 -1.810 53.588 1.00 65.50 407 SER A N 1
ATOM 2959 C CA . SER A 1 407 ? -26.480 -2.596 54.498 1.00 65.50 407 SER A CA 1
ATOM 2960 C C . SER A 1 407 ? -27.805 -3.086 53.901 1.00 65.50 407 SER A C 1
ATOM 2962 O O . SER A 1 407 ? -28.503 -3.861 54.564 1.00 65.50 407 SER A O 1
ATOM 2964 N N . LYS A 1 408 ? -28.163 -2.651 52.684 1.00 80.31 408 LYS A N 1
ATOM 2965 C CA . LYS A 1 408 ? -29.407 -2.985 51.956 1.00 80.31 408 LYS A CA 1
ATOM 2966 C C . LYS A 1 408 ? -29.089 -3.286 50.489 1.00 80.31 408 LYS A C 1
ATOM 2968 O O . LYS A 1 408 ? -27.995 -3.758 50.216 1.00 80.31 408 LYS A O 1
ATOM 2973 N N . GLY A 1 409 ? -30.041 -3.076 49.583 1.00 86.25 409 GLY A N 1
ATOM 2974 C CA . GLY A 1 409 ? -29.958 -3.394 48.163 1.00 86.25 409 GLY A CA 1
ATOM 2975 C C . GLY A 1 409 ? -29.440 -2.279 47.245 1.00 86.25 409 GLY A C 1
ATOM 2976 O O . GLY A 1 409 ? -28.861 -1.285 47.688 1.00 86.25 409 GLY A O 1
ATOM 2977 N N . ILE A 1 410 ? -29.678 -2.467 45.942 1.00 88.06 410 ILE A N 1
ATOM 2978 C CA . ILE A 1 410 ? -29.349 -1.531 44.852 1.00 88.06 410 ILE A CA 1
ATOM 2979 C C . ILE A 1 410 ? -30.650 -1.104 44.174 1.00 88.06 410 ILE A C 1
ATOM 2981 O O . ILE A 1 410 ? -31.506 -1.946 43.896 1.00 88.06 410 ILE A O 1
ATOM 2985 N N . THR A 1 411 ? -30.784 0.185 43.878 1.00 89.69 411 THR A N 1
ATOM 2986 C CA . THR A 1 411 ? -31.882 0.722 43.066 1.00 89.69 411 THR A CA 1
ATOM 2987 C C . THR A 1 411 ? -31.309 1.432 41.849 1.00 89.69 411 THR A C 1
ATOM 2989 O O . THR A 1 411 ? -30.434 2.290 41.989 1.00 89.69 411 THR A O 1
ATOM 2992 N N . GLY A 1 412 ? -31.840 1.126 40.667 1.00 90.88 412 GLY A N 1
ATOM 2993 C CA . GLY A 1 412 ? -31.508 1.830 39.431 1.00 90.88 412 GLY A CA 1
ATOM 2994 C C . GLY A 1 412 ? -32.737 2.223 38.619 1.00 90.88 412 GLY A C 1
ATOM 2995 O O . GLY A 1 412 ? -33.855 1.795 38.904 1.00 90.88 412 GLY A O 1
ATOM 2996 N N . THR A 1 413 ? -32.528 3.091 37.635 1.00 90.75 413 THR A N 1
ATOM 2997 C CA . THR A 1 413 ? -33.557 3.644 36.735 1.00 90.75 413 THR A CA 1
ATOM 2998 C C . THR A 1 413 ? -33.221 3.333 35.280 1.00 90.75 413 THR A C 1
ATOM 3000 O O . THR A 1 413 ? -32.561 2.335 35.048 1.00 90.75 413 THR A O 1
ATOM 3003 N N . ASN A 1 414 ? -33.720 4.107 34.305 1.00 90.06 414 ASN A N 1
ATOM 3004 C CA . ASN A 1 414 ? -33.394 4.058 32.869 1.00 90.06 414 ASN A CA 1
ATOM 3005 C C . ASN A 1 414 ? -33.451 2.688 32.157 1.00 90.06 414 ASN A C 1
ATOM 3007 O O . ASN A 1 414 ? -32.918 2.537 31.056 1.00 90.06 414 ASN A O 1
ATOM 3011 N N . LEU A 1 415 ? -34.132 1.703 32.745 1.00 89.25 415 LEU A N 1
ATOM 3012 C CA . LEU A 1 415 ? -34.395 0.422 32.104 1.00 89.25 415 LEU A CA 1
ATOM 3013 C C . LEU A 1 415 ? -35.527 0.579 31.074 1.00 89.25 415 LEU A C 1
ATOM 3015 O O . LEU A 1 415 ? -36.571 1.178 31.355 1.00 89.25 415 LEU A O 1
ATOM 3019 N N . SER A 1 416 ? -35.333 0.020 29.881 1.00 89.94 416 SER A N 1
ATOM 3020 C CA . SER A 1 416 ? -36.353 -0.019 28.826 1.00 89.94 416 SER A CA 1
ATOM 3021 C C . SER A 1 416 ? -37.034 -1.383 28.762 1.00 89.94 416 SER A C 1
ATOM 3023 O O . SER A 1 416 ? -36.450 -2.406 29.118 1.00 89.94 416 SER A O 1
ATOM 3025 N N . THR A 1 417 ? -38.282 -1.421 28.290 1.00 87.62 417 THR A N 1
ATOM 3026 C CA . THR A 1 417 ? -38.971 -2.693 28.024 1.00 87.62 417 THR A CA 1
ATOM 3027 C C . THR A 1 417 ? -38.194 -3.517 26.996 1.00 87.62 417 THR A C 1
ATOM 3029 O O . THR A 1 417 ? -37.715 -2.982 26.000 1.00 87.62 417 THR A O 1
ATOM 3032 N N . GLY A 1 418 ? -38.069 -4.825 27.240 1.00 84.75 418 GLY A N 1
ATOM 3033 C CA . GLY A 1 418 ? -37.285 -5.726 26.391 1.00 84.75 418 GLY A CA 1
ATOM 3034 C C . GLY A 1 418 ? -35.788 -5.752 26.712 1.00 84.75 418 GLY A C 1
ATOM 3035 O O . GLY A 1 418 ? -35.045 -6.433 26.011 1.00 84.75 418 GLY A O 1
ATOM 3036 N N . TRP A 1 419 ? -35.332 -5.047 27.752 1.00 88.44 419 TRP A N 1
ATOM 3037 C CA . TRP A 1 419 ? -33.980 -5.194 28.293 1.00 88.44 419 TRP A CA 1
ATOM 3038 C C . TRP A 1 419 ? -33.990 -6.013 29.590 1.00 88.44 419 TRP A C 1
ATOM 3040 O O . TRP A 1 419 ? -34.943 -5.949 30.366 1.00 88.44 419 TRP A O 1
ATOM 3050 N N . THR A 1 420 ? -32.912 -6.754 29.827 1.00 86.50 420 THR A N 1
ATOM 3051 C CA . THR A 1 420 ? -32.633 -7.505 31.059 1.00 86.50 420 THR A CA 1
ATOM 3052 C C . THR A 1 420 ? -31.601 -6.757 31.893 1.00 86.50 420 THR A C 1
ATOM 3054 O O . THR A 1 420 ? -30.651 -6.229 31.325 1.00 86.50 420 THR A O 1
ATOM 3057 N N . ILE A 1 421 ? -31.764 -6.710 33.217 1.00 88.44 421 ILE A N 1
ATOM 3058 C CA . ILE A 1 421 ? -30.770 -6.166 34.155 1.00 88.44 421 ILE A CA 1
ATOM 3059 C C . ILE A 1 421 ? -29.986 -7.297 34.821 1.00 88.44 421 ILE A C 1
ATOM 3061 O O . ILE A 1 421 ? -30.567 -8.280 35.277 1.00 88.44 421 ILE A O 1
ATOM 3065 N N . HIS A 1 422 ? -28.672 -7.119 34.907 1.00 87.75 422 HIS A N 1
ATOM 3066 C CA . HIS A 1 422 ? -27.729 -8.043 35.530 1.00 87.75 422 HIS A CA 1
ATOM 3067 C C . HIS A 1 422 ? -27.051 -7.365 36.722 1.00 87.75 422 HIS A C 1
ATOM 3069 O O . HIS A 1 422 ? -26.625 -6.216 36.599 1.00 87.75 422 HIS A O 1
ATOM 3075 N N . VAL A 1 423 ? -26.957 -8.049 37.868 1.00 87.75 423 VAL A N 1
ATOM 3076 C CA . VAL A 1 423 ? -26.267 -7.557 39.076 1.00 87.75 423 VAL A CA 1
ATOM 3077 C C . VAL A 1 423 ? -25.360 -8.664 39.616 1.00 87.75 423 VAL A C 1
ATOM 3079 O O . VAL A 1 423 ? -25.743 -9.435 40.493 1.00 87.75 423 VAL A O 1
ATOM 3082 N N . ASP A 1 424 ? -24.133 -8.734 39.110 1.00 86.75 424 ASP A N 1
ATOM 3083 C CA . ASP A 1 424 ? -23.198 -9.824 39.406 1.00 86.75 424 ASP A CA 1
ATOM 3084 C C . ASP A 1 424 ? -22.259 -9.451 40.552 1.00 86.75 424 ASP A C 1
ATOM 3086 O O . ASP A 1 424 ? -21.664 -8.380 40.515 1.00 86.75 424 ASP A O 1
ATOM 3090 N N . ASN A 1 425 ? -22.061 -10.328 41.544 1.00 84.25 425 ASN A N 1
ATOM 3091 C CA . ASN A 1 425 ? -20.995 -10.161 42.543 1.00 84.25 425 ASN A CA 1
ATOM 3092 C C . ASN A 1 425 ? -19.743 -10.905 42.071 1.00 84.25 425 ASN A C 1
ATOM 3094 O O . ASN A 1 425 ? -19.609 -12.124 42.203 1.00 84.25 425 ASN A O 1
ATOM 3098 N N . ILE A 1 426 ? -18.825 -10.124 41.520 1.00 81.12 426 ILE A N 1
ATOM 3099 C CA . ILE A 1 426 ? -17.644 -10.584 40.794 1.00 81.12 426 ILE A CA 1
ATOM 3100 C C . ILE A 1 426 ? -16.628 -11.194 41.763 1.00 81.12 426 ILE A C 1
ATOM 3102 O O . ILE A 1 426 ? -16.091 -12.271 41.509 1.00 81.12 426 ILE A O 1
ATOM 3106 N N . THR A 1 427 ? -16.471 -10.587 42.949 1.00 79.25 427 THR A N 1
ATOM 3107 C CA . THR A 1 427 ? -15.565 -11.078 44.002 1.00 79.25 427 THR A CA 1
ATOM 3108 C C . THR A 1 427 ? -15.904 -12.502 44.433 1.00 79.25 427 THR A C 1
ATOM 3110 O O . THR A 1 427 ? -15.023 -13.280 44.788 1.00 79.25 427 THR A O 1
ATOM 3113 N N . ARG A 1 428 ? -17.190 -12.857 44.405 1.00 77.81 428 ARG A N 1
ATOM 3114 C CA . ARG A 1 428 ? -17.675 -14.182 44.806 1.00 77.81 428 ARG A CA 1
ATOM 3115 C C . ARG A 1 428 ? -18.004 -15.088 43.621 1.00 77.81 428 ARG A C 1
ATOM 3117 O O . ARG A 1 428 ? -18.496 -16.188 43.847 1.00 77.81 428 ARG A O 1
ATOM 3124 N N . SER A 1 429 ? -17.755 -14.630 42.391 1.00 74.81 429 SER A N 1
ATOM 3125 C CA . SER A 1 429 ? -18.108 -15.335 41.152 1.00 74.81 429 SER A CA 1
ATOM 3126 C C . SER A 1 429 ? -19.582 -15.761 41.094 1.00 74.81 429 SER A C 1
ATOM 3128 O O . SER A 1 429 ? -19.912 -16.804 40.538 1.00 74.81 429 SER A O 1
ATOM 3130 N N . THR A 1 430 ? -20.476 -14.967 41.688 1.00 76.12 430 THR A N 1
ATOM 3131 C CA . THR A 1 430 ? -21.919 -15.225 41.643 1.00 76.12 430 THR A CA 1
ATOM 3132 C C . THR A 1 430 ? -22.559 -14.318 40.604 1.00 76.12 430 THR A C 1
ATOM 3134 O O . THR A 1 430 ? -22.589 -13.098 40.787 1.00 76.12 430 THR A O 1
ATOM 3137 N N . THR A 1 431 ? -23.091 -14.916 39.545 1.00 72.12 431 THR A N 1
ATOM 3138 C CA . THR A 1 431 ? -23.955 -14.249 38.572 1.00 72.12 431 THR A CA 1
ATOM 3139 C C . THR A 1 431 ? -25.389 -14.253 39.085 1.00 72.12 431 THR A C 1
ATOM 3141 O O . THR A 1 431 ? -25.921 -15.309 39.429 1.00 72.12 431 THR A O 1
ATOM 3144 N N . ASN A 1 432 ? -26.011 -13.077 39.175 1.00 70.00 432 ASN A N 1
ATOM 3145 C CA . ASN A 1 432 ? -27.423 -12.962 39.543 1.00 70.00 432 ASN A CA 1
ATOM 3146 C C . ASN A 1 432 ? -28.165 -12.253 38.412 1.00 70.00 432 ASN A C 1
ATOM 3148 O O . ASN A 1 432 ? -28.285 -11.026 38.377 1.00 70.00 432 ASN A O 1
ATOM 3152 N N . ASP A 1 433 ? -28.697 -13.075 37.513 1.00 58.28 433 ASP A N 1
ATOM 3153 C CA . ASP A 1 433 ? -29.537 -12.663 36.397 1.00 58.28 433 ASP A CA 1
ATOM 3154 C C . ASP A 1 433 ? -31.011 -12.731 36.824 1.00 58.28 433 ASP A C 1
ATOM 3156 O O . ASP A 1 433 ? -31.433 -13.713 37.441 1.00 58.28 433 ASP A O 1
ATOM 3160 N N . ASN A 1 434 ? -31.839 -11.737 36.483 1.00 60.84 434 ASN A N 1
ATOM 3161 C CA . ASN A 1 434 ? -33.287 -11.963 36.446 1.00 60.84 434 ASN A CA 1
ATOM 3162 C C . ASN A 1 434 ? -33.853 -11.633 35.068 1.00 60.84 434 ASN A C 1
ATOM 3164 O O . ASN A 1 434 ? -33.808 -10.498 34.606 1.00 60.84 434 ASN A O 1
ATOM 3168 N N . VAL A 1 435 ? -34.427 -12.667 34.459 1.00 52.72 435 VAL A N 1
ATOM 3169 C CA . VAL A 1 435 ? -34.913 -12.720 33.083 1.00 52.72 435 VAL A CA 1
ATOM 3170 C C . VAL A 1 435 ? -36.269 -12.027 32.902 1.00 52.72 435 VAL A C 1
ATOM 3172 O O . VAL A 1 435 ? -36.590 -11.619 31.794 1.00 52.72 435 VAL A O 1
ATOM 3175 N N . THR A 1 436 ? -37.071 -11.813 33.948 1.00 49.53 436 THR A N 1
ATOM 3176 C CA . THR A 1 436 ? -38.425 -11.250 33.779 1.00 49.53 436 THR A CA 1
ATOM 3177 C C . THR A 1 436 ? -39.016 -10.800 35.115 1.00 49.53 436 THR A C 1
ATOM 3179 O O . THR A 1 436 ? -39.569 -11.619 35.837 1.00 49.53 436 THR A O 1
ATOM 3182 N N . ASN A 1 437 ? -38.919 -9.506 35.435 1.00 51.56 437 ASN A N 1
ATOM 3183 C CA . ASN A 1 437 ? -39.853 -8.672 36.222 1.00 51.56 437 ASN A CA 1
ATOM 3184 C C . ASN A 1 437 ? -40.633 -9.212 37.452 1.00 51.56 437 ASN A C 1
ATOM 3186 O O . ASN A 1 437 ? -41.569 -8.543 37.876 1.00 51.56 437 ASN A O 1
ATOM 3190 N N . SER A 1 438 ? -40.251 -10.322 38.086 1.00 48.19 438 SER A N 1
ATOM 3191 C CA . SER A 1 438 ? -40.615 -10.702 39.465 1.00 48.19 438 SER A CA 1
ATOM 3192 C C . SER A 1 438 ? -39.989 -12.059 39.803 1.00 48.19 438 SER A C 1
ATOM 3194 O O . SER A 1 438 ? -40.494 -13.095 39.374 1.00 48.19 438 SER A O 1
ATOM 3196 N N . GLY A 1 439 ? -38.891 -12.085 40.563 1.00 54.88 439 GLY A N 1
ATOM 3197 C CA . GLY A 1 439 ? -38.292 -13.350 41.002 1.00 54.88 439 GLY A CA 1
ATOM 3198 C C . GLY A 1 439 ? -36.945 -13.189 41.708 1.00 54.88 439 GLY A C 1
ATOM 3199 O O . GLY A 1 439 ? -36.102 -12.392 41.297 1.00 54.88 439 GLY A O 1
ATOM 3200 N N . GLY A 1 440 ? -36.734 -13.954 42.782 1.00 69.44 440 GLY A N 1
ATOM 3201 C CA . GLY A 1 440 ? -35.490 -13.935 43.557 1.00 69.44 440 GLY A CA 1
ATOM 3202 C C . GLY A 1 440 ? -35.243 -12.606 44.280 1.00 69.44 440 GLY A C 1
ATOM 3203 O O . GLY A 1 440 ? -36.118 -12.097 44.975 1.00 69.44 440 GLY A O 1
ATOM 3204 N N . LEU A 1 441 ? -34.034 -12.053 44.133 1.00 71.31 441 LEU A N 1
ATOM 3205 C CA . LEU A 1 441 ? -33.622 -10.796 44.772 1.00 71.31 441 LEU A CA 1
ATOM 3206 C C . LEU A 1 441 ? -34.166 -9.539 44.066 1.00 71.31 441 LEU A C 1
ATOM 3208 O O . LEU A 1 441 ? -34.062 -8.453 44.632 1.00 71.31 441 LEU A O 1
ATOM 3212 N N . PHE A 1 442 ? -34.745 -9.647 42.867 1.00 79.12 442 PHE A N 1
ATOM 3213 C CA . PHE A 1 442 ? -35.284 -8.494 42.140 1.00 79.12 442 PHE A CA 1
ATOM 3214 C C . PHE A 1 442 ? -36.788 -8.310 42.375 1.00 79.12 442 PHE A C 1
ATOM 3216 O O . PHE A 1 442 ? -37.572 -9.253 42.236 1.00 79.12 442 PHE A O 1
ATOM 3223 N N . ALA A 1 443 ? -37.196 -7.074 42.677 1.00 75.19 443 ALA A N 1
ATOM 3224 C CA . ALA A 1 443 ? -38.606 -6.686 42.728 1.00 75.19 443 ALA A CA 1
ATOM 3225 C C . ALA A 1 443 ? -39.137 -6.314 41.331 1.00 75.19 443 ALA A C 1
ATOM 3227 O O . ALA A 1 443 ? -38.361 -5.969 40.438 1.00 75.19 443 ALA A O 1
ATOM 3228 N N . ALA A 1 444 ? -40.463 -6.340 41.160 1.00 79.44 444 ALA A N 1
ATOM 3229 C CA . ALA A 1 444 ? -41.101 -5.859 39.936 1.00 79.44 444 ALA A CA 1
ATOM 3230 C C . ALA A 1 444 ? -40.767 -4.371 39.710 1.00 79.44 444 ALA A C 1
ATOM 3232 O O . ALA A 1 444 ? -40.890 -3.579 40.654 1.00 79.44 444 ALA A O 1
ATOM 3233 N N . PRO A 1 445 ? -40.335 -3.973 38.500 1.00 81.25 445 PRO A N 1
ATOM 3234 C CA . PRO A 1 445 ? -40.004 -2.586 38.240 1.00 81.25 445 PRO A CA 1
ATOM 3235 C C . PRO A 1 445 ? -41.251 -1.700 38.199 1.00 81.25 445 PRO A C 1
ATOM 3237 O O . PRO A 1 445 ? -42.345 -2.144 37.850 1.00 81.25 445 PRO A O 1
ATOM 3240 N N . THR A 1 446 ? -41.074 -0.424 38.526 1.00 85.00 446 THR A N 1
ATOM 3241 C CA . THR A 1 446 ? -42.135 0.592 38.528 1.00 85.00 446 THR A CA 1
ATOM 3242 C C . THR A 1 446 ? -41.856 1.689 37.496 1.00 85.00 446 THR A C 1
ATOM 3244 O O . THR A 1 446 ? -40.713 1.909 37.096 1.00 85.00 446 THR A O 1
ATOM 3247 N N . GLY A 1 447 ? -42.904 2.388 37.048 1.00 87.75 447 GLY A N 1
ATOM 3248 C CA . GLY A 1 447 ? -42.807 3.477 36.066 1.00 87.75 447 GLY A CA 1
ATOM 3249 C C . GLY A 1 447 ? -43.123 3.052 34.627 1.00 87.75 447 GLY A C 1
ATOM 3250 O O . GLY A 1 447 ? -43.834 2.075 34.401 1.00 87.75 447 GLY A O 1
ATOM 3251 N N . SER A 1 448 ? -42.610 3.809 33.652 1.00 86.38 448 SER A N 1
ATOM 3252 C CA . SER A 1 448 ? -42.846 3.609 32.214 1.00 86.38 448 SER A CA 1
ATOM 3253 C C . SER A 1 448 ? -41.536 3.561 31.426 1.00 86.38 448 SER A C 1
ATOM 3255 O O . SER A 1 448 ? -40.592 4.285 31.733 1.00 86.38 448 SER A O 1
ATOM 3257 N N . SER A 1 449 ? -41.482 2.746 30.372 1.00 83.88 449 SER A N 1
ATOM 3258 C CA . SER A 1 449 ? -40.342 2.709 29.443 1.00 83.88 449 SER A CA 1
ATOM 3259 C C . SER A 1 449 ? -40.226 4.021 28.647 1.00 83.88 449 SER A C 1
ATOM 3261 O O . SER A 1 449 ? -41.265 4.551 28.249 1.00 83.88 449 SER A O 1
ATOM 3263 N N . PRO A 1 450 ? -39.014 4.535 28.355 1.00 75.81 450 PRO A N 1
ATOM 3264 C CA . PRO A 1 450 ? -37.689 4.019 28.718 1.00 75.81 450 PRO A CA 1
ATOM 3265 C C . PRO A 1 450 ? -37.149 4.633 30.026 1.00 75.81 450 PRO A C 1
ATOM 3267 O O . PRO A 1 450 ? -36.176 5.368 29.992 1.00 75.81 450 PRO A O 1
ATOM 3270 N N . ASN A 1 451 ? -37.790 4.401 31.177 1.00 87.56 451 ASN A N 1
ATOM 3271 C CA . ASN A 1 451 ? -37.348 4.881 32.499 1.00 87.56 451 ASN A CA 1
ATOM 3272 C C . ASN A 1 451 ? -37.873 3.995 33.647 1.00 87.56 451 ASN A C 1
ATOM 3274 O O . ASN A 1 451 ? -38.255 4.487 34.711 1.00 87.56 451 ASN A O 1
ATOM 3278 N N . LEU A 1 452 ? -37.927 2.677 33.439 1.00 90.12 452 LEU A N 1
ATOM 3279 C CA . LEU A 1 452 ? -38.347 1.752 34.490 1.00 90.12 452 LEU A CA 1
ATOM 3280 C C . LEU A 1 452 ? -37.347 1.791 35.654 1.00 90.12 452 LEU A C 1
ATOM 3282 O O . LEU A 1 452 ? -36.132 1.755 35.451 1.00 90.12 452 LEU A O 1
ATOM 3286 N N . THR A 1 453 ? -37.873 1.865 36.875 1.00 89.62 453 THR A N 1
ATOM 3287 C CA . THR A 1 453 ? -37.100 1.776 38.119 1.00 89.62 453 THR A CA 1
ATOM 3288 C C . THR A 1 453 ? -37.095 0.338 38.594 1.00 89.62 453 THR A C 1
ATOM 3290 O O . THR A 1 453 ? -38.156 -0.269 38.697 1.00 89.62 453 THR A O 1
ATOM 3293 N N . TRP A 1 454 ? -35.927 -0.206 38.915 1.00 88.44 454 TRP A N 1
ATOM 3294 C CA . TRP A 1 454 ? -35.757 -1.581 39.374 1.00 88.44 454 TRP A CA 1
ATOM 3295 C C . TRP A 1 454 ? -35.029 -1.615 40.719 1.00 88.44 454 TRP A C 1
ATOM 3297 O O . TRP A 1 454 ? -34.221 -0.744 41.041 1.00 88.44 454 TRP A O 1
ATOM 3307 N N . ASN A 1 455 ? -35.331 -2.641 41.514 1.00 87.75 455 ASN A N 1
ATOM 3308 C CA . ASN A 1 455 ? -34.752 -2.847 42.838 1.00 87.75 455 ASN A CA 1
ATOM 3309 C C . ASN A 1 455 ? -34.159 -4.250 42.935 1.00 87.75 455 ASN A C 1
ATOM 3311 O O . ASN A 1 455 ? -34.851 -5.231 42.669 1.00 87.75 455 ASN A O 1
ATOM 3315 N N . TYR A 1 456 ? -32.916 -4.333 43.394 1.00 86.88 456 TYR A N 1
ATOM 3316 C CA . TYR A 1 456 ? -32.219 -5.562 43.750 1.00 86.88 456 TYR A CA 1
ATOM 3317 C C . TYR A 1 456 ? -32.048 -5.631 45.273 1.00 86.88 456 TYR A C 1
ATOM 3319 O O . TYR A 1 456 ? -31.699 -4.636 45.900 1.00 86.88 456 TYR A O 1
ATOM 3327 N N . SER A 1 457 ? -32.332 -6.783 45.880 1.00 84.69 457 SER A N 1
ATOM 3328 C CA . SER A 1 457 ? -32.468 -6.993 47.330 1.00 84.69 457 SER A CA 1
ATOM 3329 C C . SER A 1 457 ? -33.405 -5.983 48.015 1.00 84.69 457 SER A C 1
ATOM 3331 O O . SER A 1 457 ? -33.073 -5.404 49.042 1.00 84.69 457 SER A O 1
ATOM 3333 N N . SER A 1 458 ? -34.594 -5.755 47.439 1.00 81.88 458 SER A N 1
ATOM 3334 C CA . SER A 1 458 ? -35.588 -4.754 47.896 1.00 81.88 458 SER A CA 1
ATOM 3335 C C . SER A 1 458 ? -35.125 -3.285 47.866 1.00 81.88 458 SER A C 1
ATOM 3337 O O . SER A 1 458 ? -35.775 -2.423 48.458 1.00 81.88 458 SER A O 1
ATOM 3339 N N . GLY A 1 459 ? -34.047 -2.978 47.138 1.00 82.50 459 GLY A N 1
ATOM 3340 C CA . GLY A 1 459 ? -33.562 -1.610 46.964 1.00 82.50 459 GLY A CA 1
ATOM 3341 C C . GLY A 1 459 ? -32.941 -1.033 48.236 1.00 82.50 459 GLY A C 1
ATOM 3342 O O . GLY A 1 459 ? -32.560 -1.751 49.158 1.00 82.50 459 GLY A O 1
ATOM 3343 N N . CYS A 1 460 ? -32.801 0.287 48.295 1.00 81.62 460 CYS A N 1
ATOM 3344 C CA . CYS A 1 460 ? -32.016 0.929 49.358 1.00 81.62 460 CYS A CA 1
ATOM 3345 C C . CYS A 1 460 ? -32.765 1.146 50.677 1.00 81.62 460 CYS A C 1
ATOM 3347 O O . CYS A 1 460 ? -32.138 1.485 51.679 1.00 81.62 460 CYS A O 1
ATOM 3349 N N . THR A 1 461 ? -34.087 0.978 50.689 1.00 77.50 461 THR A N 1
ATOM 3350 C CA . THR A 1 461 ? -34.946 1.284 51.844 1.00 77.50 461 THR A CA 1
ATOM 3351 C C . THR A 1 461 ? -35.426 0.041 52.600 1.00 77.50 461 THR A C 1
ATOM 3353 O O . THR A 1 461 ? -35.905 0.171 53.725 1.00 77.50 461 THR A O 1
ATOM 3356 N N . GLY A 1 462 ? -35.263 -1.167 52.046 1.00 72.50 462 GLY A N 1
ATOM 3357 C CA . GLY A 1 462 ? -35.699 -2.431 52.655 1.00 72.50 462 GLY A CA 1
ATOM 3358 C C . GLY A 1 462 ? -34.822 -3.626 52.263 1.00 72.50 462 GLY A C 1
ATOM 3359 O O . GLY A 1 462 ? -33.868 -3.471 51.512 1.00 72.50 462 GLY A O 1
ATOM 3360 N N . GLY A 1 463 ? -35.132 -4.822 52.782 1.00 69.81 463 GLY A N 1
ATOM 3361 C CA . GLY A 1 463 ? -34.517 -6.091 52.352 1.00 69.81 463 GLY A CA 1
ATOM 3362 C C . GLY A 1 463 ? -33.316 -6.604 53.157 1.00 69.81 463 GLY A C 1
ATOM 3363 O O . GLY A 1 463 ? -32.856 -5.981 54.127 1.00 69.81 463 GLY A O 1
ATOM 3364 N N . SER A 1 464 ? -32.840 -7.786 52.745 1.00 71.31 464 SER A N 1
ATOM 3365 C CA . SER A 1 464 ? -31.652 -8.454 53.289 1.00 71.31 464 SER A CA 1
ATOM 3366 C C . SER A 1 464 ? -30.377 -7.695 52.904 1.00 71.31 464 SER A C 1
ATOM 3368 O O . SER A 1 464 ? -30.290 -7.193 51.778 1.00 71.31 464 SER A O 1
ATOM 3370 N N . PRO A 1 465 ? -29.372 -7.616 53.797 1.00 75.00 465 PRO A N 1
ATOM 3371 C CA . PRO A 1 465 ? -28.099 -6.992 53.467 1.00 75.00 465 PRO A CA 1
ATOM 3372 C C . PRO A 1 465 ? -27.428 -7.693 52.291 1.00 75.00 465 PRO A C 1
ATOM 3374 O O . PRO A 1 465 ? -27.405 -8.924 52.225 1.00 75.00 465 PRO A O 1
ATOM 3377 N N . LEU A 1 466 ? -26.847 -6.910 51.387 1.00 80.62 466 LEU A N 1
ATOM 3378 C CA . LEU A 1 466 ? -25.964 -7.450 50.364 1.00 80.62 466 LEU A CA 1
ATOM 3379 C C . LEU A 1 466 ? -24.703 -8.039 50.999 1.00 80.62 466 LEU A C 1
ATOM 3381 O O . LEU A 1 466 ? -24.184 -7.533 51.997 1.00 80.62 466 LEU A O 1
ATOM 3385 N N . LEU A 1 467 ? -24.194 -9.113 50.396 1.00 81.25 467 LEU A N 1
ATOM 3386 C CA . LEU A 1 467 ? -22.893 -9.665 50.760 1.00 81.25 467 LEU A CA 1
ATOM 3387 C C . LEU A 1 467 ? -21.785 -8.703 50.334 1.00 81.25 467 LEU A C 1
ATOM 3389 O O . LEU A 1 467 ? -21.886 -8.080 49.274 1.00 81.25 467 LEU A O 1
ATOM 3393 N N . SER A 1 468 ? -20.701 -8.652 51.112 1.00 80.81 468 SER A N 1
ATOM 3394 C CA . SER A 1 468 ? -19.499 -7.913 50.727 1.00 80.81 468 SER A CA 1
ATOM 3395 C C . SER A 1 468 ? -18.970 -8.392 49.376 1.00 80.81 468 SER A C 1
ATOM 3397 O O . SER A 1 468 ? -18.880 -9.604 49.138 1.00 80.81 468 SER A O 1
ATOM 3399 N N . GLY A 1 469 ? -18.619 -7.449 48.505 1.00 82.69 469 GLY A N 1
ATOM 3400 C CA . GLY A 1 469 ? -18.088 -7.741 47.178 1.00 82.69 469 GLY A CA 1
ATOM 3401 C C . GLY A 1 469 ? -18.133 -6.552 46.223 1.00 82.69 469 GLY A C 1
ATOM 3402 O O . GLY A 1 469 ? -18.752 -5.522 46.505 1.00 82.69 469 GLY A O 1
ATOM 3403 N N . SER A 1 470 ? -17.436 -6.716 45.102 1.00 85.19 470 SER A N 1
ATOM 3404 C CA . SER A 1 470 ? -17.529 -5.855 43.925 1.00 85.19 470 SER A CA 1
ATOM 3405 C C . SER A 1 470 ? -18.714 -6.312 43.083 1.00 85.19 470 SER A C 1
ATOM 3407 O O . SER A 1 470 ? -18.770 -7.489 42.720 1.00 85.19 470 SER A O 1
ATOM 3409 N N . TYR A 1 471 ? -19.652 -5.414 42.790 1.00 85.69 471 TYR A N 1
ATOM 3410 C CA . TYR A 1 471 ? -20.820 -5.720 41.968 1.00 85.69 471 TYR A CA 1
ATOM 3411 C C . TYR A 1 471 ? -20.721 -5.058 40.595 1.00 85.69 471 TYR A C 1
ATOM 3413 O O . TYR A 1 471 ? -20.432 -3.866 40.515 1.00 85.69 471 TYR A O 1
ATOM 3421 N N . LYS A 1 472 ? -21.011 -5.817 39.535 1.00 87.25 472 LYS A N 1
ATOM 3422 C CA . LYS A 1 472 ? -21.132 -5.354 38.146 1.00 87.25 472 LYS A CA 1
ATOM 3423 C C . LYS A 1 472 ? -22.605 -5.267 37.767 1.00 87.25 472 LYS A C 1
ATOM 3425 O O . LYS A 1 472 ? -23.312 -6.269 37.828 1.00 87.25 472 LYS A O 1
ATOM 3430 N N . VAL A 1 473 ? -23.048 -4.090 37.336 1.00 89.25 473 VAL A N 1
ATOM 3431 C CA . VAL A 1 473 ? -24.434 -3.828 36.934 1.00 89.25 473 VAL A CA 1
ATOM 3432 C C . VAL A 1 473 ? -24.499 -3.439 35.462 1.00 89.25 473 VAL A C 1
ATOM 3434 O O . VAL A 1 473 ? -23.836 -2.489 35.064 1.00 89.25 473 VAL A O 1
ATOM 3437 N N . TYR A 1 474 ? -25.286 -4.133 34.641 1.00 88.88 474 TYR A N 1
ATOM 3438 C CA . TYR A 1 474 ? -25.426 -3.837 33.203 1.00 88.88 474 TYR A CA 1
ATOM 3439 C C . TYR A 1 474 ? -26.783 -4.277 32.653 1.00 88.88 474 TYR A C 1
ATOM 3441 O O . TYR A 1 474 ? -27.458 -5.118 33.247 1.00 88.88 474 TYR A O 1
ATOM 3449 N N . TYR A 1 475 ? -27.174 -3.716 31.507 1.00 89.69 475 TYR A N 1
ATOM 3450 C CA . TYR A 1 475 ? -28.343 -4.159 30.751 1.00 89.69 475 TYR A CA 1
ATOM 3451 C C . TYR A 1 475 ? -27.953 -5.021 29.559 1.00 89.69 475 TYR A C 1
ATOM 3453 O O . TYR A 1 475 ? -26.927 -4.774 28.933 1.00 89.69 475 TYR A O 1
ATOM 3461 N N . THR A 1 476 ? -28.832 -5.944 29.184 1.00 87.31 476 THR A N 1
ATOM 3462 C CA . THR A 1 476 ? -28.791 -6.664 27.908 1.00 87.31 476 THR A CA 1
ATOM 3463 C C . THR A 1 476 ? -30.064 -6.366 27.126 1.00 87.31 476 THR A C 1
ATOM 3465 O O . THR A 1 476 ? -31.162 -6.536 27.646 1.00 87.31 476 THR A O 1
ATOM 3468 N N . ASN A 1 477 ? -29.953 -5.927 25.873 1.00 86.56 477 ASN A N 1
ATOM 3469 C CA . ASN A 1 477 ? -31.098 -5.832 24.970 1.00 86.56 477 ASN A CA 1
ATOM 3470 C C . ASN A 1 477 ? -31.493 -7.241 24.519 1.00 86.56 477 ASN A C 1
ATOM 3472 O O . ASN A 1 477 ? -30.747 -7.868 23.773 1.00 86.56 477 ASN A O 1
ATOM 3476 N N . ASN A 1 478 ? -32.673 -7.726 24.906 1.00 85.12 478 ASN A N 1
ATOM 3477 C CA . ASN A 1 478 ? -33.087 -9.100 24.603 1.00 85.12 478 ASN A CA 1
ATOM 3478 C C . ASN A 1 478 ? -33.332 -9.343 23.104 1.00 85.12 478 ASN A C 1
ATOM 3480 O O . ASN A 1 478 ? -33.401 -10.492 22.683 1.00 85.12 478 ASN A O 1
ATOM 3484 N N . THR A 1 479 ? -33.457 -8.283 22.296 1.00 81.25 479 THR A N 1
ATOM 3485 C CA . THR A 1 479 ? -33.611 -8.400 20.837 1.00 81.25 479 THR A CA 1
ATOM 3486 C C . THR A 1 479 ? -32.262 -8.487 20.127 1.00 81.25 479 THR A C 1
ATOM 3488 O O . THR A 1 479 ? -32.084 -9.336 19.261 1.00 81.25 479 THR A O 1
ATOM 3491 N N . SER A 1 480 ? -31.305 -7.614 20.468 1.00 76.00 480 SER A N 1
ATOM 3492 C CA . SER A 1 480 ? -29.995 -7.562 19.791 1.00 76.00 480 SER A CA 1
ATOM 3493 C C . SER A 1 480 ? -28.894 -8.367 20.490 1.00 76.00 480 SER A C 1
ATOM 3495 O O . SER A 1 480 ? -27.822 -8.554 19.920 1.00 76.00 480 SER A O 1
ATOM 3497 N N . GLY A 1 481 ? -29.121 -8.806 21.729 1.00 80.31 481 GLY A N 1
ATOM 3498 C CA . GLY A 1 481 ? -28.098 -9.389 22.599 1.00 80.31 481 GLY A CA 1
ATOM 3499 C C . GLY A 1 481 ? -27.075 -8.371 23.113 1.00 80.31 481 GLY A C 1
ATOM 3500 O O . GLY A 1 481 ? -26.100 -8.756 23.753 1.00 80.31 481 GLY A O 1
ATOM 3501 N N . CYS A 1 482 ? -27.263 -7.077 22.834 1.00 80.44 482 CYS A N 1
ATOM 3502 C CA . CYS A 1 482 ? -26.263 -6.070 23.160 1.00 80.44 482 CYS A CA 1
ATOM 3503 C C . CYS A 1 482 ? -26.231 -5.712 24.628 1.00 80.44 482 CYS A C 1
ATOM 3505 O O . CYS A 1 482 ? -27.261 -5.394 25.217 1.00 80.44 482 CYS A O 1
ATOM 3507 N N . ILE A 1 483 ? -25.019 -5.688 25.171 1.00 84.00 483 ILE A N 1
ATOM 3508 C CA . ILE A 1 483 ? -24.751 -5.362 26.565 1.00 84.00 483 ILE A CA 1
ATOM 3509 C C . ILE A 1 483 ? -24.413 -3.870 26.680 1.00 84.00 483 ILE A C 1
ATOM 3511 O O . ILE A 1 483 ? -23.654 -3.333 25.870 1.00 84.00 483 ILE A O 1
ATOM 3515 N N . SER A 1 484 ? -24.994 -3.184 27.664 1.00 84.88 484 SER A N 1
ATOM 3516 C CA . SER A 1 484 ? -24.657 -1.798 28.002 1.00 84.88 484 SER A CA 1
ATOM 3517 C C . SER A 1 484 ? -23.214 -1.677 28.494 1.00 84.88 484 SER A C 1
ATOM 3519 O O . SER A 1 484 ? -22.566 -2.660 28.844 1.00 84.88 484 SER A O 1
ATOM 3521 N N . GLU A 1 485 ? -22.712 -0.449 28.622 1.00 81.69 485 GLU A N 1
ATOM 3522 C CA . GLU A 1 485 ? -21.584 -0.251 29.543 1.00 81.69 485 GLU A CA 1
ATOM 3523 C C . GLU A 1 485 ? -22.043 -0.593 30.968 1.00 81.69 485 GLU A C 1
ATOM 3525 O O . GLU A 1 485 ? -23.210 -0.375 31.317 1.00 81.69 485 GLU A O 1
ATOM 3530 N N . ALA A 1 486 ? -21.154 -1.185 31.763 1.00 85.06 486 ALA A N 1
ATOM 3531 C CA . ALA A 1 486 ? -21.467 -1.593 33.125 1.00 85.06 486 ALA A CA 1
ATOM 3532 C C . ALA A 1 486 ? -21.201 -0.459 34.123 1.00 85.06 486 ALA A C 1
ATOM 3534 O O . ALA A 1 486 ? -20.354 0.403 33.897 1.00 85.06 486 ALA A O 1
ATOM 3535 N N . VAL A 1 487 ? -21.896 -0.497 35.255 1.00 87.69 487 VAL A N 1
ATOM 3536 C CA . VAL A 1 487 ? -21.574 0.283 36.450 1.00 87.69 487 VAL A CA 1
ATOM 3537 C C . VAL A 1 487 ? -21.049 -0.662 37.516 1.00 87.69 487 VAL A C 1
ATOM 3539 O O . VAL A 1 487 ? -21.659 -1.696 37.789 1.00 87.69 487 VAL A O 1
ATOM 3542 N N . PHE A 1 488 ? -19.929 -0.295 38.131 1.00 86.06 488 PHE A N 1
ATOM 3543 C CA . PHE A 1 488 ? -19.320 -1.059 39.213 1.00 86.06 488 PHE A CA 1
ATOM 3544 C C . PHE A 1 488 ? -19.597 -0.392 40.555 1.00 86.06 488 PHE A C 1
ATOM 3546 O O . PHE A 1 488 ? -19.436 0.821 40.692 1.00 86.06 488 PHE A O 1
ATOM 3553 N N . VAL A 1 489 ? -20.008 -1.178 41.552 1.00 85.88 489 VAL A N 1
ATOM 3554 C CA . VAL A 1 489 ? -20.229 -0.684 42.916 1.00 85.88 489 VAL A CA 1
ATOM 3555 C C . VAL A 1 489 ? -19.565 -1.568 43.961 1.00 85.88 489 VAL A C 1
ATOM 3557 O O . VAL A 1 489 ? -19.650 -2.795 43.932 1.00 85.88 489 VAL A O 1
ATOM 3560 N N . CYS A 1 490 ? -18.924 -0.912 44.925 1.00 83.69 490 CYS A N 1
ATOM 3561 C CA . CYS A 1 490 ? -18.396 -1.541 46.125 1.00 83.69 490 CYS A CA 1
ATOM 3562 C C . CYS A 1 490 ? -19.492 -1.700 47.169 1.00 83.69 490 CYS A C 1
ATOM 3564 O O . CYS A 1 490 ? -20.097 -0.711 47.590 1.00 83.69 490 CYS A O 1
ATOM 3566 N N . VAL A 1 491 ? -19.661 -2.914 47.680 1.00 81.31 491 VAL A N 1
ATOM 3567 C CA . VAL A 1 491 ? -20.507 -3.156 48.846 1.00 81.31 491 VAL A CA 1
ATOM 3568 C C . VAL A 1 491 ? -19.651 -3.737 49.965 1.00 81.31 491 VAL A C 1
ATOM 3570 O O . VAL A 1 491 ? -19.063 -4.810 49.829 1.00 81.31 491 VAL A O 1
ATOM 3573 N N . ALA A 1 492 ? -19.602 -3.032 51.094 1.00 74.56 492 ALA A N 1
ATOM 3574 C CA . ALA A 1 492 ? -19.117 -3.562 52.364 1.00 74.56 492 ALA A CA 1
ATOM 3575 C C . ALA A 1 492 ? -20.324 -4.148 53.107 1.00 74.56 492 ALA A C 1
ATOM 3577 O O . ALA A 1 492 ? -21.025 -3.423 53.800 1.00 74.56 492 ALA A O 1
ATOM 3578 N N . GLY A 1 493 ? -20.635 -5.419 52.864 1.00 66.69 493 GLY A N 1
ATOM 3579 C CA . GLY A 1 493 ? -21.822 -6.073 53.407 1.00 66.69 493 GLY A CA 1
ATOM 3580 C C . GLY A 1 493 ? -21.789 -6.232 54.929 1.00 66.69 493 GLY A C 1
ATOM 3581 O O . GLY A 1 493 ? -20.762 -6.045 55.582 1.00 66.69 493 GLY A O 1
ATOM 3582 N N . ASN A 1 494 ? -22.921 -6.647 55.503 1.00 62.44 494 ASN A N 1
ATOM 3583 C CA . ASN A 1 494 ? -23.022 -6.968 56.929 1.00 62.44 494 ASN A CA 1
ATOM 3584 C C . ASN A 1 494 ? -22.493 -8.391 57.186 1.00 62.44 494 ASN A C 1
ATOM 3586 O O . ASN A 1 494 ? -23.201 -9.380 57.013 1.00 62.44 494 ASN A O 1
ATOM 3590 N N . GLY A 1 495 ? -21.222 -8.490 57.568 1.00 56.84 495 GLY A N 1
ATOM 3591 C CA . GLY A 1 495 ? -20.525 -9.738 57.888 1.00 56.84 495 GLY A CA 1
ATOM 3592 C C . GLY A 1 495 ? -19.017 -9.501 57.851 1.00 56.84 495 GLY A C 1
ATOM 3593 O O . GLY A 1 495 ? -18.555 -8.763 56.989 1.00 56.84 495 GLY A O 1
ATOM 3594 N N . GLY A 1 496 ? -18.260 -10.072 58.794 1.00 55.56 496 GLY A N 1
ATOM 3595 C CA . GLY A 1 496 ? -16.874 -9.712 59.161 1.00 55.56 496 GLY A CA 1
ATOM 3596 C C . GLY A 1 496 ? -15.760 -9.868 58.110 1.00 55.56 496 GLY A C 1
ATOM 3597 O O .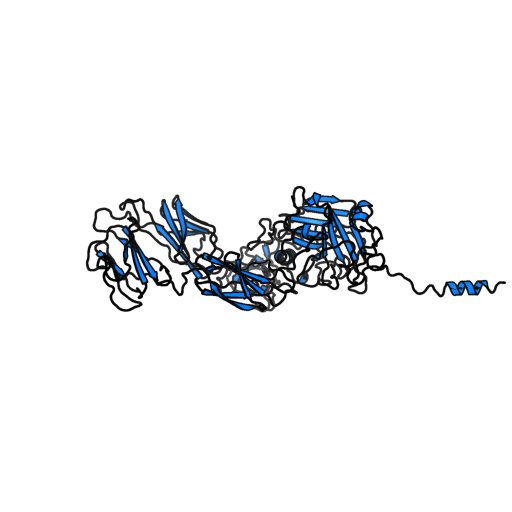 GLY A 1 496 ? -14.618 -10.135 58.465 1.00 55.56 496 GLY A O 1
ATOM 3598 N N . SER A 1 497 ? -16.048 -9.716 56.821 1.00 67.06 497 SER A N 1
ATOM 3599 C CA . SER A 1 497 ? -15.066 -9.687 55.739 1.00 67.06 497 SER A CA 1
ATOM 3600 C C . SER A 1 497 ? -15.435 -8.561 54.775 1.00 67.06 497 SER A C 1
ATOM 3602 O O . SER A 1 497 ? -16.108 -8.779 53.767 1.00 67.06 497 SER A O 1
ATOM 3604 N N . ALA A 1 498 ? -15.058 -7.331 55.125 1.00 74.88 498 ALA A N 1
ATOM 3605 C CA . ALA A 1 498 ? -15.075 -6.210 54.188 1.00 74.88 498 ALA A CA 1
ATOM 3606 C C . ALA A 1 498 ? -13.963 -6.398 53.144 1.00 74.88 498 ALA A C 1
ATOM 3608 O O . ALA A 1 498 ? -12.974 -7.069 53.426 1.00 74.88 498 ALA A O 1
ATOM 3609 N N . LEU A 1 499 ? -14.122 -5.814 51.955 1.00 81.19 499 LEU A N 1
ATOM 3610 C CA . LEU A 1 499 ? -13.054 -5.787 50.952 1.00 81.19 499 LEU A CA 1
ATOM 3611 C C . LEU A 1 499 ? -11.822 -5.051 51.495 1.00 81.19 499 LEU A C 1
ATOM 3613 O O . LEU A 1 499 ? -11.954 -4.124 52.295 1.00 81.19 499 LEU A O 1
ATOM 3617 N N . ALA A 1 500 ? -10.636 -5.410 51.002 1.00 85.62 500 ALA A N 1
ATOM 3618 C CA . ALA A 1 500 ? -9.369 -4.766 51.364 1.00 85.62 500 ALA A CA 1
ATOM 3619 C C . ALA A 1 500 ? -9.249 -3.310 50.866 1.00 85.62 500 ALA A C 1
ATOM 3621 O O . ALA A 1 500 ? -8.274 -2.625 51.170 1.00 85.62 500 ALA A O 1
ATOM 3622 N N . GLY A 1 501 ? -10.215 -2.846 50.071 1.00 86.44 501 GLY A N 1
ATOM 3623 C CA . GLY A 1 501 ? -10.265 -1.514 49.481 1.00 86.44 501 GLY A CA 1
ATOM 3624 C C . GLY A 1 501 ? -10.775 -1.564 48.044 1.00 86.44 501 GLY A C 1
ATOM 3625 O O . GLY A 1 501 ? -11.411 -2.536 47.636 1.00 86.44 501 GLY A O 1
ATOM 3626 N N . THR A 1 502 ? -10.457 -0.528 47.275 1.00 87.56 502 THR A N 1
ATOM 3627 C CA . THR A 1 502 ? -10.686 -0.450 45.825 1.00 87.56 502 THR A CA 1
ATOM 3628 C C . THR A 1 502 ? -9.354 -0.630 45.112 1.00 87.56 502 THR A C 1
ATOM 3630 O O . THR A 1 502 ? -8.331 -0.151 45.606 1.00 87.56 502 THR A O 1
ATOM 3633 N N . VAL A 1 503 ? -9.344 -1.350 43.989 1.00 91.25 503 VAL A N 1
ATOM 3634 C CA . VAL A 1 503 ? -8.135 -1.468 43.173 1.00 91.25 503 VAL A CA 1
ATOM 3635 C C . VAL A 1 503 ? -7.769 -0.087 42.627 1.00 91.25 503 VAL A C 1
ATOM 3637 O O . VAL A 1 503 ? -8.652 0.727 42.351 1.00 91.25 503 VAL A O 1
ATOM 3640 N N . ALA A 1 504 ? -6.482 0.206 42.464 1.00 93.75 504 ALA A N 1
ATOM 3641 C CA . ALA A 1 504 ? -6.078 1.453 41.820 1.00 93.75 504 ALA A CA 1
ATOM 3642 C C . ALA A 1 504 ? -6.671 1.531 40.401 1.00 93.75 504 ALA A C 1
ATOM 3644 O O . ALA A 1 504 ? -6.426 0.640 39.585 1.00 93.75 504 ALA A O 1
ATOM 3645 N N . THR A 1 505 ? -7.442 2.582 40.093 1.00 93.75 505 THR A N 1
ATOM 3646 C CA . THR A 1 505 ? -7.982 2.794 38.741 1.00 93.75 505 THR A CA 1
ATOM 3647 C C . THR A 1 505 ? -6.852 2.699 37.718 1.00 93.75 505 THR A C 1
ATOM 3649 O O . THR A 1 505 ? -5.839 3.373 37.918 1.00 93.75 505 THR A O 1
ATOM 3652 N N . PRO A 1 506 ? -6.991 1.894 36.645 1.00 95.81 506 PRO A N 1
ATOM 3653 C CA . PRO A 1 506 ? -5.958 1.802 35.626 1.00 95.81 506 PRO A CA 1
ATOM 3654 C C . PRO A 1 506 ? -5.569 3.187 35.107 1.00 95.81 506 PRO A C 1
ATOM 3656 O O . PRO A 1 506 ? -6.431 3.979 34.732 1.00 95.81 506 PRO A O 1
ATOM 3659 N N . VAL A 1 507 ? -4.275 3.485 35.078 1.00 95.50 507 VAL A N 1
ATOM 3660 C CA . VAL A 1 507 ? -3.753 4.735 34.517 1.00 95.50 507 VAL A CA 1
ATOM 3661 C C . VAL A 1 507 ? -3.031 4.403 33.228 1.00 95.50 507 VAL A C 1
ATOM 3663 O O . VAL A 1 507 ? -2.045 3.671 33.245 1.00 95.50 507 VAL A O 1
ATOM 3666 N N . ILE A 1 508 ? -3.519 4.932 32.107 1.00 95.00 508 ILE A N 1
ATOM 3667 C CA . ILE A 1 508 ? -2.848 4.792 30.814 1.00 95.00 508 ILE A CA 1
ATOM 3668 C C . ILE A 1 508 ? -1.573 5.638 30.845 1.00 95.00 508 ILE A C 1
ATOM 3670 O O . ILE A 1 508 ? -1.628 6.846 31.061 1.00 95.00 508 ILE A O 1
ATOM 3674 N N . THR A 1 509 ? -0.428 4.994 30.636 1.00 93.50 509 THR A N 1
ATOM 3675 C CA . THR A 1 509 ? 0.892 5.635 30.545 1.00 93.50 509 THR A CA 1
ATOM 3676 C C . THR A 1 509 ? 1.397 5.718 29.106 1.00 93.50 509 THR A C 1
ATOM 3678 O O . THR A 1 509 ? 2.226 6.576 28.805 1.00 93.50 509 THR A O 1
ATOM 3681 N N . SER A 1 510 ? 0.880 4.869 28.210 1.00 89.50 510 SER A N 1
ATOM 3682 C CA . SER A 1 510 ? 1.097 4.960 26.765 1.00 89.50 510 SER A CA 1
ATOM 3683 C C . SER A 1 510 ? -0.208 4.676 26.008 1.00 89.50 510 SER A C 1
ATOM 3685 O O . SER A 1 510 ? -0.807 3.624 26.253 1.00 89.50 510 SER A O 1
ATOM 3687 N N . PRO A 1 511 ? -0.652 5.561 25.094 1.00 85.94 511 PRO A N 1
ATOM 3688 C CA . PRO A 1 511 ? -0.026 6.841 24.739 1.00 85.94 511 PRO A CA 1
ATOM 3689 C C . PRO A 1 511 ? 0.015 7.822 25.924 1.00 85.94 511 PRO A C 1
ATOM 3691 O O . PRO A 1 511 ? -0.950 7.924 26.678 1.00 85.94 511 PRO A O 1
ATOM 3694 N N . SER A 1 512 ? 1.121 8.553 26.094 1.00 80.56 512 SER A N 1
ATOM 3695 C CA . SER A 1 512 ? 1.346 9.437 27.257 1.00 80.56 512 SER A CA 1
ATOM 3696 C C . SER A 1 512 ? 0.383 10.625 27.331 1.00 80.56 512 SER A C 1
ATOM 3698 O O . SER A 1 512 ? 0.178 11.195 28.398 1.00 80.56 512 SER A O 1
ATOM 3700 N N . SER A 1 513 ? -0.239 10.981 26.206 1.00 74.38 513 SER A N 1
ATOM 3701 C CA . SER A 1 513 ? -1.290 11.996 26.128 1.00 74.38 513 SER A CA 1
ATOM 3702 C C . SER A 1 513 ? -2.637 11.523 26.681 1.00 74.38 513 SER A C 1
ATOM 3704 O O . SER A 1 513 ? -3.538 12.341 26.840 1.00 74.38 513 SER A O 1
ATOM 3706 N N . GLY A 1 514 ? -2.817 10.216 26.909 1.00 76.56 514 GLY A N 1
ATOM 3707 C CA . GLY A 1 514 ? -4.112 9.609 27.231 1.00 76.56 514 GLY A CA 1
ATOM 3708 C C . GLY A 1 514 ? -5.100 9.570 26.056 1.00 76.56 514 GLY A C 1
ATOM 3709 O O . GLY A 1 514 ? -6.156 8.948 26.170 1.00 76.56 514 GLY A O 1
ATOM 3710 N N . ASN A 1 515 ? -4.765 10.182 24.914 1.00 84.62 515 ASN A N 1
ATOM 3711 C CA . ASN A 1 515 ? -5.589 10.147 23.713 1.00 84.62 515 ASN A CA 1
ATOM 3712 C C . ASN A 1 515 ? -5.363 8.836 22.965 1.00 84.62 515 ASN A C 1
ATOM 3714 O O . ASN A 1 515 ? -4.244 8.520 22.561 1.00 84.62 515 ASN A O 1
ATOM 3718 N N . ILE A 1 516 ? -6.450 8.108 22.735 1.00 88.75 516 ILE A N 1
ATOM 3719 C CA . ILE A 1 516 ? -6.450 6.907 21.907 1.00 88.75 516 ILE A CA 1
ATOM 3720 C C . ILE A 1 516 ? -6.935 7.301 20.515 1.00 88.75 516 ILE A C 1
ATOM 3722 O O . ILE A 1 516 ? -7.997 7.908 20.359 1.00 88.75 516 ILE A O 1
ATOM 3726 N N . THR A 1 517 ? -6.141 6.966 19.504 1.00 87.75 517 THR A N 1
ATOM 3727 C CA . THR A 1 517 ? -6.428 7.301 18.107 1.00 87.75 517 THR A CA 1
ATOM 3728 C C . THR A 1 517 ? -6.366 6.056 17.233 1.00 87.75 517 THR A C 1
ATOM 3730 O O . THR A 1 517 ? -5.951 4.990 17.686 1.00 87.75 517 THR A O 1
ATOM 3733 N N . THR A 1 518 ? -6.733 6.181 15.961 1.00 80.75 518 THR A N 1
ATOM 3734 C CA . THR A 1 518 ? -6.575 5.096 14.978 1.00 80.75 518 THR A CA 1
ATOM 3735 C C . THR A 1 518 ? -5.128 4.632 14.790 1.00 80.75 518 THR A C 1
ATOM 3737 O O . THR A 1 518 ? -4.912 3.515 14.336 1.00 80.75 518 THR A O 1
ATOM 3740 N N . ALA A 1 519 ? -4.135 5.451 15.155 1.00 79.38 519 ALA A N 1
ATOM 3741 C CA . ALA A 1 519 ? -2.720 5.077 15.117 1.00 79.38 519 ALA A CA 1
ATOM 3742 C C . ALA A 1 519 ? -2.249 4.319 16.376 1.00 79.38 519 ALA A C 1
ATOM 3744 O O . ALA A 1 519 ? -1.111 3.858 16.435 1.00 79.38 519 ALA A O 1
ATOM 3745 N N . THR A 1 520 ? -3.089 4.195 17.409 1.00 86.31 520 THR A N 1
ATOM 3746 C CA . THR A 1 520 ? -2.724 3.510 18.654 1.00 86.31 520 THR A CA 1
ATOM 3747 C C . THR A 1 520 ? -2.737 1.992 18.456 1.00 86.31 520 THR A C 1
ATOM 3749 O O . THR A 1 520 ? -3.797 1.376 18.401 1.00 86.31 520 THR A O 1
ATOM 3752 N N . THR A 1 521 ? -1.552 1.379 18.409 1.00 86.88 521 THR A N 1
ATOM 3753 C CA . THR A 1 521 ? -1.371 -0.078 18.238 1.00 86.88 521 THR A CA 1
ATOM 3754 C C . THR A 1 521 ? -1.105 -0.825 19.547 1.00 86.88 521 THR A C 1
ATOM 3756 O O . THR A 1 521 ? -1.172 -2.056 19.597 1.00 86.88 521 THR A O 1
ATOM 3759 N N . SER A 1 522 ? -0.829 -0.095 20.628 1.00 92.88 522 SER A N 1
ATOM 3760 C CA . SER A 1 522 ? -0.660 -0.642 21.971 1.00 92.88 522 SER A CA 1
ATOM 3761 C C . SER A 1 522 ? -1.124 0.345 23.035 1.00 92.88 522 SER A C 1
ATOM 3763 O O . SER A 1 522 ? -0.957 1.552 22.863 1.00 92.88 522 SER A O 1
ATOM 3765 N N . ILE A 1 523 ? -1.639 -0.171 24.148 1.00 96.00 523 ILE A N 1
ATOM 3766 C CA . ILE A 1 523 ? -1.970 0.607 25.343 1.00 96.00 523 ILE A CA 1
ATOM 3767 C C . ILE A 1 523 ? -1.204 0.016 26.523 1.00 96.00 523 ILE A C 1
ATOM 3769 O O . ILE A 1 523 ? -1.356 -1.169 26.821 1.00 96.00 523 ILE A O 1
ATOM 3773 N N . THR A 1 524 ? -0.412 0.836 27.211 1.00 96.31 524 THR A N 1
ATOM 3774 C CA . THR A 1 524 ? 0.259 0.448 28.461 1.00 96.31 524 THR A CA 1
ATOM 3775 C C . THR A 1 524 ? -0.258 1.276 29.618 1.00 96.31 524 THR A C 1
ATOM 3777 O O . THR A 1 524 ? -0.647 2.434 29.443 1.00 96.31 524 THR A O 1
ATOM 3780 N N . GLY A 1 525 ? -0.217 0.713 30.818 1.00 96.44 525 GLY A N 1
ATOM 3781 C CA . GLY A 1 525 ? -0.623 1.440 32.006 1.00 96.44 525 GLY A CA 1
ATOM 3782 C C . GLY A 1 525 ? -0.210 0.786 33.309 1.00 96.44 525 GLY A C 1
ATOM 3783 O O . GLY A 1 525 ? 0.505 -0.219 33.329 1.00 96.44 525 GLY A O 1
ATOM 3784 N N . THR A 1 526 ? -0.663 1.388 34.405 1.00 96.88 526 THR A N 1
ATOM 3785 C CA . THR A 1 526 ? -0.406 0.917 35.766 1.00 96.88 526 THR A CA 1
ATOM 3786 C C . THR A 1 526 ? -1.689 0.723 36.569 1.00 96.88 526 THR A C 1
ATOM 3788 O O . THR A 1 526 ? -2.698 1.386 36.336 1.00 96.88 526 THR A O 1
ATOM 3791 N N . THR A 1 527 ? -1.658 -0.222 37.505 1.00 96.94 527 THR A N 1
ATOM 3792 C CA . THR A 1 527 ? -2.686 -0.484 38.528 1.00 96.94 527 THR A CA 1
ATOM 3793 C C . THR A 1 527 ? -2.029 -1.272 39.679 1.00 96.94 527 THR A C 1
ATOM 3795 O O . THR A 1 527 ? -0.802 -1.343 39.764 1.00 96.94 527 THR A O 1
ATOM 3798 N N . ASP A 1 528 ? -2.809 -1.863 40.584 1.00 94.94 528 ASP A N 1
ATOM 3799 C CA . ASP A 1 528 ? -2.279 -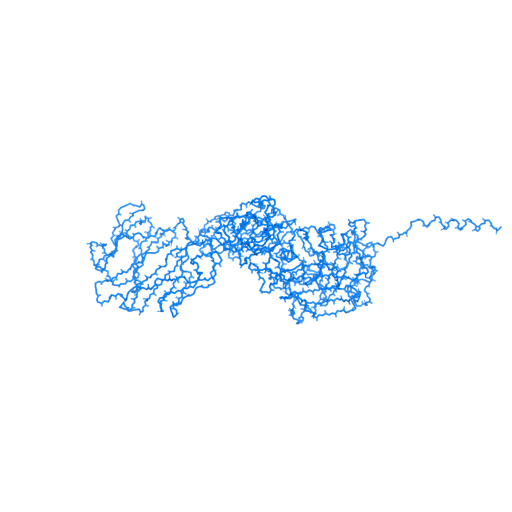2.727 41.637 1.00 94.94 528 ASP A CA 1
ATOM 3800 C C . ASP A 1 528 ? -1.585 -3.970 41.068 1.00 94.94 528 ASP A C 1
ATOM 3802 O O . ASP A 1 528 ? -2.083 -4.637 40.158 1.00 94.94 528 ASP A O 1
ATOM 3806 N N . ALA A 1 529 ? -0.446 -4.331 41.660 1.00 94.62 529 ALA A N 1
ATOM 3807 C CA . ALA A 1 529 ? 0.281 -5.531 41.276 1.00 94.62 529 ALA A CA 1
ATOM 3808 C C . ALA A 1 529 ? -0.571 -6.795 41.477 1.00 94.62 529 ALA A C 1
ATOM 3810 O O . ALA A 1 529 ? -1.127 -7.029 42.550 1.00 94.62 529 ALA A O 1
ATOM 3811 N N . GLY A 1 530 ? -0.645 -7.625 40.437 1.00 90.19 530 GLY A N 1
ATOM 3812 C CA . GLY A 1 530 ? -1.433 -8.858 40.428 1.00 90.19 530 GLY A CA 1
ATOM 3813 C C . GLY A 1 530 ? -2.916 -8.672 40.098 1.00 90.19 530 GLY A C 1
ATOM 3814 O O . GLY A 1 530 ? -3.635 -9.667 40.069 1.00 90.19 530 GLY A O 1
ATOM 3815 N N . ALA A 1 531 ? -3.385 -7.449 39.823 1.00 94.25 531 ALA A N 1
ATOM 3816 C CA . ALA A 1 531 ? -4.739 -7.238 39.315 1.00 94.25 531 ALA A CA 1
ATOM 3817 C C . ALA A 1 531 ? -4.900 -7.827 37.901 1.00 94.25 531 ALA A C 1
ATOM 3819 O O . ALA A 1 531 ? -3.986 -7.758 37.075 1.00 94.25 531 ALA A O 1
ATOM 3820 N N . SER A 1 532 ? -6.072 -8.389 37.609 1.00 93.12 532 SER A N 1
ATOM 3821 C CA . SER A 1 532 ? -6.484 -8.735 36.249 1.00 93.12 532 SER A CA 1
ATOM 3822 C C . SER A 1 532 ? -7.051 -7.492 35.579 1.00 93.12 532 SER A C 1
ATOM 3824 O O . SER A 1 532 ? -7.908 -6.820 36.145 1.00 93.12 532 SER A O 1
ATOM 3826 N N . VAL A 1 533 ? -6.570 -7.185 34.380 1.00 96.12 533 VAL A N 1
ATOM 3827 C CA . VAL A 1 533 ? -6.924 -5.987 33.622 1.00 96.12 533 VAL A CA 1
ATOM 3828 C C . VAL A 1 533 ? -7.580 -6.410 32.314 1.00 96.12 533 VAL A C 1
ATOM 3830 O O . VAL A 1 533 ? -7.052 -7.269 31.609 1.00 96.12 533 VAL A O 1
ATOM 3833 N N . LYS A 1 534 ? -8.725 -5.821 31.972 1.00 93.25 534 LYS A N 1
ATOM 3834 C CA . LYS A 1 534 ? -9.485 -6.134 30.754 1.00 93.25 534 LYS A CA 1
ATOM 3835 C C . LYS A 1 534 ? -9.682 -4.875 29.921 1.00 93.25 534 LYS A C 1
ATOM 3837 O O . LYS A 1 534 ? -10.138 -3.858 30.440 1.00 93.25 534 LYS A O 1
ATOM 3842 N N . LEU A 1 535 ? -9.347 -4.952 28.637 1.00 93.62 535 LEU A N 1
ATOM 3843 C CA . LEU A 1 535 ? -9.591 -3.909 27.648 1.00 93.62 535 LEU A CA 1
ATOM 3844 C C . LEU A 1 535 ? -10.937 -4.161 26.983 1.00 93.62 535 LEU A C 1
ATOM 3846 O O . LEU A 1 535 ? -11.144 -5.214 26.377 1.00 93.62 535 LEU A O 1
ATOM 3850 N N . TYR A 1 536 ? -11.816 -3.170 27.044 1.00 86.44 536 TYR A N 1
ATOM 3851 C CA . TYR A 1 536 ? -13.090 -3.200 26.352 1.00 86.44 536 TYR A CA 1
ATOM 3852 C C . TYR A 1 536 ? -13.088 -2.234 25.173 1.00 86.44 536 TYR A C 1
ATOM 3854 O O . TYR A 1 536 ? -12.724 -1.069 25.330 1.00 86.44 536 TYR A O 1
ATOM 3862 N N . ILE A 1 537 ? -13.541 -2.714 24.016 1.00 84.00 537 ILE A N 1
ATOM 3863 C CA . ILE A 1 537 ? -13.809 -1.905 22.824 1.00 84.00 537 ILE A CA 1
ATOM 3864 C C . ILE A 1 537 ? -15.289 -2.069 22.488 1.00 84.00 537 ILE A C 1
ATOM 3866 O O . ILE A 1 537 ? -15.792 -3.182 22.344 1.00 84.00 537 ILE A O 1
ATOM 3870 N N . ASP A 1 538 ? -16.017 -0.956 22.469 1.00 72.69 538 ASP A N 1
ATOM 3871 C CA . ASP A 1 538 ? -17.472 -0.888 22.301 1.00 72.69 538 ASP A CA 1
ATOM 3872 C C . ASP A 1 538 ? -18.270 -1.725 23.320 1.00 72.69 538 ASP A C 1
ATOM 3874 O O . ASP A 1 538 ? -19.457 -2.004 23.145 1.00 72.69 538 ASP A O 1
ATOM 3878 N N . GLY A 1 539 ? -17.662 -2.030 24.470 1.00 69.75 539 GLY A N 1
ATOM 3879 C CA . GLY A 1 539 ? -18.243 -2.860 25.532 1.00 69.75 539 GLY A CA 1
ATOM 3880 C C . GLY A 1 539 ? -17.950 -4.356 25.402 1.00 69.75 539 GLY A C 1
ATOM 3881 O O . GLY A 1 539 ? -18.382 -5.126 26.257 1.00 69.75 539 GLY A O 1
ATOM 3882 N N . ILE A 1 540 ? -17.193 -4.774 24.386 1.00 69.50 540 ILE A N 1
ATOM 3883 C CA . ILE A 1 540 ? -16.711 -6.150 24.232 1.00 69.50 540 ILE A CA 1
ATOM 3884 C C . ILE A 1 540 ? -15.315 -6.248 24.834 1.00 69.50 540 ILE A C 1
ATOM 3886 O O . ILE A 1 540 ? -14.463 -5.419 24.534 1.00 69.50 540 ILE A O 1
ATOM 3890 N N . ASN A 1 541 ? -15.075 -7.254 25.679 1.00 81.19 541 ASN A N 1
ATOM 3891 C CA . ASN A 1 541 ? -13.729 -7.551 26.165 1.00 81.19 541 ASN A CA 1
ATOM 3892 C C . ASN A 1 541 ? -12.879 -8.056 24.990 1.00 81.19 541 ASN A C 1
ATOM 3894 O O . ASN A 1 541 ? -13.095 -9.170 24.515 1.00 81.19 541 ASN A O 1
ATOM 3898 N N . THR A 1 542 ? -11.935 -7.239 24.536 1.00 82.94 542 THR A N 1
ATOM 3899 C CA . THR A 1 542 ? -11.075 -7.541 23.384 1.00 82.94 542 THR A CA 1
ATOM 3900 C C . THR A 1 542 ? -9.734 -8.121 23.814 1.00 82.94 542 THR A C 1
ATOM 3902 O O . THR A 1 542 ? -9.129 -8.892 23.074 1.00 82.94 542 THR A O 1
ATOM 3905 N N . ALA A 1 543 ? -9.251 -7.766 25.005 1.00 90.19 543 ALA A N 1
ATOM 3906 C CA . ALA A 1 543 ? -7.980 -8.262 25.511 1.00 90.19 543 ALA A CA 1
ATOM 3907 C C . ALA A 1 543 ? -7.966 -8.306 27.038 1.00 90.19 543 ALA A C 1
ATOM 3909 O O . ALA A 1 543 ? -8.623 -7.523 27.720 1.00 90.19 543 ALA A O 1
ATOM 3910 N N . SER A 1 544 ? -7.183 -9.221 27.598 1.00 93.12 544 SER A N 1
ATOM 3911 C CA . SER A 1 544 ? -6.985 -9.339 29.042 1.00 93.12 544 SER A CA 1
ATOM 3912 C C . SER A 1 544 ? -5.500 -9.488 29.349 1.00 93.12 544 SER A C 1
ATOM 3914 O O . SER A 1 544 ? -4.771 -10.141 28.608 1.00 93.12 544 SER A O 1
ATOM 3916 N N . ALA A 1 545 ? -5.057 -8.869 30.435 1.00 95.19 545 ALA A N 1
ATOM 3917 C CA . ALA A 1 545 ? -3.679 -8.876 30.900 1.00 95.19 545 ALA A CA 1
ATOM 3918 C C . ALA A 1 545 ? -3.645 -9.002 32.429 1.00 95.19 545 ALA A C 1
ATOM 3920 O O . ALA A 1 545 ? -4.637 -8.746 33.112 1.00 95.19 545 ALA A O 1
ATOM 3921 N N . ALA A 1 546 ? -2.497 -9.387 32.976 1.00 94.06 546 ALA A N 1
ATOM 3922 C CA . ALA A 1 546 ? -2.221 -9.258 34.401 1.00 94.06 546 ALA A CA 1
ATOM 3923 C C . ALA A 1 546 ? -1.319 -8.042 34.628 1.00 94.06 546 ALA A C 1
ATOM 3925 O O . ALA A 1 546 ? -0.403 -7.792 33.845 1.00 94.06 546 ALA A O 1
ATOM 3926 N N . ALA A 1 547 ? -1.557 -7.308 35.712 1.00 96.44 547 ALA A N 1
ATOM 3927 C CA . ALA A 1 547 ? -0.714 -6.201 36.132 1.00 96.44 547 ALA A CA 1
ATOM 3928 C C . ALA A 1 547 ? 0.554 -6.716 36.840 1.00 96.44 547 ALA A C 1
ATOM 3930 O O . ALA A 1 547 ? 0.681 -6.658 38.069 1.00 96.44 547 ALA A O 1
ATOM 3931 N N . THR A 1 548 ? 1.500 -7.278 36.088 1.00 95.00 548 THR A N 1
ATOM 3932 C CA . THR A 1 548 ? 2.766 -7.789 36.633 1.00 95.00 548 THR A CA 1
ATOM 3933 C C . THR A 1 548 ? 3.632 -6.631 37.122 1.00 95.00 548 THR A C 1
ATOM 3935 O O . THR A 1 548 ? 3.908 -5.686 36.383 1.00 95.00 548 THR A O 1
ATOM 3938 N N . GLY A 1 549 ? 4.019 -6.660 38.401 1.00 93.75 549 GLY A N 1
ATOM 3939 C CA . GLY A 1 549 ? 4.726 -5.535 39.026 1.00 93.75 549 GLY A CA 1
ATOM 3940 C C . GLY A 1 549 ? 3.918 -4.228 39.041 1.00 93.75 549 GLY A C 1
ATOM 3941 O O . GLY A 1 549 ? 4.501 -3.160 39.174 1.00 93.75 549 GLY A O 1
ATOM 3942 N N . GLY A 1 550 ? 2.592 -4.305 38.866 1.00 95.44 550 GLY A N 1
ATOM 3943 C CA . GLY A 1 550 ? 1.707 -3.142 38.755 1.00 95.44 550 GLY A CA 1
ATOM 3944 C C . GLY A 1 550 ? 1.601 -2.554 37.346 1.00 95.44 550 GLY A C 1
ATOM 3945 O O . GLY A 1 550 ? 0.927 -1.545 37.175 1.00 95.44 550 GLY A O 1
ATOM 3946 N N . THR A 1 551 ? 2.222 -3.168 36.333 1.00 97.06 551 THR A N 1
ATOM 3947 C CA . THR A 1 551 ? 2.183 -2.707 34.933 1.00 97.06 551 THR A CA 1
ATOM 3948 C C . THR A 1 551 ? 1.403 -3.671 34.048 1.00 97.06 551 THR A C 1
ATOM 3950 O O . THR A 1 551 ? 1.498 -4.882 34.231 1.00 97.06 551 THR A O 1
ATOM 3953 N N . PHE A 1 552 ? 0.647 -3.150 33.081 1.00 97.31 552 PHE A N 1
ATOM 3954 C CA . PHE A 1 552 ? -0.065 -3.947 32.079 1.00 97.31 552 PHE A CA 1
ATOM 3955 C C . PHE A 1 552 ? 0.157 -3.384 30.671 1.00 97.31 552 PHE A C 1
ATOM 3957 O O . PHE A 1 552 ? 0.369 -2.181 30.500 1.00 97.31 552 PHE A O 1
ATOM 3964 N N . THR A 1 553 ? 0.040 -4.257 29.667 1.00 96.69 553 THR A N 1
ATOM 3965 C CA . THR A 1 553 ? 0.160 -3.906 28.248 1.00 96.69 553 THR A CA 1
ATOM 3966 C C . THR A 1 553 ? -0.861 -4.678 27.420 1.00 96.69 553 THR A C 1
ATOM 3968 O O . THR A 1 553 ? -0.994 -5.892 27.564 1.00 96.69 553 THR A O 1
ATOM 3971 N N . PHE A 1 554 ? -1.532 -3.973 26.514 1.00 95.69 554 PHE A N 1
ATOM 3972 C CA . PHE A 1 554 ? -2.297 -4.533 25.405 1.00 95.69 554 PHE A CA 1
ATOM 3973 C C . PHE A 1 554 ? -1.590 -4.164 24.099 1.00 95.69 554 PHE A C 1
ATOM 3975 O O . PHE A 1 554 ? -1.275 -2.993 23.898 1.00 95.69 554 PHE A O 1
ATOM 3982 N N . SER A 1 555 ? -1.354 -5.132 23.215 1.00 91.12 555 SER A N 1
ATOM 3983 C CA . SER A 1 555 ? -0.631 -4.943 21.946 1.00 91.12 555 SER A CA 1
ATOM 3984 C C . SER A 1 555 ? -1.453 -5.448 20.763 1.00 91.12 555 SER A C 1
ATOM 3986 O O . SER A 1 555 ? -2.383 -6.230 20.948 1.00 91.12 555 SER A O 1
ATOM 3988 N N . GLY A 1 556 ? -1.085 -5.033 19.548 1.00 81.19 556 GLY A N 1
ATOM 3989 C CA . GLY A 1 556 ? -1.745 -5.484 18.318 1.00 81.19 556 GLY A CA 1
ATOM 3990 C C . GLY A 1 556 ? -3.147 -4.902 18.142 1.00 81.19 556 GLY A C 1
ATOM 3991 O O . GLY A 1 556 ? -4.010 -5.536 17.541 1.00 81.19 556 GLY A O 1
ATOM 3992 N N . LEU A 1 557 ? -3.390 -3.716 18.703 1.00 84.12 557 LEU A N 1
ATOM 3993 C CA . LEU A 1 557 ? -4.678 -3.045 18.601 1.00 84.12 557 LEU A CA 1
ATOM 3994 C C . LEU A 1 557 ? -4.877 -2.499 17.185 1.00 84.12 557 LEU A C 1
ATOM 3996 O O . LEU A 1 557 ? -3.979 -1.890 16.606 1.00 84.12 557 LEU A O 1
ATOM 4000 N N . SER A 1 558 ? -6.079 -2.698 16.653 1.00 81.75 558 SER A N 1
ATOM 4001 C CA . SER A 1 558 ? -6.551 -2.082 15.417 1.00 81.75 558 SER A CA 1
ATOM 4002 C C . SER A 1 558 ? -7.844 -1.351 15.741 1.00 81.75 558 SER A C 1
ATOM 4004 O O . SER A 1 558 ? -8.848 -1.980 16.080 1.00 81.75 558 SER A O 1
ATOM 4006 N N . LEU A 1 559 ? -7.777 -0.020 15.736 1.00 80.62 559 LEU A N 1
ATOM 4007 C CA . LEU A 1 559 ? -8.850 0.845 16.210 1.00 80.62 559 LEU A CA 1
ATOM 4008 C C . LEU A 1 559 ? -9.406 1.692 15.070 1.00 80.62 559 LEU A C 1
ATOM 4010 O O . LEU A 1 559 ? -8.668 2.145 14.196 1.00 80.62 559 LEU A O 1
ATOM 4014 N N . THR A 1 560 ? -10.706 1.961 15.115 1.00 76.06 560 THR A N 1
ATOM 4015 C CA . THR A 1 560 ? -11.404 2.810 14.144 1.00 76.06 560 THR A CA 1
ATOM 4016 C C . THR A 1 560 ? -12.016 4.036 14.823 1.00 76.06 560 THR A C 1
ATOM 4018 O O . THR A 1 560 ? -12.399 3.950 15.993 1.00 76.06 560 THR A O 1
ATOM 4021 N N . PRO A 1 561 ? -12.161 5.177 14.118 1.00 75.50 561 PRO A N 1
ATOM 4022 C CA . PRO A 1 561 ? -12.754 6.375 14.704 1.00 75.50 561 PRO A CA 1
ATOM 4023 C C . PRO A 1 561 ? -14.162 6.096 15.240 1.00 75.50 561 PRO A C 1
ATOM 4025 O O . PRO A 1 561 ? -14.944 5.385 14.612 1.00 75.50 561 PRO A O 1
ATOM 4028 N N . GLY A 1 562 ? -14.487 6.662 16.400 1.00 70.19 562 GLY A N 1
ATOM 4029 C CA . GLY A 1 562 ? -15.787 6.524 17.055 1.00 70.19 562 GLY A CA 1
ATOM 4030 C C . GLY A 1 562 ? -15.925 5.318 17.988 1.00 70.19 562 GLY A C 1
ATOM 4031 O O . GLY A 1 562 ? -16.874 5.295 18.772 1.00 70.19 562 GLY A O 1
ATOM 4032 N N . GLN A 1 563 ? -14.990 4.359 17.967 1.00 78.94 563 GLN A N 1
ATOM 4033 C CA . GLN A 1 563 ? -14.992 3.263 18.941 1.00 78.94 563 GLN A CA 1
ATOM 4034 C C . GLN A 1 563 ? -14.843 3.796 20.366 1.00 78.94 563 GLN A C 1
ATOM 4036 O O . GLN A 1 563 ? -14.145 4.781 20.607 1.00 78.94 563 GLN A O 1
ATOM 4041 N N . ARG A 1 564 ? -15.477 3.137 21.331 1.00 80.88 564 ARG A N 1
ATOM 4042 C CA . ARG A 1 564 ? -15.409 3.503 22.750 1.00 80.88 564 ARG A CA 1
ATOM 4043 C C . ARG A 1 564 ? -14.525 2.516 23.502 1.00 80.88 564 ARG A C 1
ATOM 4045 O O . ARG A 1 564 ? -14.848 1.335 23.580 1.00 80.88 564 ARG A O 1
ATOM 4052 N N . VAL A 1 565 ? -13.424 3.004 24.063 1.00 90.19 565 VAL A N 1
ATOM 4053 C CA . VAL A 1 565 ? -12.403 2.214 24.755 1.00 90.19 565 VAL A CA 1
ATOM 4054 C C . VAL A 1 565 ? -12.420 2.511 26.246 1.00 90.19 565 VAL A C 1
ATOM 4056 O O . VAL A 1 565 ? -12.420 3.670 26.655 1.00 90.19 565 VAL A O 1
ATOM 4059 N N . TYR A 1 566 ? -12.393 1.475 27.074 1.00 91.31 566 TYR A N 1
ATOM 4060 C CA . TYR A 1 566 ? -12.145 1.611 28.507 1.00 91.31 566 TYR A CA 1
ATOM 4061 C C . TYR A 1 566 ? -11.454 0.367 29.055 1.00 91.31 566 TYR A C 1
ATOM 4063 O O . TYR A 1 566 ? -11.474 -0.703 28.444 1.00 91.31 566 TYR A O 1
ATOM 4071 N N . ILE A 1 567 ? -10.830 0.516 30.217 1.00 94.44 567 ILE A N 1
ATOM 4072 C CA . ILE A 1 567 ? -10.085 -0.547 30.878 1.00 94.44 567 ILE A CA 1
ATOM 4073 C C . ILE A 1 567 ? -10.694 -0.765 32.252 1.00 94.44 567 ILE A C 1
ATOM 4075 O O . ILE A 1 567 ? -10.908 0.199 32.990 1.00 94.44 567 ILE A O 1
ATOM 4079 N N . THR A 1 568 ? -10.950 -2.021 32.602 1.00 91.94 568 THR A N 1
ATOM 4080 C CA . THR A 1 568 ? -11.279 -2.392 33.978 1.00 91.94 568 THR A CA 1
ATOM 4081 C C . THR A 1 568 ? -10.123 -3.142 34.622 1.00 91.94 568 THR A C 1
ATOM 4083 O O . THR A 1 568 ? -9.372 -3.837 33.937 1.00 91.94 568 THR A O 1
ATOM 4086 N N . ALA A 1 569 ? -9.963 -2.984 35.933 1.00 93.44 569 ALA A N 1
ATOM 4087 C CA . ALA A 1 569 ? -9.059 -3.789 36.738 1.00 93.44 569 ALA A CA 1
ATOM 4088 C C . ALA A 1 569 ? -9.801 -4.396 37.923 1.00 93.44 569 ALA A C 1
ATOM 4090 O O . ALA A 1 569 ? -10.548 -3.714 38.618 1.00 93.44 569 ALA A O 1
ATOM 4091 N N . GLU A 1 570 ? -9.539 -5.670 38.179 1.00 89.62 570 GLU A N 1
ATOM 4092 C CA . GLU A 1 570 ? -10.084 -6.428 39.297 1.00 89.62 570 GLU A CA 1
ATOM 4093 C C . GLU A 1 570 ? -8.936 -7.089 40.064 1.00 89.62 570 GLU A C 1
ATOM 4095 O O . GLU A 1 570 ? -8.037 -7.685 39.470 1.00 89.62 570 GLU A O 1
ATOM 4100 N N . TYR A 1 571 ? -8.977 -7.029 41.396 1.00 90.50 571 TYR A N 1
ATOM 4101 C CA . TYR A 1 571 ? -8.086 -7.813 42.250 1.00 90.50 571 TYR A CA 1
ATOM 4102 C C . TYR A 1 571 ? -8.914 -8.773 43.102 1.00 90.50 571 TYR A C 1
ATOM 4104 O O . TYR A 1 571 ? -9.430 -8.405 44.160 1.00 90.50 571 TYR A O 1
ATOM 4112 N N . ASN A 1 572 ? -9.038 -10.011 42.633 1.00 86.19 572 ASN A N 1
ATOM 4113 C CA . ASN A 1 572 ? -9.750 -11.076 43.325 1.00 86.19 572 ASN A CA 1
ATOM 4114 C C . ASN A 1 572 ? -8.814 -12.266 43.539 1.00 86.19 572 ASN A C 1
ATOM 4116 O O . ASN A 1 572 ? -8.282 -12.830 42.585 1.00 86.19 572 ASN A O 1
ATOM 4120 N N . ASN A 1 573 ? -8.620 -12.647 44.799 1.00 84.19 573 ASN A N 1
ATOM 4121 C CA . ASN A 1 573 ? -7.783 -13.783 45.184 1.00 84.19 573 ASN A CA 1
ATOM 4122 C C . ASN A 1 573 ? -8.586 -14.911 45.858 1.00 84.19 573 ASN A C 1
ATOM 4124 O O . ASN A 1 573 ? -8.030 -15.720 46.599 1.00 84.19 573 ASN A O 1
ATOM 4128 N N . GLY A 1 574 ? -9.907 -14.935 45.654 1.00 80.00 574 GLY A N 1
ATOM 4129 C CA . GLY A 1 574 ? -10.827 -15.914 46.238 1.00 80.00 574 GLY A CA 1
ATOM 4130 C C . GLY A 1 574 ? -11.151 -15.678 47.717 1.00 80.00 574 GLY A C 1
ATOM 4131 O O . GLY A 1 574 ? -12.009 -16.361 48.271 1.00 80.00 574 GLY A O 1
ATOM 4132 N N . THR A 1 575 ? -10.511 -14.697 48.362 1.00 84.75 575 THR A N 1
ATOM 4133 C CA . THR A 1 575 ? -10.756 -14.334 49.762 1.00 84.75 575 THR A CA 1
ATOM 4134 C C . THR A 1 575 ? -11.236 -12.888 49.851 1.00 84.75 575 THR A C 1
ATOM 4136 O O . THR A 1 575 ? -10.527 -11.953 49.478 1.00 84.75 575 THR A O 1
ATOM 4139 N N . VAL A 1 576 ? -12.451 -12.682 50.369 1.00 80.69 576 VAL A N 1
ATOM 4140 C CA . VAL A 1 576 ? -13.116 -11.363 50.370 1.00 80.69 576 VAL A CA 1
ATOM 4141 C C . VAL A 1 576 ? -12.295 -10.302 51.104 1.00 80.69 576 VAL A C 1
ATOM 4143 O O . VAL A 1 576 ? -12.157 -9.197 50.596 1.00 80.69 576 VAL A O 1
ATOM 4146 N N . SER A 1 577 ? -11.696 -10.639 52.250 1.00 83.81 577 SER A N 1
ATOM 4147 C CA . SER A 1 577 ? -10.926 -9.692 53.072 1.00 83.81 577 SER A CA 1
ATOM 4148 C C . SER A 1 577 ? -9.621 -9.207 52.446 1.00 83.81 577 SER A C 1
ATOM 4150 O O . SER A 1 577 ? -9.022 -8.261 52.944 1.00 83.81 577 SER A O 1
ATOM 4152 N N . THR A 1 578 ? -9.160 -9.862 51.383 1.00 86.75 578 THR A N 1
ATOM 4153 C CA . THR A 1 578 ? -7.929 -9.520 50.655 1.00 86.75 578 THR A CA 1
ATOM 4154 C C . THR A 1 578 ? -8.191 -9.148 49.199 1.00 86.75 578 THR A C 1
ATOM 4156 O O . THR A 1 578 ? -7.284 -8.686 48.515 1.00 86.75 578 THR A O 1
ATOM 4159 N N . SER A 1 579 ? -9.424 -9.323 48.728 1.00 87.62 579 SER A N 1
ATOM 4160 C CA . SER A 1 579 ? -9.861 -8.858 47.416 1.00 87.62 579 SER A CA 1
ATOM 4161 C C . SER A 1 579 ? -10.185 -7.367 47.475 1.00 87.62 579 SER A C 1
ATOM 4163 O O . SER A 1 579 ? -10.604 -6.851 48.515 1.00 87.62 579 SER A O 1
ATOM 4165 N N . LYS A 1 580 ? -10.002 -6.667 46.358 1.00 88.25 580 LYS A N 1
ATOM 4166 C CA . LYS A 1 580 ? -10.339 -5.248 46.219 1.00 88.25 580 LYS A CA 1
ATOM 4167 C C . LYS A 1 580 ? -11.487 -5.076 45.230 1.00 88.25 580 LYS A C 1
ATOM 4169 O O . LYS A 1 580 ? -11.672 -5.905 44.341 1.00 88.25 580 LYS A O 1
ATOM 4174 N N . CYS A 1 581 ? -12.255 -4.000 45.379 1.00 85.62 581 CYS A N 1
ATOM 4175 C CA . CYS A 1 581 ? -13.265 -3.647 44.389 1.00 85.62 581 CYS A CA 1
ATOM 4176 C C . CYS A 1 581 ? -12.644 -3.385 43.021 1.00 85.62 581 CYS A C 1
ATOM 4178 O O . CYS A 1 581 ? -11.543 -2.840 42.935 1.00 85.62 581 CYS A O 1
ATOM 4180 N N . GLU A 1 582 ? -13.408 -3.679 41.974 1.00 88.69 582 GLU A N 1
ATOM 4181 C CA . GLU A 1 582 ? -13.063 -3.302 40.608 1.00 88.69 582 GLU A CA 1
ATOM 4182 C C . GLU A 1 582 ? -13.048 -1.780 40.436 1.00 88.69 582 GLU A C 1
ATOM 4184 O O . GLU A 1 582 ? -13.822 -1.050 41.063 1.00 88.69 582 GLU A O 1
ATOM 4189 N N . ALA A 1 583 ? -12.156 -1.314 39.570 1.00 89.50 583 ALA A N 1
ATOM 4190 C CA . ALA A 1 583 ? -12.090 0.068 39.126 1.00 89.50 583 ALA A CA 1
ATOM 4191 C C . ALA A 1 583 ? -12.025 0.120 37.599 1.00 89.50 583 ALA A C 1
ATOM 4193 O O . ALA A 1 583 ? -11.492 -0.783 36.951 1.00 89.50 583 ALA A O 1
ATOM 4194 N N . GLN A 1 584 ? -12.550 1.200 37.024 1.00 89.88 584 GLN A N 1
ATOM 4195 C CA . GLN A 1 584 ? -12.613 1.408 35.582 1.00 89.88 584 GLN A CA 1
ATOM 4196 C C . GLN A 1 584 ? -12.057 2.783 35.215 1.00 89.88 584 GLN A C 1
ATOM 4198 O O . GLN A 1 584 ? -12.273 3.761 35.932 1.00 89.88 584 GLN A O 1
ATOM 4203 N N . THR A 1 585 ? -11.383 2.872 34.070 1.00 91.69 585 THR A N 1
ATOM 4204 C CA . THR A 1 585 ? -11.070 4.159 33.441 1.00 91.69 585 THR A CA 1
ATOM 4205 C C . THR A 1 585 ? -12.337 4.892 32.998 1.00 91.69 585 THR A C 1
ATOM 4207 O O . THR A 1 585 ? -13.399 4.298 32.787 1.00 91.69 585 THR A O 1
ATOM 4210 N N . ALA A 1 586 ? -12.215 6.195 32.745 1.00 88.69 586 ALA A N 1
ATOM 4211 C CA . ALA A 1 586 ? -13.189 6.873 31.896 1.00 88.69 586 ALA A CA 1
ATOM 4212 C C . ALA A 1 586 ? -13.244 6.197 30.510 1.00 88.69 586 ALA A C 1
ATOM 4214 O O . ALA A 1 586 ? -12.241 5.649 30.039 1.00 88.69 586 ALA A O 1
ATOM 4215 N N . THR A 1 587 ? -14.409 6.242 29.861 1.00 85.56 587 THR A N 1
ATOM 4216 C CA . THR A 1 587 ? -14.539 5.789 28.474 1.00 85.56 587 THR A CA 1
ATOM 4217 C C . THR A 1 587 ? -13.928 6.824 27.536 1.00 85.56 587 THR A C 1
ATOM 4219 O O . THR A 1 587 ? -14.347 7.980 27.517 1.00 85.56 587 THR A O 1
ATOM 4222 N N . ILE A 1 588 ? -12.964 6.393 26.732 1.00 89.75 588 ILE A N 1
ATOM 4223 C CA . ILE A 1 588 ? -12.248 7.195 25.743 1.00 89.75 588 ILE A CA 1
ATOM 4224 C C . ILE A 1 588 ? -12.848 6.892 24.374 1.00 89.75 588 ILE A C 1
ATOM 4226 O O . ILE A 1 588 ? -12.995 5.733 23.999 1.00 89.75 588 ILE A O 1
ATOM 4230 N N . THR A 1 589 ? -13.206 7.921 23.612 1.00 85.62 589 THR A N 1
ATOM 4231 C CA . THR A 1 589 ? -13.627 7.728 22.217 1.00 85.62 589 THR A CA 1
ATOM 4232 C C . THR A 1 589 ? -12.394 7.772 21.326 1.00 85.62 589 THR A C 1
ATOM 4234 O O . THR A 1 589 ? -11.630 8.734 21.392 1.00 85.62 589 THR A O 1
ATOM 4237 N N . VAL A 1 590 ? -12.203 6.747 20.497 1.00 84.50 590 VAL A N 1
ATOM 4238 C CA . VAL A 1 590 ? -11.134 6.702 19.501 1.00 84.50 590 VAL A CA 1
ATOM 4239 C C . VAL A 1 590 ? -11.375 7.824 18.508 1.00 84.50 590 VAL A C 1
ATOM 4241 O O . VAL A 1 590 ? -12.401 7.867 17.828 1.00 84.50 590 VAL A O 1
ATOM 4244 N N . THR A 1 591 ? -10.430 8.746 18.420 1.00 83.94 591 THR A N 1
ATOM 4245 C CA . THR A 1 591 ? -10.469 9.812 17.418 1.00 83.94 591 THR A CA 1
ATOM 4246 C C . THR A 1 591 ? -9.641 9.412 16.204 1.00 83.94 591 THR A C 1
ATOM 4248 O O . THR A 1 591 ? -8.731 8.583 16.295 1.00 83.94 591 THR A O 1
ATOM 4251 N N . CYS A 1 592 ? -9.969 9.959 15.036 1.00 77.69 592 CYS A N 1
ATOM 4252 C CA . CYS A 1 592 ? -9.082 9.783 13.896 1.00 77.69 592 CYS A CA 1
ATOM 4253 C C . CYS A 1 592 ? -7.785 10.575 14.105 1.00 77.69 592 CYS A C 1
ATOM 4255 O O . CYS A 1 592 ? -7.777 11.646 14.719 1.00 77.69 592 CYS A O 1
ATOM 4257 N N . PHE A 1 593 ? -6.689 9.996 13.630 1.00 81.69 593 PHE A N 1
ATOM 4258 C CA . PHE A 1 593 ? -5.344 10.539 13.744 1.00 81.69 593 PHE A CA 1
ATOM 4259 C C . PHE A 1 593 ? -4.973 11.329 12.485 1.00 81.69 593 PHE A C 1
ATOM 4261 O O . PHE A 1 593 ? -5.323 10.907 11.387 1.00 81.69 593 PHE A O 1
ATOM 4268 N N . THR A 1 594 ? -4.249 12.435 12.660 1.00 85.12 594 THR A N 1
ATOM 4269 C CA . THR A 1 594 ? -3.544 13.125 11.571 1.00 85.12 594 THR A CA 1
ATOM 4270 C C . THR A 1 594 ? -2.051 13.072 11.877 1.00 85.12 594 THR A C 1
ATOM 4272 O O . THR A 1 594 ? -1.638 13.434 12.987 1.00 85.12 594 THR A O 1
ATOM 4275 N N . ASN A 1 595 ? -1.240 12.644 10.916 1.00 81.38 595 ASN A N 1
ATOM 4276 C CA . ASN A 1 595 ? 0.204 12.577 11.063 1.00 81.38 595 ASN A CA 1
ATOM 4277 C C . ASN A 1 595 ? 0.804 13.995 11.130 1.00 81.38 595 ASN A C 1
ATOM 4279 O O . ASN A 1 595 ? 0.403 14.883 10.376 1.00 81.38 595 ASN A O 1
ATOM 4283 N N . PRO A 1 596 ? 1.800 14.242 12.001 1.00 85.81 596 PRO A N 1
ATOM 4284 C CA . PRO A 1 596 ? 2.552 15.491 11.969 1.00 85.81 596 PRO A CA 1
ATOM 4285 C C . PRO A 1 596 ? 3.199 15.689 10.595 1.00 85.81 596 PRO A C 1
ATOM 4287 O O . PRO A 1 596 ? 3.827 14.755 10.089 1.00 85.81 596 PRO A O 1
ATOM 4290 N N . PRO A 1 597 ? 3.071 16.876 9.978 1.00 89.44 597 PRO A N 1
ATOM 4291 C CA . PRO A 1 597 ? 3.802 17.167 8.760 1.00 89.44 597 PRO A CA 1
ATOM 4292 C C . PRO A 1 597 ? 5.290 17.357 9.083 1.00 89.44 597 PRO A C 1
ATOM 4294 O O . PRO A 1 597 ? 5.685 17.507 10.241 1.00 89.44 597 PRO A O 1
ATOM 4297 N N . ILE A 1 598 ? 6.121 17.385 8.050 1.00 89.44 598 ILE A N 1
ATOM 4298 C CA . ILE A 1 598 ? 7.554 17.678 8.127 1.00 89.44 598 ILE A CA 1
ATOM 4299 C C . ILE A 1 598 ? 7.803 18.963 7.344 1.00 89.44 598 ILE A C 1
ATOM 4301 O O . ILE A 1 598 ? 7.264 19.115 6.253 1.00 89.44 598 ILE A O 1
ATOM 4305 N N . ILE A 1 599 ? 8.604 19.883 7.889 1.00 91.94 599 ILE A N 1
ATOM 4306 C CA . ILE A 1 599 ? 9.128 21.035 7.140 1.00 91.94 599 ILE A CA 1
ATOM 4307 C C . ILE A 1 599 ? 10.435 20.609 6.482 1.00 91.94 599 ILE A C 1
ATOM 4309 O O . ILE A 1 599 ? 11.338 20.123 7.165 1.00 91.94 599 ILE A O 1
ATOM 4313 N N . THR A 1 600 ? 10.538 20.820 5.174 1.00 88.94 600 THR A N 1
ATOM 4314 C CA . THR A 1 600 ? 11.775 20.619 4.424 1.00 88.94 600 THR A CA 1
ATOM 4315 C C . THR A 1 600 ? 12.744 21.748 4.754 1.00 88.94 600 THR A C 1
ATOM 4317 O O . THR A 1 600 ? 12.421 22.927 4.610 1.00 88.94 600 THR A O 1
ATOM 4320 N N . VAL A 1 601 ? 13.935 21.375 5.205 1.00 83.88 601 VAL A N 1
ATOM 4321 C CA . VAL A 1 601 ? 15.032 22.272 5.577 1.00 83.88 601 VAL A CA 1
ATOM 4322 C C . VAL A 1 601 ? 16.297 21.856 4.840 1.00 83.88 601 VAL A C 1
ATOM 4324 O O . VAL A 1 601 ? 16.387 20.733 4.345 1.00 83.88 601 VAL A O 1
ATOM 4327 N N . ASP A 1 602 ? 17.270 22.756 4.751 1.00 79.44 602 ASP A N 1
ATOM 4328 C CA . ASP A 1 602 ? 18.588 22.424 4.220 1.00 79.44 602 ASP A CA 1
ATOM 4329 C C . ASP A 1 602 ? 19.397 21.525 5.181 1.00 79.44 602 ASP A C 1
ATOM 4331 O O . ASP A 1 602 ? 18.966 21.180 6.285 1.00 79.44 602 ASP A O 1
ATOM 4335 N N . ASN A 1 603 ? 20.617 21.165 4.773 1.00 75.00 603 ASN A N 1
ATOM 4336 C CA . ASN A 1 603 ? 21.517 20.306 5.553 1.00 75.00 603 ASN A CA 1
ATOM 4337 C C . ASN A 1 603 ? 21.960 20.909 6.902 1.00 75.00 603 ASN A C 1
ATOM 4339 O O . ASN A 1 603 ? 22.564 20.205 7.709 1.00 75.00 603 ASN A O 1
ATOM 4343 N N . ASN A 1 604 ? 21.674 22.189 7.155 1.00 76.31 604 ASN A N 1
ATOM 4344 C CA . ASN A 1 604 ? 21.944 22.874 8.417 1.00 76.31 604 ASN A CA 1
ATOM 4345 C C . ASN A 1 604 ? 20.678 23.016 9.284 1.00 76.31 604 ASN A C 1
ATOM 4347 O O . ASN A 1 604 ? 20.704 23.738 10.283 1.00 76.31 604 ASN A O 1
ATOM 4351 N N . ASN A 1 605 ? 19.580 22.343 8.919 1.00 74.25 605 ASN A N 1
ATOM 4352 C CA . ASN A 1 605 ? 18.245 22.512 9.494 1.00 74.25 605 ASN A CA 1
ATOM 4353 C C . ASN A 1 605 ? 17.690 23.943 9.359 1.00 74.25 605 ASN A C 1
ATOM 4355 O O . ASN A 1 605 ? 16.943 24.409 10.227 1.00 74.25 605 ASN A O 1
ATOM 4359 N N . GLN A 1 606 ? 18.042 24.641 8.275 1.00 79.62 606 GLN A N 1
ATOM 4360 C CA . GLN A 1 606 ? 17.628 26.019 8.021 1.00 79.62 606 GLN A CA 1
ATOM 4361 C C . GLN A 1 606 ? 16.663 26.142 6.837 1.00 79.62 606 GLN A C 1
ATOM 4363 O O . GLN A 1 606 ? 16.630 25.323 5.918 1.00 79.62 606 GLN A O 1
ATOM 4368 N N . LEU A 1 607 ? 15.848 27.195 6.882 1.00 85.75 607 LEU A N 1
ATOM 4369 C CA . LEU A 1 607 ? 15.012 27.665 5.778 1.00 85.75 607 LEU A CA 1
ATOM 4370 C C . LEU A 1 607 ? 15.681 28.867 5.108 1.00 85.75 607 LEU A C 1
ATOM 4372 O O . LEU A 1 607 ? 16.304 29.693 5.773 1.00 85.75 607 LEU A O 1
ATOM 4376 N N . THR A 1 608 ? 15.494 29.017 3.800 1.00 85.75 608 THR A N 1
ATOM 4377 C CA . THR A 1 608 ? 16.014 30.169 3.054 1.00 85.75 608 THR A CA 1
ATOM 4378 C C . THR A 1 608 ? 15.043 31.348 3.122 1.00 85.75 608 THR A C 1
ATOM 4380 O O . THR A 1 608 ? 13.872 31.213 2.759 1.00 85.75 608 THR A O 1
ATOM 4383 N N . ALA A 1 609 ? 15.521 32.520 3.548 1.00 88.62 609 ALA A N 1
ATOM 4384 C CA . ALA A 1 609 ? 14.715 33.738 3.561 1.00 88.62 609 ALA A CA 1
ATOM 4385 C C . ALA A 1 609 ? 14.191 34.089 2.157 1.00 88.62 609 ALA A C 1
ATOM 4387 O O . ALA A 1 609 ? 14.888 33.949 1.153 1.00 88.62 609 ALA A O 1
ATOM 4388 N N . GLY A 1 610 ? 12.943 34.552 2.085 1.00 86.88 610 GLY A N 1
ATOM 4389 C CA . GLY A 1 610 ? 12.286 34.936 0.835 1.00 86.88 610 GLY A CA 1
ATOM 4390 C C . GLY A 1 610 ? 11.771 33.769 -0.013 1.00 86.88 610 GLY A C 1
ATOM 4391 O O . GLY A 1 610 ? 11.182 34.021 -1.060 1.00 86.88 610 GLY A O 1
ATOM 4392 N N . GLN A 1 611 ? 11.935 32.517 0.429 1.00 90.19 611 GLN A N 1
ATOM 4393 C CA . GLN A 1 611 ? 11.402 31.331 -0.251 1.00 90.19 611 GLN A CA 1
ATOM 4394 C C . GLN A 1 611 ? 10.140 30.797 0.426 1.00 90.19 611 GLN A C 1
ATOM 4396 O O . GLN A 1 611 ? 9.922 31.007 1.619 1.00 90.19 611 GLN A O 1
ATOM 4401 N N . ALA A 1 612 ? 9.297 30.092 -0.330 1.00 92.62 612 ALA A N 1
ATOM 4402 C CA . ALA A 1 612 ? 8.152 29.392 0.242 1.00 92.62 612 ALA A CA 1
ATOM 4403 C C . ALA A 1 612 ? 8.614 28.318 1.239 1.00 92.62 612 ALA A C 1
ATOM 4405 O O . ALA A 1 612 ? 9.615 27.634 1.023 1.00 92.62 612 ALA A O 1
ATOM 4406 N N . ILE A 1 613 ? 7.858 28.145 2.321 1.00 92.88 613 ILE A N 1
ATOM 4407 C CA . ILE A 1 613 ? 8.069 27.046 3.259 1.00 92.88 613 ILE A CA 1
ATOM 4408 C C . ILE A 1 613 ? 7.434 25.807 2.638 1.00 92.88 613 ILE A C 1
ATOM 4410 O O . ILE A 1 613 ? 6.248 25.818 2.298 1.00 92.88 613 ILE A O 1
ATOM 4414 N N . THR A 1 614 ? 8.227 24.754 2.479 1.00 93.25 614 THR A N 1
ATOM 4415 C CA . THR A 1 614 ? 7.803 23.491 1.871 1.00 93.25 614 THR A CA 1
ATOM 4416 C C . THR A 1 614 ? 7.937 22.347 2.863 1.00 93.25 614 THR A C 1
ATOM 4418 O O . THR A 1 614 ? 8.619 22.467 3.884 1.00 93.25 614 THR A O 1
ATOM 4421 N N . GLY A 1 615 ? 7.260 21.240 2.585 1.00 90.19 615 GLY A N 1
ATOM 4422 C CA . GLY A 1 615 ? 7.272 20.087 3.464 1.00 90.19 615 GLY A CA 1
ATOM 4423 C C . GLY A 1 615 ? 6.553 18.872 2.901 1.00 90.19 615 GLY A C 1
ATOM 4424 O O . GLY A 1 615 ? 6.000 18.910 1.800 1.00 90.19 615 GLY A O 1
ATOM 4425 N N . THR A 1 616 ? 6.540 17.800 3.689 1.00 88.12 616 THR A N 1
ATOM 4426 C CA . THR A 1 616 ? 5.805 16.560 3.405 1.00 88.12 616 THR A CA 1
ATOM 4427 C C . THR A 1 616 ? 4.786 16.258 4.504 1.00 88.12 616 THR A C 1
ATOM 4429 O O . THR A 1 616 ? 4.828 16.818 5.603 1.00 88.12 616 THR A O 1
ATOM 4432 N N . SER A 1 617 ? 3.824 15.398 4.199 1.00 86.50 617 SER A N 1
ATOM 4433 C CA . SER A 1 617 ? 2.834 14.853 5.118 1.00 86.50 617 SER A CA 1
ATOM 4434 C C . SER A 1 617 ? 2.569 13.398 4.743 1.00 86.50 617 SER A C 1
ATOM 4436 O O . SER A 1 617 ? 2.520 13.054 3.565 1.00 86.50 617 SER A O 1
ATOM 4438 N N . GLY A 1 618 ? 2.402 12.546 5.756 1.00 76.12 618 GLY A N 1
ATOM 4439 C CA . GLY A 1 618 ? 1.953 11.166 5.556 1.00 76.12 618 GLY A CA 1
ATOM 4440 C C . GLY A 1 618 ? 0.445 11.042 5.311 1.00 76.12 618 GLY A C 1
ATOM 4441 O O . GLY A 1 618 ? -0.030 9.943 5.047 1.00 76.12 618 GLY A O 1
ATOM 4442 N N . ASP A 1 619 ? -0.311 12.138 5.423 1.00 81.06 619 ASP A N 1
ATOM 4443 C CA . ASP A 1 619 ? -1.747 12.164 5.161 1.00 81.06 619 ASP A CA 1
ATOM 4444 C C . ASP A 1 619 ? -2.059 12.467 3.688 1.00 81.06 619 ASP A C 1
ATOM 4446 O O . ASP A 1 619 ? -1.276 13.086 2.969 1.00 81.06 619 ASP A O 1
ATOM 4450 N N . GLY A 1 620 ? -3.243 12.044 3.236 1.00 74.88 620 GLY A N 1
ATOM 4451 C CA . GLY A 1 620 ? -3.670 12.186 1.843 1.00 74.88 620 GLY A CA 1
ATOM 4452 C C . GLY A 1 620 ? -3.856 13.636 1.369 1.00 74.88 620 GLY A C 1
ATOM 4453 O O . GLY A 1 620 ? -3.984 14.577 2.161 1.00 74.88 620 GLY A O 1
ATOM 4454 N N . THR A 1 621 ? -3.919 13.802 0.044 1.00 78.94 621 THR A N 1
ATOM 4455 C CA . THR A 1 621 ? -4.188 15.079 -0.637 1.00 78.94 621 THR A CA 1
ATOM 4456 C C . THR A 1 621 ? -5.440 15.767 -0.088 1.00 78.94 621 THR A C 1
ATOM 4458 O O . THR A 1 621 ? -6.457 15.129 0.173 1.00 78.94 621 THR A O 1
ATOM 4461 N N . GLY A 1 622 ? -5.368 17.088 0.081 1.00 81.12 622 GLY A N 1
ATOM 4462 C CA . GLY A 1 622 ? -6.427 17.898 0.689 1.00 81.12 622 GLY A CA 1
ATOM 4463 C C . GLY A 1 622 ? -6.299 18.069 2.207 1.00 81.12 622 GLY A C 1
ATOM 4464 O O . GLY A 1 622 ? -6.985 18.921 2.773 1.00 81.12 622 GLY A O 1
ATOM 4465 N N . THR A 1 623 ? -5.387 17.345 2.868 1.00 85.12 623 THR A N 1
ATOM 4466 C CA . THR A 1 623 ? -5.042 17.586 4.279 1.00 85.12 623 THR A CA 1
ATOM 4467 C C . THR A 1 623 ? -4.596 19.032 4.468 1.00 85.12 623 THR A C 1
ATOM 4469 O O . THR A 1 623 ? -3.745 19.532 3.738 1.00 85.12 623 THR A O 1
ATOM 4472 N N . THR A 1 624 ? -5.176 19.723 5.445 1.00 93.56 624 THR A N 1
ATOM 4473 C CA . THR A 1 624 ? -4.867 21.129 5.721 1.00 93.56 624 THR A CA 1
ATOM 4474 C C . THR A 1 624 ? -3.581 21.233 6.525 1.00 93.56 624 THR A C 1
ATOM 4476 O O . THR A 1 624 ? -3.487 20.650 7.601 1.00 93.56 624 THR A O 1
ATOM 4479 N N . ILE A 1 625 ? -2.623 22.025 6.054 1.00 94.81 625 ILE A N 1
ATOM 4480 C CA . ILE A 1 625 ? -1.382 22.342 6.759 1.00 94.81 625 ILE A CA 1
ATOM 4481 C C . ILE A 1 625 ? -1.435 23.781 7.252 1.00 94.81 625 ILE A C 1
ATOM 4483 O O . ILE A 1 625 ? -1.746 24.698 6.494 1.00 94.81 625 ILE A O 1
ATOM 4487 N N . ARG A 1 626 ? -1.100 23.988 8.523 1.00 95.56 626 ARG A N 1
ATOM 4488 C CA . ARG A 1 626 ? -0.995 25.307 9.150 1.00 95.56 626 ARG A CA 1
ATOM 4489 C C . ARG A 1 626 ? 0.438 25.533 9.597 1.00 95.56 626 ARG A C 1
ATOM 4491 O O . ARG A 1 626 ? 0.975 24.725 10.349 1.00 95.56 626 ARG A O 1
ATOM 4498 N N . VAL A 1 627 ? 1.040 26.625 9.144 1.00 93.81 627 VAL A N 1
ATOM 4499 C CA . VAL A 1 627 ? 2.418 27.005 9.469 1.00 93.81 627 VAL A CA 1
ATOM 4500 C C . VAL A 1 627 ? 2.395 28.158 10.457 1.00 93.81 627 VAL A C 1
ATOM 4502 O O . VAL A 1 627 ? 1.720 29.166 10.233 1.00 93.81 627 VAL A O 1
ATOM 4505 N N . TYR A 1 628 ? 3.152 28.017 11.538 1.00 92.94 628 TYR A N 1
ATOM 4506 C CA . TYR A 1 628 ? 3.232 28.976 12.630 1.00 92.94 628 TYR A CA 1
ATOM 4507 C C . TYR A 1 628 ? 4.667 29.430 12.843 1.00 92.94 628 TYR A C 1
ATOM 4509 O O . TYR A 1 628 ? 5.608 28.671 12.613 1.00 92.94 628 TYR A O 1
ATOM 4517 N N . THR A 1 629 ? 4.839 30.641 13.364 1.00 91.31 629 THR A N 1
ATOM 4518 C CA . THR A 1 629 ? 6.102 31.031 14.003 1.00 91.31 629 THR A CA 1
ATOM 4519 C C . THR A 1 629 ? 6.245 30.350 15.368 1.00 91.31 629 THR A C 1
ATOM 4521 O O . THR A 1 629 ? 5.247 29.968 15.981 1.00 91.31 629 THR A O 1
ATOM 4524 N N . LEU A 1 630 ? 7.462 30.271 15.922 1.00 85.25 630 LEU A N 1
ATOM 4525 C CA . LEU A 1 630 ? 7.669 29.825 17.315 1.00 85.25 630 LEU A CA 1
ATOM 4526 C C . LEU A 1 630 ? 6.929 30.691 18.352 1.00 85.25 630 LEU A C 1
ATOM 4528 O O . LEU A 1 630 ? 6.609 30.206 19.432 1.00 85.25 630 LEU A O 1
ATOM 4532 N N . ALA A 1 631 ? 6.580 31.935 18.007 1.00 85.31 631 ALA A N 1
ATOM 4533 C CA . ALA A 1 631 ? 5.695 32.786 18.804 1.00 85.31 631 ALA A CA 1
ATOM 4534 C C . ALA A 1 631 ? 4.202 32.420 18.648 1.00 85.31 631 ALA A C 1
ATOM 4536 O O . ALA A 1 631 ? 3.327 33.200 19.018 1.00 85.31 631 ALA A O 1
ATOM 4537 N N . THR A 1 632 ? 3.889 31.247 18.085 1.00 86.12 632 THR A N 1
ATOM 4538 C CA . THR A 1 632 ? 2.538 30.692 17.872 1.00 86.12 632 THR A CA 1
ATOM 4539 C C . THR A 1 632 ? 1.638 31.510 16.943 1.00 86.12 632 THR A C 1
ATOM 4541 O O . THR A 1 632 ? 0.426 31.315 16.902 1.00 86.12 632 THR A O 1
ATOM 4544 N N . THR A 1 633 ? 2.218 32.411 16.148 1.00 91.19 633 THR A N 1
ATOM 4545 C CA . THR A 1 633 ? 1.462 33.196 15.164 1.00 91.19 633 THR A CA 1
ATOM 4546 C C . THR A 1 633 ? 1.248 32.364 13.906 1.00 91.19 633 THR A C 1
ATOM 4548 O O . THR A 1 633 ? 2.229 31.958 13.285 1.00 91.19 633 THR A O 1
ATOM 4551 N N . LEU A 1 634 ? -0.009 32.118 13.520 1.00 93.62 634 LEU A N 1
ATOM 4552 C CA . LEU A 1 634 ? -0.348 31.480 12.244 1.00 93.62 634 LEU A CA 1
ATOM 4553 C C . LEU A 1 634 ? 0.050 32.410 11.095 1.00 93.62 634 LEU A C 1
ATOM 4555 O O . LEU A 1 634 ? -0.438 33.536 11.019 1.00 93.62 634 LEU A O 1
ATOM 4559 N N . VAL A 1 635 ? 0.917 31.936 10.205 1.00 93.88 635 VAL A N 1
ATOM 4560 C CA . VAL A 1 635 ? 1.440 32.733 9.086 1.00 93.88 635 VAL A CA 1
ATOM 4561 C C . VAL A 1 635 ? 0.963 32.254 7.724 1.00 93.88 635 VAL A C 1
ATOM 4563 O O . VAL A 1 635 ? 0.873 33.057 6.799 1.00 93.88 635 VAL A O 1
ATOM 4566 N N . ALA A 1 636 ? 0.634 30.968 7.598 1.00 95.50 636 ALA A N 1
ATOM 4567 C CA . ALA A 1 636 ? 0.127 30.402 6.359 1.00 95.50 636 ALA A CA 1
ATOM 4568 C C . ALA A 1 636 ? -0.755 29.180 6.617 1.00 95.50 636 ALA A C 1
ATOM 4570 O O . ALA A 1 636 ? -0.508 28.394 7.532 1.00 95.50 636 ALA A O 1
ATOM 4571 N N . THR A 1 637 ? -1.761 29.003 5.767 1.00 95.12 637 THR A N 1
ATOM 4572 C CA . THR A 1 637 ? -2.545 27.772 5.645 1.00 95.12 637 THR A CA 1
ATOM 4573 C C . THR A 1 637 ? -2.471 27.292 4.204 1.00 95.12 637 THR A C 1
ATOM 4575 O O . THR A 1 637 ? -2.750 28.068 3.297 1.00 95.12 637 THR A O 1
ATOM 4578 N N . THR A 1 638 ? -2.100 26.037 3.987 1.00 94.81 638 THR A N 1
ATOM 4579 C CA . THR A 1 638 ? -2.024 25.397 2.665 1.00 94.81 638 THR A CA 1
ATOM 4580 C C . THR A 1 638 ? -2.616 23.991 2.746 1.00 94.81 638 THR A C 1
ATOM 4582 O O . THR A 1 638 ? -3.106 23.580 3.799 1.00 94.81 638 THR A O 1
ATOM 4585 N N . THR A 1 639 ? -2.600 23.245 1.650 1.00 90.81 639 THR A N 1
ATOM 4586 C CA . THR A 1 639 ? -3.057 21.856 1.610 1.00 90.81 639 THR A CA 1
ATOM 4587 C C . THR A 1 639 ? -1.987 20.937 1.045 1.00 90.81 639 THR A C 1
ATOM 4589 O O . THR A 1 639 ? -1.155 21.345 0.229 1.00 90.81 639 THR A O 1
ATOM 4592 N N . VAL A 1 640 ? -2.029 19.683 1.489 1.00 85.38 640 VAL A N 1
ATOM 4593 C CA . VAL A 1 640 ? -1.243 18.592 0.917 1.00 85.38 640 VAL A CA 1
ATOM 4594 C C . VAL A 1 640 ? -1.710 18.347 -0.519 1.00 85.38 640 VAL A C 1
ATOM 4596 O O . VAL A 1 640 ? -2.910 18.238 -0.777 1.00 85.38 640 VAL A O 1
ATOM 4599 N N . GLN A 1 641 ? -0.762 18.299 -1.446 1.00 84.88 641 GLN A N 1
ATOM 4600 C CA . GLN A 1 641 ? -0.942 18.047 -2.874 1.00 84.88 641 GLN A CA 1
ATOM 4601 C C . GLN A 1 641 ? -0.922 16.536 -3.164 1.00 84.88 641 GLN A C 1
ATOM 4603 O O . GLN A 1 641 ? -0.796 15.703 -2.259 1.00 84.88 641 GLN A O 1
ATOM 4608 N N . SER A 1 642 ? -1.077 16.150 -4.430 1.00 65.62 642 SER A N 1
ATOM 4609 C CA . SER A 1 642 ? -0.731 14.794 -4.872 1.00 65.62 642 SER A CA 1
ATOM 4610 C C . SER A 1 642 ? 0.748 14.516 -4.577 1.00 65.62 642 SER A C 1
ATOM 4612 O O . SER A 1 642 ? 1.587 15.392 -4.764 1.00 65.62 642 SER A O 1
ATOM 4614 N N . GLY A 1 643 ? 1.067 13.319 -4.078 1.00 63.62 643 GLY A N 1
ATOM 4615 C CA . GLY A 1 643 ? 2.438 12.958 -3.684 1.00 63.62 643 GLY A CA 1
ATOM 4616 C C . GLY A 1 643 ? 2.832 13.348 -2.253 1.00 63.62 643 GLY A C 1
ATOM 4617 O O . GLY A 1 643 ? 3.988 13.197 -1.883 1.00 63.62 643 GLY A O 1
ATOM 4618 N N . GLY A 1 644 ? 1.900 13.835 -1.424 1.00 75.44 644 GLY A N 1
ATOM 4619 C CA . GLY A 1 644 ? 2.154 14.046 0.010 1.00 75.44 644 GLY A CA 1
ATOM 4620 C C . GLY A 1 644 ? 2.957 15.308 0.345 1.00 75.44 644 GLY A C 1
ATOM 4621 O O . GLY A 1 644 ? 3.342 15.501 1.495 1.00 75.44 644 GLY A O 1
ATOM 4622 N N . THR A 1 645 ? 3.203 16.199 -0.616 1.00 87.00 645 THR A N 1
ATOM 4623 C CA . THR A 1 645 ? 3.916 17.465 -0.383 1.00 87.00 645 THR A CA 1
ATOM 4624 C C . THR A 1 645 ? 2.983 18.628 -0.093 1.00 87.00 645 THR A C 1
ATOM 4626 O O . THR A 1 645 ? 1.800 18.612 -0.426 1.00 87.00 645 THR A O 1
ATOM 4629 N N . TRP A 1 646 ? 3.513 19.680 0.521 1.00 91.94 646 TRP A N 1
ATOM 4630 C CA . TRP A 1 646 ? 2.804 20.935 0.732 1.00 91.94 646 TRP A CA 1
ATOM 4631 C C . TRP A 1 646 ? 3.763 22.122 0.625 1.00 91.94 646 TRP A C 1
ATOM 4633 O O . TRP A 1 646 ? 4.963 22.005 0.873 1.00 91.94 646 TRP A O 1
ATOM 4643 N N . SER A 1 647 ? 3.234 23.284 0.240 1.00 93.19 647 SER A N 1
ATOM 4644 C CA . SER A 1 647 ? 4.010 24.518 0.102 1.00 93.19 647 SER A CA 1
ATOM 4645 C C . SER A 1 647 ? 3.158 25.736 0.432 1.00 93.19 647 SER A C 1
ATOM 4647 O O . SER A 1 647 ? 1.995 25.818 0.029 1.00 93.19 647 SER A O 1
ATOM 4649 N N . THR A 1 648 ? 3.740 26.712 1.130 1.00 93.25 648 THR A N 1
ATOM 4650 C CA . THR A 1 648 ? 3.123 28.033 1.339 1.00 93.25 648 THR A CA 1
ATOM 4651 C C . THR A 1 648 ? 3.184 28.931 0.098 1.00 93.25 648 THR A C 1
ATOM 4653 O O . THR A 1 648 ? 2.708 30.066 0.127 1.00 93.25 648 THR A O 1
ATOM 4656 N N . GLY A 1 649 ? 3.779 28.441 -0.993 1.00 88.44 649 GLY A N 1
ATOM 4657 C CA . GLY A 1 649 ? 3.774 29.071 -2.311 1.00 88.44 649 GLY A CA 1
ATOM 4658 C C . GLY A 1 649 ? 2.632 28.609 -3.222 1.00 88.44 649 GLY A C 1
ATOM 4659 O O . GLY A 1 649 ? 2.509 29.112 -4.334 1.00 88.44 649 GLY A O 1
ATOM 4660 N N . ASN A 1 650 ? 1.806 27.651 -2.785 1.00 84.94 650 ASN A N 1
ATOM 4661 C CA . ASN A 1 650 ? 0.715 27.113 -3.600 1.00 84.94 650 ASN A CA 1
ATOM 4662 C C . ASN A 1 650 ? -0.377 28.164 -3.841 1.00 84.94 650 ASN A C 1
ATOM 4664 O O . ASN A 1 650 ? -0.696 28.937 -2.937 1.00 84.94 650 ASN A O 1
ATOM 4668 N N . ALA A 1 651 ? -1.028 28.121 -5.009 1.00 74.44 651 ALA A N 1
ATOM 4669 C CA . ALA A 1 651 ? -2.086 29.066 -5.391 1.00 74.44 651 ALA A CA 1
ATOM 4670 C C . ALA A 1 651 ? -3.302 29.077 -4.439 1.00 74.44 651 ALA A C 1
ATOM 4672 O O . ALA A 1 651 ? -4.022 30.069 -4.366 1.00 74.44 651 ALA A O 1
ATOM 4673 N N . SER A 1 652 ? -3.528 27.988 -3.696 1.00 74.50 652 SER A N 1
ATOM 4674 C CA . SER A 1 652 ? -4.586 27.853 -2.687 1.00 74.50 652 SER A CA 1
ATOM 4675 C C . SER A 1 652 ? -4.146 28.234 -1.266 1.00 74.50 652 SER A C 1
ATOM 4677 O O . SER A 1 652 ? -4.917 28.057 -0.320 1.00 74.50 652 SER A O 1
ATOM 4679 N N . THR A 1 653 ? -2.916 28.728 -1.085 1.00 84.06 653 THR A N 1
ATOM 4680 C CA . THR A 1 653 ? -2.413 29.141 0.232 1.00 84.06 653 THR A CA 1
ATOM 4681 C C . THR A 1 653 ? -3.163 30.381 0.712 1.00 84.06 653 THR A C 1
ATOM 4683 O O . THR A 1 653 ? -3.528 31.255 -0.068 1.00 84.06 653 THR A O 1
ATOM 4686 N N . THR A 1 654 ? -3.402 30.485 2.016 1.00 80.94 654 THR A N 1
ATOM 4687 C CA . THR A 1 654 ? -3.877 31.713 2.658 1.00 80.94 654 THR A CA 1
ATOM 4688 C C . THR A 1 654 ? -2.836 32.180 3.675 1.00 80.94 654 THR A C 1
ATOM 4690 O O . THR A 1 654 ? -2.619 31.470 4.660 1.00 80.94 654 THR A O 1
ATOM 4693 N N . PRO A 1 655 ? -2.191 33.346 3.473 1.00 81.94 655 PRO A N 1
ATOM 4694 C CA . PRO A 1 655 ? -2.315 34.252 2.320 1.00 81.94 655 PRO A CA 1
ATOM 4695 C C . PRO A 1 655 ? -1.792 33.625 1.011 1.00 81.94 655 PRO A C 1
ATOM 4697 O O . PRO A 1 655 ? -1.018 32.675 1.066 1.00 81.94 655 PRO A O 1
ATOM 4700 N N . ALA A 1 656 ? -2.208 34.171 -0.145 1.00 72.44 656 ALA A N 1
ATOM 4701 C CA . ALA A 1 656 ? -2.004 33.615 -1.501 1.00 72.44 656 ALA A CA 1
ATOM 4702 C C . ALA A 1 656 ? -0.556 33.217 -1.843 1.00 72.44 656 ALA A C 1
ATOM 4704 O O . ALA A 1 656 ? -0.318 32.445 -2.769 1.00 72.44 656 ALA A O 1
ATOM 4705 N N . THR A 1 657 ? 0.423 33.744 -1.109 1.00 73.06 657 THR A N 1
ATOM 4706 C CA . THR A 1 657 ? 1.810 33.281 -1.122 1.00 73.06 657 THR A CA 1
ATOM 4707 C C . THR A 1 657 ? 2.467 33.764 0.170 1.00 73.06 657 THR A C 1
ATOM 4709 O O . THR A 1 657 ? 2.498 34.968 0.428 1.00 73.06 657 THR A O 1
ATOM 4712 N N . TYR A 1 658 ? 2.971 32.853 1.002 1.00 90.25 658 TYR A N 1
ATOM 4713 C CA . TYR A 1 658 ? 3.788 33.204 2.168 1.00 90.25 658 TYR A CA 1
ATOM 4714 C C . TYR A 1 658 ? 5.217 32.714 1.964 1.00 90.25 658 TYR A C 1
ATOM 4716 O O . TYR A 1 658 ? 5.433 31.579 1.535 1.00 90.25 658 TYR A O 1
ATOM 4724 N N . VAL A 1 659 ? 6.184 33.561 2.307 1.00 91.81 659 VAL A N 1
ATOM 4725 C CA . VAL A 1 659 ? 7.615 33.255 2.239 1.00 91.81 659 VAL A CA 1
ATOM 4726 C C . VAL A 1 659 ? 8.247 33.331 3.624 1.00 91.81 659 VAL A C 1
ATOM 4728 O O . VAL A 1 659 ? 7.818 34.112 4.475 1.00 91.81 659 VAL A O 1
ATOM 4731 N N . ALA A 1 660 ? 9.274 32.520 3.847 1.00 89.62 660 ALA A N 1
ATOM 4732 C CA . ALA A 1 660 ? 10.051 32.494 5.072 1.00 89.62 660 ALA A CA 1
ATOM 4733 C C . ALA A 1 660 ? 10.750 33.844 5.309 1.00 89.62 660 ALA A C 1
ATOM 4735 O O . ALA A 1 660 ? 11.355 34.421 4.405 1.00 89.62 660 ALA A O 1
ATOM 4736 N N . VAL A 1 661 ? 10.679 34.351 6.538 1.00 90.31 661 VAL A N 1
ATOM 4737 C CA . VAL A 1 661 ? 11.231 35.652 6.936 1.00 90.31 661 VAL A CA 1
ATOM 4738 C C . VAL A 1 661 ? 12.538 35.444 7.693 1.00 90.31 661 VAL A C 1
ATOM 4740 O O . VAL A 1 661 ? 12.578 34.671 8.650 1.00 90.31 661 VAL A O 1
ATOM 4743 N N . ALA A 1 662 ? 13.591 36.161 7.293 1.00 86.38 662 ALA A N 1
ATOM 4744 C CA . ALA A 1 662 ? 14.897 36.141 7.954 1.00 86.38 662 ALA A CA 1
ATOM 4745 C C . ALA A 1 662 ? 14.779 36.285 9.483 1.00 86.38 662 ALA A C 1
ATOM 4747 O O . ALA A 1 662 ? 14.023 37.121 9.984 1.00 86.38 662 ALA A O 1
ATOM 4748 N N . GLY A 1 663 ? 15.510 35.455 10.231 1.00 83.25 663 GLY A N 1
ATOM 4749 C CA . GLY A 1 663 ? 15.508 35.467 11.698 1.00 83.25 663 GLY A CA 1
ATOM 4750 C C . GLY A 1 663 ? 14.242 34.901 12.354 1.00 83.25 663 GLY A C 1
ATOM 4751 O O . GLY A 1 663 ? 14.126 34.935 13.578 1.00 83.25 663 GLY A O 1
ATOM 4752 N N . THR A 1 664 ? 13.296 34.366 11.578 1.00 87.38 664 THR A N 1
ATOM 4753 C CA . THR A 1 664 ? 12.088 33.709 12.103 1.00 87.38 664 THR A CA 1
ATOM 4754 C C . THR A 1 664 ? 12.294 32.199 12.162 1.00 87.38 664 THR A C 1
ATOM 4756 O O . THR A 1 664 ? 13.084 31.638 11.412 1.00 87.38 664 THR A O 1
ATOM 4759 N N . SER A 1 665 ? 11.611 31.518 13.080 1.00 87.81 665 SER A N 1
ATOM 4760 C CA . SER A 1 665 ? 11.587 30.053 13.132 1.00 87.81 665 SER A CA 1
ATOM 4761 C C . SER A 1 665 ? 10.160 29.538 13.057 1.00 87.81 665 SER A C 1
ATOM 4763 O O . SER A 1 665 ? 9.259 30.165 13.625 1.00 87.81 665 SER A O 1
ATOM 4765 N N . TYR A 1 666 ? 9.973 28.398 12.393 1.00 91.06 666 TYR A N 1
ATOM 4766 C CA . TYR A 1 666 ? 8.654 27.858 12.076 1.00 91.06 666 TYR A CA 1
ATOM 4767 C C . TYR A 1 666 ? 8.445 26.432 12.575 1.00 91.06 666 TYR A C 1
ATOM 4769 O O . TYR A 1 666 ? 9.385 25.643 12.690 1.00 91.06 666 TYR A O 1
ATOM 4777 N N . TYR A 1 667 ? 7.177 26.113 12.814 1.00 92.50 667 TYR A N 1
ATOM 4778 C CA . TYR A 1 667 ? 6.664 24.753 12.917 1.00 92.50 667 TYR A CA 1
ATOM 4779 C C . TYR A 1 667 ? 5.351 24.649 12.140 1.00 92.50 667 TYR A C 1
ATOM 4781 O O . TYR A 1 667 ? 4.690 25.658 11.885 1.00 92.50 667 TYR A O 1
ATOM 4789 N N . ALA A 1 668 ? 4.960 23.434 11.767 1.00 93.25 668 ALA A N 1
ATOM 4790 C CA . ALA A 1 668 ? 3.688 23.196 11.093 1.00 93.25 668 ALA A CA 1
ATOM 4791 C C . ALA A 1 668 ? 2.864 22.117 11.794 1.00 93.25 668 ALA A C 1
ATOM 4793 O O . ALA A 1 668 ? 3.406 21.245 12.472 1.00 93.25 668 ALA A O 1
ATOM 47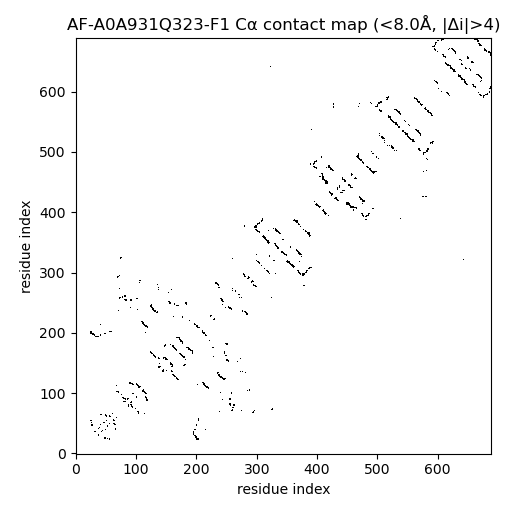94 N N . THR A 1 669 ? 1.548 22.187 11.622 1.00 93.62 669 THR A N 1
ATOM 4795 C CA . THR A 1 669 ? 0.599 21.145 12.023 1.00 93.62 669 THR A CA 1
ATOM 4796 C C . THR A 1 669 ? -0.290 20.775 10.844 1.00 93.62 669 THR A C 1
ATOM 4798 O O . THR A 1 669 ? -0.508 21.587 9.943 1.00 93.62 669 THR A O 1
ATOM 4801 N N . ALA A 1 670 ? -0.799 19.548 10.841 1.00 91.25 670 ALA A N 1
ATOM 4802 C CA . ALA A 1 670 ? -1.690 19.024 9.818 1.00 91.25 670 ALA A CA 1
ATOM 4803 C C . ALA A 1 670 ? -3.074 18.731 10.400 1.00 91.25 670 ALA A C 1
ATOM 4805 O O . ALA A 1 670 ? -3.225 18.452 11.589 1.00 91.25 670 ALA A O 1
ATOM 4806 N N . GLN A 1 671 ? -4.096 18.778 9.551 1.00 90.19 671 GLN A N 1
ATOM 4807 C CA . GLN A 1 671 ? -5.445 18.335 9.868 1.00 90.19 671 GLN A CA 1
ATOM 4808 C C . GLN A 1 671 ? -6.080 17.670 8.645 1.00 90.19 671 GLN A C 1
ATOM 4810 O O . GLN A 1 671 ? -6.351 18.339 7.645 1.00 90.19 671 GLN A O 1
ATOM 4815 N N . ASN A 1 672 ? -6.325 16.363 8.727 1.00 84.19 672 ASN A N 1
ATOM 4816 C CA . ASN A 1 672 ? -6.964 15.610 7.655 1.00 84.19 672 ASN A CA 1
ATOM 4817 C C . ASN A 1 672 ? -8.489 15.609 7.849 1.00 84.19 672 ASN A C 1
ATOM 4819 O O . ASN A 1 672 ? -9.014 14.988 8.774 1.00 84.19 672 ASN A O 1
ATOM 4823 N N . GLY A 1 673 ? -9.208 16.362 7.012 1.00 81.44 673 GLY A N 1
ATOM 4824 C CA . GLY A 1 673 ? -10.661 16.506 7.112 1.00 81.44 673 GLY A CA 1
ATOM 4825 C C . GLY A 1 673 ? -11.110 16.987 8.498 1.00 81.44 673 GLY A C 1
ATOM 4826 O O . GLY A 1 673 ? -10.698 18.048 8.967 1.00 81.44 673 GLY A O 1
ATOM 4827 N N . SER A 1 674 ? -11.959 16.198 9.160 1.00 74.50 674 SER A N 1
ATOM 4828 C CA . SER A 1 674 ? -12.465 16.477 10.511 1.00 74.50 674 SER A CA 1
ATOM 4829 C C . SER A 1 674 ? -11.604 15.891 11.639 1.00 74.50 674 SER A C 1
ATOM 4831 O O . SER A 1 674 ? -12.031 15.921 12.794 1.00 74.50 674 SER A O 1
ATOM 4833 N N . CYS A 1 675 ? -10.430 15.328 11.338 1.00 76.94 675 CYS A N 1
ATOM 4834 C CA . CYS A 1 675 ? -9.554 14.748 12.352 1.00 76.94 675 CYS A CA 1
ATOM 4835 C C . CYS A 1 675 ? -8.926 15.791 13.268 1.00 76.94 675 CYS A C 1
ATOM 4837 O O . CYS A 1 675 ? -8.961 16.996 13.002 1.00 76.94 675 CYS A O 1
ATOM 4839 N N . GLY A 1 676 ? -8.376 15.311 14.388 1.00 78.88 676 GLY A N 1
ATOM 4840 C CA . GLY A 1 676 ? -7.616 16.153 15.301 1.00 78.88 676 GLY A CA 1
ATOM 4841 C C . GLY A 1 676 ? -6.422 16.783 14.588 1.00 78.88 676 GLY A C 1
ATOM 4842 O O . GLY A 1 676 ? -5.845 16.184 13.677 1.00 78.88 676 GLY A O 1
ATOM 4843 N N . VAL A 1 677 ? -6.059 17.996 15.001 1.00 85.50 677 VAL A N 1
ATOM 4844 C CA . VAL A 1 677 ? -4.820 18.629 14.542 1.00 85.50 677 VAL A CA 1
ATOM 4845 C C . VAL A 1 677 ? -3.645 17.804 15.068 1.00 85.50 677 VAL A C 1
ATOM 4847 O O . VAL A 1 677 ? -3.620 17.444 16.246 1.00 85.50 677 VAL A O 1
ATOM 4850 N N . SER A 1 678 ? -2.698 17.482 14.191 1.00 85.06 678 SER A N 1
ATOM 4851 C CA . SER A 1 678 ? -1.491 16.734 14.534 1.00 85.06 678 SER A CA 1
ATOM 4852 C C . SER A 1 678 ? -0.657 17.459 15.598 1.00 85.06 678 SER A C 1
ATOM 4854 O O . SER A 1 678 ? -0.808 18.665 15.819 1.00 85.06 678 SER A O 1
ATOM 4856 N N . SER A 1 679 ? 0.318 16.765 16.194 1.00 84.38 679 SER A N 1
ATOM 4857 C CA . SER A 1 679 ? 1.405 17.477 16.873 1.00 84.38 679 SER A CA 1
ATOM 4858 C C . SER A 1 679 ? 2.197 18.331 15.876 1.00 84.38 679 SER A C 1
ATOM 4860 O O . SER A 1 679 ? 2.106 18.140 14.657 1.00 84.38 679 SER A O 1
ATOM 4862 N N . SER A 1 680 ? 2.980 19.274 16.399 1.00 88.44 680 SER A N 1
ATOM 4863 C CA . SER A 1 680 ? 3.907 20.064 15.592 1.00 88.44 680 SER A CA 1
ATOM 4864 C C . SER A 1 680 ? 4.948 19.180 14.905 1.00 88.44 680 SER A C 1
ATOM 4866 O O . SER A 1 680 ? 5.285 18.101 15.402 1.00 88.44 680 SER A O 1
ATOM 4868 N N . THR A 1 681 ? 5.468 19.668 13.781 1.00 83.69 681 THR A N 1
ATOM 4869 C CA . THR A 1 681 ? 6.650 19.127 13.099 1.00 83.69 681 THR A CA 1
ATOM 4870 C C . THR A 1 681 ? 7.768 18.820 14.095 1.00 83.69 681 THR A C 1
ATOM 4872 O O . THR A 1 681 ? 8.039 19.614 14.997 1.00 83.69 681 THR A O 1
ATOM 4875 N N . SER A 1 682 ? 8.455 17.690 13.917 1.00 60.28 682 SER A N 1
ATOM 4876 C CA . SER A 1 682 ? 9.547 17.261 14.805 1.00 60.28 682 SER A CA 1
ATOM 4877 C C . SER A 1 682 ? 10.762 18.197 14.783 1.00 60.28 682 SER A C 1
ATOM 4879 O O . SER A 1 682 ? 11.551 18.192 15.725 1.00 60.28 682 SER A O 1
ATOM 4881 N N . ASN A 1 683 ? 10.900 19.013 13.733 1.00 61.38 683 ASN A N 1
ATOM 4882 C CA . ASN A 1 683 ? 11.997 19.958 13.557 1.00 61.38 683 ASN A CA 1
ATOM 4883 C C . ASN A 1 683 ? 11.453 21.394 13.617 1.00 61.38 683 ASN A C 1
ATOM 4885 O O . ASN A 1 683 ? 10.502 21.730 12.905 1.00 61.38 683 ASN A O 1
ATOM 4889 N N . SER A 1 684 ? 12.064 22.245 14.449 1.00 58.75 684 SER A N 1
ATOM 4890 C CA . SER A 1 684 ? 11.916 23.700 14.357 1.00 58.75 684 SER A CA 1
ATOM 4891 C C . SER A 1 684 ? 12.905 24.218 13.321 1.00 58.75 684 SER A C 1
ATOM 4893 O O . SER A 1 684 ? 14.111 24.032 13.486 1.00 58.75 684 SER A O 1
ATOM 4895 N N . ALA A 1 685 ? 12.408 24.859 12.271 1.00 63.28 685 ALA A N 1
ATOM 4896 C CA . ALA A 1 685 ? 13.240 25.332 11.176 1.00 63.28 685 ALA A CA 1
ATOM 4897 C C . ALA A 1 685 ? 13.535 26.825 11.343 1.00 63.28 685 ALA A C 1
ATOM 4899 O O . ALA A 1 685 ? 12.594 27.621 11.370 1.00 63.28 685 ALA A O 1
ATOM 4900 N N . SER A 1 686 ? 14.806 27.207 11.485 1.00 65.81 686 SER A N 1
ATOM 4901 C CA . SER A 1 686 ? 15.226 28.608 11.618 1.00 65.81 686 SER A CA 1
ATOM 4902 C C . SER A 1 686 ? 15.640 29.193 10.268 1.00 65.81 686 SER A C 1
ATOM 4904 O O . SER A 1 686 ? 16.237 28.512 9.442 1.00 65.81 686 SER A O 1
ATOM 4906 N N . VAL A 1 687 ? 15.298 30.457 10.016 1.00 63.19 687 VAL A N 1
ATOM 4907 C CA . VAL A 1 687 ? 15.642 31.144 8.765 1.00 63.19 687 VAL A CA 1
ATOM 4908 C C . VAL A 1 687 ? 16.916 31.959 8.941 1.00 63.19 687 VAL A C 1
ATOM 4910 O O . VAL A 1 687 ? 16.959 32.873 9.772 1.00 63.19 687 VAL A O 1
ATOM 4913 N N . THR A 1 688 ? 17.933 31.674 8.137 1.00 55.38 688 THR A N 1
ATOM 4914 C CA . THR A 1 688 ? 19.157 32.483 8.043 1.00 55.38 688 THR A CA 1
ATOM 4915 C C . THR A 1 688 ? 18.894 33.769 7.262 1.00 55.38 688 THR A C 1
ATOM 4917 O O . THR A 1 688 ? 18.054 33.795 6.363 1.00 55.38 688 THR A O 1
ATOM 4920 N N . ALA A 1 689 ? 19.571 34.847 7.663 1.00 44.50 689 ALA A N 1
ATOM 4921 C CA . ALA A 1 689 ? 19.465 36.159 7.025 1.00 44.50 689 ALA A CA 1
ATOM 4922 C C . ALA A 1 689 ? 19.982 36.164 5.584 1.00 44.50 689 ALA A C 1
ATOM 4924 O O . ALA A 1 689 ? 21.000 35.477 5.331 1.00 44.50 689 ALA A O 1
#